Protein 3FWY (pdb70)

Organism: Cereibacter sphaeroides (strain ATCC 17023 / DSM 158 / JCM 6121 / CCUG 31486 / LMG 2827 / NBRC 12203 / NCIMB 8253 / ATH 2.4.1.) (NCBI:txid272943)

CATH classification: 3.40.50.300

InterPro domains:
  IPR000392 NifH/frxC family [PF00142] (34-294)
  IPR000392 NifH/frxC family [PIRSF000363] (32-294)
  IPR000392 NifH/frxC family [PS51026] (31-297)
  IPR000392 NifH/frxC family [PTHR42864] (34-294)
  IPR005971 Light-independent protochlorophyllide reductase, iron-sulphur ATP-binding protein [MF_00355] (32-297)
  IPR005971 Light-independent protochlorophyllide reductase, iron-sulphur ATP-binding protein [TIGR01281] (33-295)
  IPR027417 P-loop containing nucleoside triphosphate hydrolase [G3DSA:3.40.50.300] (30-297)
  IPR027417 P-loop containing nucleoside triphosphate hydrolase [SSF52540] (31-293)
  IPR030655 NifH/chlL conserved site [PS00692] (153-166)
  IPR030655 NifH/chlL conserved site [PS00746] (116-128)

B-factor: mean 19.27, std 12.22, range [6.2, 500.0]

Radius of gyration: 22.8 Å; Cα contacts (8 Å, |Δi|>4): 1200; chains: 2; bounding box: 49×57×64 Å

Solvent-accessible surface area: 21198 Å² total; per-residue (Å²): 124,18,75,9,7,0,1,0,1,47,21,22,1,10,12,29,46,0,0,2,5,3,0,0,0,0,12,96,54,64,54,124,4,6,0,0,0,0,12,12,47,9,19,1,1,2,17,3,37,33,48,21,10,60,1,0,8,46,15,0,103,121,31,102,87,85,32,132,108,9,158,45,118,56,1,19,47,129,14,36,88,35,0,64,0,0,2,0,1,4,7,43,75,49,41,59,70,12,1,88,1,3,27,25,0,11,106,2,0,97,108,51,127,35,15,88,125,16,34,0,0,1,0,0,0,8,4,31,14,17,22,48,10,4,10,22,0,0,104,38,0,37,58,0,1,1,1,0,11,31,55,27,35,1,0,7,16,0,1,39,2,0,25,0,3,57,47,40,44,199,122,50,134,1,114,10,0,0,0,2,0,6,121,14,102,54,12,100,72,0,49,119,0,9,180,88,0,94,15,46,99,12,3,43,3,49,95,49,69,1,21,138,66,5,55,113,119,84,65,2,0,21,67,12,119,110,60,138,88,0,73,73,2,40,60,39,1,35,108,1,0,84,19,10,79,197,35,68,104,126,39,125,10,79,34,18,86,30,78,54,0,0,116,36,34,58,42,62,110,14,67,6,2,0,0,1,0,32,35,29,6,12,10,31,39,1,0,4,4,1,0,0,0,0,10,95,57,65,55,126,4,5,0,0,0,0,14,15,46,11,11,2,1,2,14,7,32,32,53,25,12,61,2,0,10,56,22,2,106,126,24,102,87,83,40,134,105,8,165,48,140,53,1,17,47,140,18,42,96,49,1,63,0,0,2,0,1,11,10,66,15,9,96,46,70,15,1,88,0,2,13,35,0,9,132,3,0,87,94,42,115,36,13,88,109,16,36,0,0,0,0,0,0,8,3,29,13,28,19,47,11,5,11,14,0,0,62,36,0,40,56,0,1,0,0,0,9,33,63,17,34,1,0,8,15,0,2,64,2,0,16,17,0,57,29,47,28,182,120,81,127,0,105,11,2,0,0,2,0,7,109,15,229,59,14,90,38,0,50,112,0,9,180,89,0,89,16,52,96,10,4,40,2,55,72,20,105,6,21,130,118,6,37,108,126,83,63,2,0,28,66,13,124,120,98,150,87,4,91,62,3,37,58,38,4,34,103,2,0,79,4,8,80,167,40,64,115,132,44,124,7,79,36,23,85,25,82,58,0,0,115,36,14,57,75,62

Nearest PDB structures (foldseek):
  3fwy-assembly1_B  TM=9.938E-01  e=2.233E-52  Cereibacter sphaeroides 2.4.1
  6uyk-assembly1_B  TM=9.581E-01  e=8.264E-45  Cereibacter sphaeroides
  6uyk-assembly2_C  TM=9.560E-01  e=5.172E-42  Cereibacter sphaeroides
  6uyk-assembly2_D  TM=9.597E-01  e=1.184E-40  Cereibacter sphaeroides
  2ynm-assembly1_B  TM=9.487E-01  e=1.122E-36  Prochlorococcus marinus

Foldseek 3Di:
DAAEEEEEFAPPQQLLLLQQLLLVLVLVVVWAEEEEEQDQVFCSCQQFAVHRDQALVNVCVVVVNPCVPDDCVNAWDAGDSRYIYGTQHFDDPPDDDGRVSLVVVVVVCVVNVVSPPTHYYYYRAYQPPCDDSRVVSLQPHQEYEYEAELDLRRLLSVLVVQVVSVVCVVPHNYDYPAYEHEADDDQVNVVLSCVVFVGDHLYYYHNAPLSVVSVVSSHHLNVDDDDDSSVVNSVRSNVSSVDVSVDDDDTDTHHDDSVVSCVSSVND/DAAEEEEEFAPPLQLLQLQQLLLVLCLVVPWAEEEEEQDQVFCSCQQFAVHRDQAQVNVCVVVVNPCVVDDCVSAWDAGDNRHIYGTQHFDDPPPDDRLVSLQVVLVSCVVRVVRPPTHYYYYRAYQLPCDDSRVVSLQPHQEYEYEAALDLRGLLSVLVVQVSSVVSVVPHNYAYPAYEHEADDDCVNVVLSCVVFVGDHLAYQHNDPQSVVSVVSRHHLVPTDDDDNSVVRSVRSNSSSVDVSVDDDGTDTHRDPSVVSCVSSVND

Structure (mmCIF, N/CA/C/O backbone):
data_3FWY
#
_entry.id   3FWY
#
_cell.length_a   56.729
_cell.length_b   86.622
_cell.length_c   117.169
_cell.angle_alpha   90.00
_cell.angle_beta   90.00
_cell.angle_gamma   90.00
#
_symmetry.space_group_name_H-M   'P 21 21 21'
#
loop_
_entity.id
_entity.type
_entity.pdbx_description
1 polymer 'Light-independent protochlorophyllide reductase iron-sulfur ATP-binding protein'
2 non-polymer 'MAGNESIUM ION'
3 non-polymer "ADENOSINE-5'-DIPHOSPHATE"
4 non-polymer 'IRON/SULFUR CLUSTER'
5 water water
#
loop_
_atom_site.group_PDB
_atom_site.id
_atom_site.type_symbol
_atom_site.label_atom_id
_atom_site.label_alt_id
_atom_site.label_comp_id
_atom_site.label_asym_id
_atom_site.label_entity_id
_atom_site.label_seq_id
_atom_site.pdbx_PDB_ins_code
_atom_site.Cartn_x
_atom_site.Cartn_y
_atom_site.Cartn_z
_atom_site.occupancy
_atom_site.B_iso_or_equiv
_atom_site.auth_seq_id
_atom_site.auth_comp_id
_atom_site.auth_asym_id
_atom_site.auth_atom_id
_atom_site.pdbx_PDB_model_num
ATOM 1 N N . GLY A 1 47 ? 2.849 53.764 42.252 1.00 30.55 30 GLY A N 1
ATOM 2 C CA . GLY A 1 47 ? 3.626 53.538 43.503 1.00 27.62 30 GLY A CA 1
ATOM 3 C C . GLY A 1 47 ? 2.738 53.078 44.649 1.00 26.34 30 GLY A C 1
ATOM 4 O O . GLY A 1 47 ? 1.507 53.081 44.544 1.00 27.03 30 GLY A O 1
ATOM 5 N N . ALA A 1 48 ? 3.370 52.666 45.739 1.00 25.09 31 ALA A N 1
ATOM 6 C CA . ALA A 1 48 ? 2.641 52.212 46.917 1.00 21.38 31 ALA A CA 1
ATOM 7 C C . ALA A 1 48 ? 1.898 53.360 47.576 1.00 20.46 31 ALA A C 1
ATOM 8 O O . ALA A 1 48 ? 2.345 54.517 47.532 1.00 20.63 31 ALA A O 1
ATOM 10 N N . LYS A 1 49 ? 0.755 53.035 48.165 1.00 17.24 32 LYS A N 1
ATOM 11 C CA . LYS A 1 49 ? 0.072 53.935 49.087 1.00 16.64 32 LYS A CA 1
ATOM 12 C C . LYS A 1 49 ? 0.686 53.658 50.449 1.00 15.42 32 LYS A C 1
ATOM 13 O O . LYS A 1 49 ? 0.688 52.507 50.901 1.00 15.70 32 LYS A O 1
ATOM 19 N N . VAL A 1 50 ? 1.200 54.698 51.102 1.00 12.51 33 VAL A N 1
ATOM 20 C CA . VAL A 1 50 ? 1.972 54.524 52.319 1.00 13.20 33 VAL A CA 1
ATOM 21 C C . VAL A 1 50 ? 1.260 55.155 53.523 1.00 11.65 33 VAL A C 1
ATOM 22 O O . VAL A 1 50 ? 0.871 56.307 53.480 1.00 12.22 33 VAL A O 1
ATOM 26 N N . PHE A 1 51 ? 1.079 54.371 54.576 1.00 11.69 34 PHE A N 1
ATOM 27 C CA . PHE A 1 51 ? 0.387 54.805 55.786 1.00 12.86 34 PHE A CA 1
ATOM 28 C C . PHE A 1 51 ? 1.339 54.720 56.967 1.00 12.98 34 PHE A C 1
ATOM 29 O O . PHE A 1 51 ? 2.128 53.781 57.051 1.00 13.32 34 PHE A O 1
ATOM 37 N N . ALA A 1 52 ? 1.234 55.681 57.886 1.00 12.30 35 ALA A N 1
ATOM 38 C CA . ALA A 1 52 ? 1.981 55.658 59.139 1.00 12.17 35 ALA A CA 1
ATOM 39 C C . ALA A 1 52 ? 0.984 55.738 60.285 1.00 12.46 35 ALA A C 1
ATOM 40 O O . ALA A 1 52 ? 0.186 56.675 60.344 1.00 13.91 35 ALA A O 1
ATOM 42 N N . VAL A 1 53 ? 1.038 54.738 61.170 1.00 12.87 36 VAL A N 1
ATOM 43 C CA . VAL A 1 53 ? 0.115 54.587 62.296 1.00 13.39 36 VAL A CA 1
ATOM 44 C C . VAL A 1 53 ? 0.853 54.952 63.589 1.00 13.09 36 VAL A C 1
ATOM 45 O O . VAL A 1 53 ? 1.905 54.374 63.910 1.00 14.75 36 VAL A O 1
ATOM 49 N N . TYR A 1 54 ? 0.317 55.946 64.300 1.00 12.60 37 TYR A N 1
ATOM 50 C CA . TYR A 1 54 ? 0.914 56.462 65.519 1.00 12.13 37 TYR A CA 1
ATOM 51 C C . TYR A 1 54 ? -0.135 56.426 66.628 1.00 13.56 37 TYR A C 1
ATOM 52 O O . TYR A 1 54 ? -1.324 56.250 66.363 1.00 13.63 37 TYR A O 1
ATOM 61 N N . GLY A 1 55 ? 0.310 56.631 67.864 1.00 13.18 38 GLY A N 1
ATOM 62 C CA . GLY A 1 55 ? -0.570 56.694 69.028 1.00 12.56 38 GLY A CA 1
ATOM 63 C C . GLY A 1 55 ? 0.276 56.477 70.268 1.00 13.71 38 GLY A C 1
ATOM 64 O O . GLY A 1 55 ? 1.479 56.197 70.161 1.00 15.24 38 GLY A O 1
ATOM 65 N N . LYS A 1 56 ? -0.326 56.602 71.443 1.00 12.93 39 LYS A N 1
ATOM 66 C CA . LYS A 1 56 ? 0.393 56.292 72.680 1.00 13.82 39 LYS A CA 1
ATOM 67 C C . LYS A 1 56 ? 0.693 54.793 72.770 1.00 13.20 39 LYS A C 1
ATOM 68 O O . LYS A 1 56 ? 0.122 53.975 72.048 1.00 14.88 39 LYS A O 1
ATOM 74 N N . GLY A 1 57 ? 1.595 54.440 73.674 1.00 12.62 40 GLY A N 1
ATOM 75 C CA . GLY A 1 57 ? 1.936 53.065 73.912 1.00 12.79 40 GLY A CA 1
ATOM 76 C C . GLY A 1 57 ? 0.768 52.220 74.369 1.00 12.98 40 GLY A C 1
ATOM 77 O O . GLY A 1 57 ? -0.046 52.660 75.183 1.00 13.12 40 GLY A O 1
ATOM 78 N N . GLY A 1 58 ? 0.671 51.017 73.806 1.00 12.53 41 GLY A N 1
ATOM 79 C CA . GLY A 1 58 ? -0.313 50.032 74.243 1.00 14.87 41 GLY A CA 1
ATOM 80 C C . GLY A 1 58 ? -1.747 50.297 73.838 1.00 14.25 41 GLY A C 1
ATOM 81 O O . GLY A 1 58 ? -2.647 49.640 74.324 1.00 17.10 41 GLY A O 1
ATOM 82 N N . ILE A 1 59 ? -1.957 51.251 72.936 1.00 13.44 42 ILE A N 1
ATOM 83 C CA . ILE A 1 59 ? -3.292 51.696 72.578 1.00 11.62 42 ILE A CA 1
ATOM 84 C C . ILE A 1 59 ? -3.940 50.882 71.455 1.00 13.10 42 ILE A C 1
ATOM 85 O O . ILE A 1 59 ? -5.151 50.959 71.270 1.00 12.53 42 ILE A O 1
ATOM 90 N N . GLY A 1 60 ? -3.153 50.091 70.736 1.00 13.41 43 GLY A N 1
ATOM 91 C CA . GLY A 1 60 ? -3.650 49.280 69.625 1.00 12.84 43 GLY A CA 1
ATOM 92 C C . GLY A 1 60 ? -3.022 49.527 68.267 1.00 13.16 43 GLY A C 1
ATOM 93 O O . GLY A 1 60 ? -3.604 49.137 67.256 1.00 13.94 43 GLY A O 1
ATOM 94 N N . LYS A 1 61 ? -1.845 50.158 68.208 1.00 11.68 44 LYS A N 1
ATOM 95 C CA . LYS A 1 61 ? -1.201 50.430 66.925 1.00 12.00 44 LYS A CA 1
ATOM 96 C C . LYS A 1 61 ? -0.903 49.169 66.120 1.00 11.51 44 LYS A C 1
ATOM 97 O O . LYS A 1 61 ? -1.191 49.107 64.926 1.00 12.52 44 LYS A O 1
ATOM 103 N N . SER A 1 62 ? -0.330 48.171 66.781 1.00 12.89 45 SER A N 1
ATOM 104 C CA . SER A 1 62 ? 0.079 46.935 66.109 1.00 11.39 45 SER A CA 1
ATOM 105 C C . SER A 1 62 ? -1.114 46.059 65.743 1.00 11.33 45 SER A C 1
ATOM 106 O O . SER A 1 62 ? -1.127 45.402 64.706 1.00 12.26 45 SER A O 1
ATOM 109 N N . THR A 1 63 ? -2.119 46.068 66.603 1.00 11.96 46 THR A N 1
ATOM 110 C CA . THR A 1 63 ? -3.374 45.387 66.334 1.00 12.51 46 THR A CA 1
ATOM 111 C C . THR A 1 63 ? -4.024 45.985 65.082 1.00 12.69 46 THR A C 1
ATOM 112 O O . THR A 1 63 ? -4.438 45.266 64.163 1.00 14.08 46 THR A O 1
ATOM 116 N N . THR A 1 64 ? -4.110 47.307 65.056 1.00 12.54 47 THR A N 1
ATOM 117 C CA . THR A 1 64 ? -4.716 48.024 63.938 1.00 12.41 47 THR A CA 1
ATOM 118 C C . THR A 1 64 ? -3.908 47.820 62.658 1.00 13.33 47 THR A C 1
ATOM 119 O O . THR A 1 64 ? -4.467 47.524 61.605 1.00 13.77 47 THR A O 1
ATOM 123 N N . SER A 1 65 ? -2.591 47.974 62.755 1.00 11.94 48 SER A N 1
ATOM 124 C CA . SER A 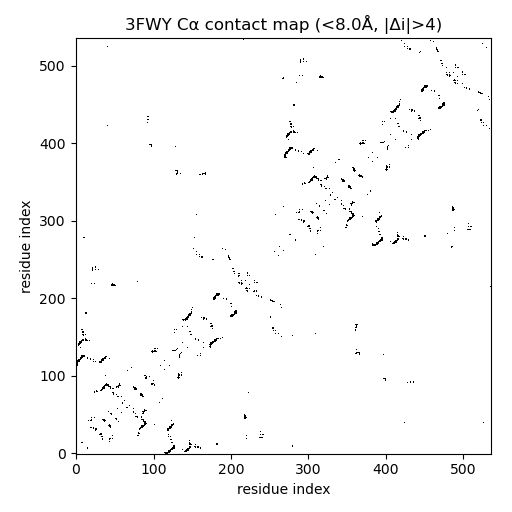1 65 ? -1.713 47.847 61.597 1.00 12.86 48 SER A CA 1
ATOM 125 C C . SER A 1 65 ? -1.755 46.448 61.014 1.00 12.14 48 SER A C 1
ATOM 126 O O . SER A 1 65 ? -1.935 46.280 59.807 1.00 12.54 48 SER A O 1
ATOM 129 N N . SER A 1 66 ? -1.607 45.435 61.870 1.00 12.01 49 SER A N 1
ATOM 130 C CA . SER A 1 66 ? -1.548 44.057 61.388 1.00 12.01 49 SER A CA 1
ATOM 131 C C . SER A 1 66 ? -2.853 43.583 60.776 1.00 10.75 49 SER A C 1
ATOM 132 O O . SER A 1 66 ? -2.861 42.913 59.734 1.00 12.71 49 SER A O 1
ATOM 135 N N . ASN A 1 67 ? -3.960 43.919 61.417 1.00 12.04 50 ASN A N 1
ATOM 136 C CA . ASN A 1 67 ? -5.252 43.574 60.857 1.00 11.96 50 ASN A CA 1
ATOM 137 C C . ASN A 1 67 ? -5.580 44.373 59.599 1.00 12.07 50 ASN A C 1
ATOM 138 O O . ASN A 1 67 ? -6.204 43.854 58.690 1.00 13.47 50 ASN A O 1
ATOM 143 N N . LEU A 1 68 ? -5.124 45.619 59.522 1.00 13.15 51 LEU A N 1
ATOM 144 C CA . LEU A 1 68 ? -5.225 46.360 58.252 1.00 13.96 51 LEU A CA 1
ATOM 145 C C . LEU A 1 68 ? -4.374 45.726 57.154 1.00 12.06 51 LEU A C 1
ATOM 146 O O . LEU A 1 68 ? -4.833 45.570 56.024 1.00 13.57 51 LEU A O 1
ATOM 151 N N . SER A 1 69 ? -3.129 45.371 57.471 1.00 12.97 52 SER A N 1
ATOM 152 C CA . SER A 1 69 ? -2.286 44.696 56.478 1.00 12.69 52 SER A CA 1
ATOM 153 C C . SER A 1 69 ? -2.959 43.422 55.975 1.00 14.19 52 SER A C 1
ATOM 154 O O . SER A 1 69 ? -2.975 43.155 54.772 1.00 13.78 52 SER A O 1
ATOM 157 N N . ALA A 1 70 ? -3.515 42.630 56.889 1.00 13.06 53 ALA A N 1
ATOM 158 C CA . ALA A 1 70 ? -4.230 41.416 56.504 1.00 13.93 53 ALA A CA 1
ATOM 159 C C . ALA A 1 70 ? -5.439 41.715 55.617 1.00 13.95 53 ALA A C 1
ATOM 160 O O . ALA A 1 70 ? -5.656 41.046 54.599 1.00 13.83 53 ALA A O 1
ATOM 162 N N . ALA A 1 71 ? -6.221 42.723 55.999 1.00 12.82 54 ALA A N 1
ATOM 163 C CA . ALA A 1 71 ? -7.373 43.161 55.207 1.00 13.32 54 ALA A CA 1
ATOM 164 C C . ALA A 1 71 ? -6.968 43.585 53.793 1.00 13.20 54 ALA A C 1
ATOM 165 O O . ALA A 1 71 ? -7.569 43.133 52.825 1.00 14.50 54 ALA A O 1
ATOM 167 N N . PHE A 1 72 ? -5.943 44.435 53.672 1.00 12.14 55 PHE A N 1
ATOM 168 C CA . PHE A 1 72 ? -5.455 44.830 52.351 1.00 13.51 55 PHE A CA 1
ATOM 169 C C . PHE A 1 72 ? -5.029 43.615 51.534 1.00 13.67 55 PHE A C 1
ATOM 170 O O . PHE A 1 72 ? -5.290 43.553 50.334 1.00 15.82 55 PHE A O 1
ATOM 178 N N . SER A 1 73 ? -4.379 42.644 52.172 1.00 13.78 56 SER A N 1
ATOM 179 C CA . SER A 1 73 ? -3.975 41.426 51.463 1.00 12.88 56 SER A CA 1
ATOM 180 C C . SER A 1 73 ? -5.208 40.664 50.938 1.00 13.94 56 SER A C 1
ATOM 181 O O . SER A 1 73 ? -5.202 40.134 49.821 1.00 14.06 56 SER A O 1
ATOM 184 N N . ILE A 1 74 ? -6.274 40.647 51.728 1.00 14.75 57 ILE A N 1
ATOM 185 C CA . ILE A 1 74 ? -7.518 39.977 51.329 1.00 14.51 57 ILE A CA 1
ATOM 186 C C . ILE A 1 74 ? -8.213 40.724 50.183 1.00 15.36 57 ILE A C 1
ATOM 187 O O . ILE A 1 74 ? -8.884 40.115 49.333 1.00 15.60 57 ILE A O 1
ATOM 192 N N . LEU A 1 75 ? -8.032 42.041 50.153 1.00 15.44 58 LEU A N 1
ATOM 193 C CA . LEU A 1 75 ? -8.508 42.876 49.055 1.00 15.84 58 LEU A CA 1
ATOM 194 C C . LEU A 1 75 ? -7.638 42.756 47.792 1.00 17.66 58 LEU A C 1
ATOM 195 O O . LEU A 1 75 ? -7.882 43.448 46.801 1.00 18.61 58 LEU A O 1
ATOM 200 N N . GLY A 1 76 ? -6.622 41.898 47.840 1.00 14.43 59 GLY A N 1
ATOM 201 C CA . GLY A 1 76 ? -5.804 41.579 46.678 1.00 16.23 59 GLY A CA 1
ATOM 202 C C . GLY A 1 76 ? -4.579 42.448 46.501 1.00 15.65 59 GLY A C 1
ATOM 203 O O . GLY A 1 76 ? -3.988 42.462 45.419 1.00 16.33 59 GLY A O 1
ATOM 204 N N . LYS A 1 77 ? -4.181 43.160 47.556 1.00 15.64 60 LYS A N 1
ATOM 205 C CA . LYS A 1 77 ? -3.028 44.053 47.485 1.00 15.48 60 LYS A CA 1
ATOM 206 C C . LYS A 1 77 ? -1.752 43.405 48.022 1.00 14.95 60 LYS A C 1
ATOM 207 O O . LYS A 1 77 ? -1.796 42.593 48.947 1.00 16.92 60 LYS A O 1
ATOM 213 N N . ARG A 1 78 ? -0.621 43.775 47.427 1.00 14.66 61 ARG A N 1
ATOM 214 C CA . ARG A 1 78 ? 0.691 43.441 47.962 1.00 13.48 61 ARG A CA 1
ATOM 215 C C . ARG A 1 78 ? 0.998 44.409 49.106 1.00 13.68 61 ARG A C 1
ATOM 216 O O . ARG A 1 78 ? 0.863 45.627 48.938 1.00 14.49 61 ARG A O 1
ATOM 224 N N . VAL A 1 79 ? 1.421 43.873 50.250 1.00 11.78 62 VAL A N 1
ATOM 225 C CA . VAL A 1 79 ? 1.570 44.683 51.463 1.00 12.90 62 VAL A CA 1
ATOM 226 C C . VAL A 1 79 ? 2.942 44.506 52.122 1.00 11.47 62 VAL A C 1
ATOM 227 O O . VAL A 1 79 ? 3.492 43.399 52.165 1.00 13.95 62 VAL A O 1
ATOM 231 N N . LEU A 1 80 ? 3.462 45.598 52.663 1.00 12.63 63 LEU A N 1
ATOM 232 C CA . LEU A 1 80 ? 4.659 45.570 53.486 1.00 12.53 63 LEU A CA 1
ATOM 233 C C . LEU A 1 80 ? 4.335 46.306 54.775 1.00 11.96 63 LEU A C 1
ATOM 234 O O . LEU A 1 80 ? 3.893 47.451 54.731 1.00 13.86 63 LEU A O 1
ATOM 239 N N . GLN A 1 81 ? 4.535 45.637 55.902 1.00 12.18 64 GLN A N 1
ATOM 240 C CA . GLN A 1 81 ? 4.362 46.256 57.220 1.00 11.12 64 GLN A CA 1
ATOM 241 C C . GLN A 1 81 ? 5.721 46.358 57.886 1.00 12.30 64 GLN A C 1
ATOM 242 O O . GLN A 1 81 ? 6.461 45.390 57.947 1.00 12.21 64 GLN A O 1
ATOM 248 N N . ILE A 1 82 ? 6.025 47.546 58.403 1.00 11.82 65 ILE A N 1
ATOM 249 C CA . ILE A 1 82 ? 7.277 47.805 59.105 1.00 12.67 65 ILE A CA 1
ATOM 250 C C . ILE A 1 82 ? 7.012 48.229 60.556 1.00 12.40 65 ILE A C 1
ATOM 251 O O . ILE A 1 82 ? 6.435 49.296 60.821 1.00 12.75 65 ILE A O 1
ATOM 256 N N . GLY A 1 83 ? 7.440 47.392 61.496 1.00 13.27 66 GLY A N 1
ATOM 257 C CA . GLY A 1 83 ? 7.386 47.751 62.911 1.00 12.96 66 GLY A CA 1
ATOM 258 C C . GLY A 1 83 ? 8.491 48.738 63.247 1.00 12.58 66 GLY A C 1
ATOM 259 O O . GLY A 1 83 ? 9.658 48.494 62.915 1.00 13.06 66 GLY A O 1
ATOM 260 N N . CYS A 1 84 ? 8.112 49.845 63.890 1.00 12.71 67 CYS A N 1
ATOM 261 C CA . CYS A 1 84 ? 9.010 50.948 64.227 1.00 12.87 67 CYS A CA 1
ATOM 262 C C . CYS A 1 84 ? 8.866 51.292 65.704 1.00 13.20 67 CYS A C 1
ATOM 263 O O . CYS A 1 84 ? 8.518 52.416 66.071 1.00 13.29 67 CYS A O 1
ATOM 266 N N . ASP A 1 85 ? 9.155 50.324 66.555 1.00 13.71 68 ASP A N 1
ATOM 267 C CA . ASP A 1 85 ? 8.774 50.403 67.956 1.00 13.55 68 ASP A CA 1
ATOM 268 C C . ASP A 1 85 ? 9.723 49.529 68.776 1.00 11.80 68 ASP A C 1
ATOM 269 O O . ASP A 1 85 ? 9.935 48.348 68.461 1.00 13.94 68 ASP A O 1
ATOM 274 N N . PRO A 1 86 ? 10.309 50.107 69.831 1.00 11.85 69 PRO A N 1
ATOM 275 C CA . PRO A 1 86 ? 11.200 49.283 70.646 1.00 11.15 69 PRO A CA 1
ATOM 276 C C . PRO A 1 86 ? 10.538 48.031 71.240 1.00 11.91 69 PRO A C 1
ATOM 277 O O . PRO A 1 86 ? 11.244 47.064 71.531 1.00 11.93 69 PRO A O 1
ATOM 281 N N . LYS A 1 87 ? 9.217 48.076 71.446 1.00 13.12 70 LYS A N 1
ATOM 282 C CA . LYS A 1 87 ? 8.431 46.875 71.759 1.00 12.91 70 LYS A CA 1
ATOM 283 C C . LYS A 1 87 ? 8.168 46.186 70.439 1.00 12.13 70 LYS A C 1
ATOM 284 O O . LYS A 1 87 ? 7.234 46.540 69.707 1.00 13.93 70 LYS A O 1
ATOM 290 N N . HIS A 1 88 ? 9.007 45.197 70.137 1.00 12.03 71 HIS A N 1
ATOM 291 C CA . HIS A 1 88 ? 9.193 44.777 68.752 1.00 13.79 71 HIS A CA 1
ATOM 292 C C . HIS A 1 88 ? 8.307 43.637 68.312 1.00 14.44 71 HIS A C 1
ATOM 293 O O . HIS A 1 88 ? 8.757 42.715 67.646 1.00 13.80 71 HIS A O 1
ATOM 300 N N . ASP A 1 89 ? 7.023 43.728 68.654 1.00 11.57 72 ASP A N 1
ATOM 301 C CA . ASP A 1 89 ? 6.035 42.713 68.246 1.00 11.99 72 ASP A CA 1
ATOM 302 C C . ASP A 1 89 ? 5.012 43.235 67.216 1.00 11.17 72 ASP A C 1
ATOM 303 O O . ASP A 1 89 ? 3.926 42.676 67.074 1.00 14.02 72 ASP A O 1
ATOM 308 N N . SER A 1 90 ? 5.363 44.290 66.481 1.00 11.67 73 SER A N 1
ATOM 309 C CA . SER A 1 90 ? 4.452 44.842 65.486 1.00 12.02 73 SER A CA 1
ATOM 310 C C . SER A 1 90 ? 3.897 43.799 64.542 1.00 13.42 73 SER A C 1
ATOM 311 O O . SER A 1 90 ? 2.689 43.750 64.299 1.00 13.36 73 SER A O 1
ATOM 314 N N . THR A 1 91 ? 4.799 42.980 64.007 1.00 12.85 74 THR A N 1
ATOM 315 C CA . THR A 1 91 ? 4.468 42.002 62.961 1.00 13.09 74 THR A CA 1
ATOM 316 C C . THR A 1 91 ? 4.269 40.582 63.486 1.00 14.59 74 THR A C 1
ATOM 317 O O . THR A 1 91 ? 4.132 39.645 62.704 1.00 13.29 74 THR A O 1
ATOM 321 N N . PHE A 1 92 ? 4.258 40.434 64.809 1.00 12.25 75 PHE A N 1
ATOM 322 C CA . PHE A 1 92 ? 4.131 39.143 65.485 1.00 13.53 75 PHE A CA 1
ATOM 323 C C . PHE A 1 92 ? 2.924 38.323 65.020 1.00 13.94 75 PHE A C 1
ATOM 324 O O . PHE A 1 92 ? 3.063 37.132 64.717 1.00 14.31 75 PHE A O 1
ATOM 332 N N . THR A 1 93 ? 1.751 38.946 64.918 1.00 12.74 76 THR A N 1
ATOM 333 C CA . THR A 1 93 ? 0.563 38.218 64.499 1.00 12.99 76 THR A CA 1
ATOM 334 C C . THR A 1 93 ? 0.515 37.906 62.996 1.00 12.89 76 THR A C 1
ATOM 335 O O . THR A 1 93 ? -0.286 37.076 62.560 1.00 14.16 76 THR A O 1
ATOM 339 N N . LEU A 1 94 ? 1.378 38.552 62.211 1.00 13.55 77 LEU A N 1
ATOM 340 C CA . LEU A 1 94 ? 1.472 38.268 60.780 1.00 13.23 77 LEU A CA 1
ATOM 341 C C . LEU A 1 94 ? 2.376 37.065 60.516 1.00 14.32 77 LEU A C 1
ATOM 342 O O . LEU A 1 94 ? 2.108 36.279 59.608 1.00 14.00 77 LEU A O 1
ATOM 347 N N . THR A 1 95 ? 3.435 36.902 61.315 1.00 14.74 78 THR A N 1
ATOM 348 C CA . THR A 1 95 ? 4.355 35.763 61.146 1.00 14.69 78 THR A CA 1
ATOM 349 C C . THR A 1 95 ? 4.157 34.620 62.156 1.00 14.94 78 THR A C 1
ATOM 350 O O . THR A 1 95 ? 4.711 33.523 61.974 1.00 15.44 78 THR A O 1
ATOM 354 N N . GLY A 1 96 ? 3.372 34.858 63.210 1.00 14.22 79 GLY A N 1
ATOM 355 C CA . GLY A 1 96 ? 3.219 33.885 64.292 1.00 14.68 79 GLY A CA 1
ATOM 356 C C . GLY A 1 96 ? 4.473 33.691 65.124 1.00 14.49 79 GLY A C 1
ATOM 357 O O . GLY A 1 96 ? 4.668 32.631 65.728 1.00 15.57 79 GLY A O 1
ATOM 358 N N . SER A 1 97 ? 5.310 34.722 65.166 1.00 13.19 80 SER A N 1
ATOM 359 C CA . SER A 1 97 ? 6.640 34.658 65.769 1.00 13.19 80 SER A CA 1
ATOM 360 C C . SER A 1 97 ? 7.208 36.054 65.896 1.00 14.12 80 SER A C 1
ATOM 361 O O . SER A 1 97 ? 6.713 36.968 65.241 1.00 13.36 80 SER A O 1
ATOM 364 N N . LEU A 1 98 ? 8.242 36.212 66.721 1.00 14.00 81 LEU A N 1
ATOM 365 C CA . LEU A 1 98 ? 9.030 37.453 66.740 1.00 12.04 81 LEU A CA 1
ATOM 366 C C . LEU A 1 98 ? 10.175 37.300 65.747 1.00 11.97 81 LEU A C 1
ATOM 367 O O . LEU A 1 98 ? 11.180 36.627 66.038 1.00 14.38 81 LEU A O 1
ATOM 372 N N . VAL A 1 99 ? 10.026 37.870 64.553 1.00 12.95 82 VAL A N 1
ATOM 373 C CA . VAL A 1 99 ? 11.056 37.708 63.523 1.00 12.25 82 VAL A CA 1
ATOM 374 C C . VAL A 1 99 ? 12.359 38.356 63.977 1.00 12.69 82 VAL A C 1
ATOM 375 O O . VAL A 1 99 ? 12.348 39.226 64.852 1.00 13.32 82 VAL A O 1
ATOM 379 N N . PRO A 1 100 ? 13.496 37.937 63.385 1.00 13.00 83 PRO A N 1
ATOM 380 C CA . PRO A 1 100 ? 14.730 38.673 63.613 1.00 12.04 83 PRO A CA 1
ATOM 381 C C . PRO A 1 100 ? 14.526 40.145 63.307 1.00 12.83 83 PRO A C 1
ATOM 382 O O . PRO A 1 100 ? 13.921 40.485 62.300 1.00 13.97 83 PRO A O 1
ATOM 386 N N . THR A 1 101 ? 15.020 41.008 64.180 1.00 13.85 84 THR A N 1
ATOM 387 C CA . THR A 1 101 ? 14.825 42.437 63.993 1.00 12.71 84 THR A CA 1
ATOM 388 C C . THR A 1 101 ? 15.975 43.063 63.222 1.00 12.79 84 THR A C 1
ATOM 389 O O . THR A 1 101 ? 17.053 42.493 63.099 1.00 14.73 84 THR A O 1
ATOM 393 N N . VAL A 1 102 ? 15.743 44.271 62.723 1.00 13.53 85 VAL A N 1
ATOM 394 C CA . VAL A 1 102 ? 16.811 45.016 62.072 1.00 12.89 85 VAL A CA 1
ATOM 395 C C . VAL A 1 102 ? 18.005 45.181 63.020 1.00 13.86 85 VAL A C 1
ATOM 396 O O . VAL A 1 102 ? 19.147 44.968 62.614 1.00 15.57 85 VAL A O 1
ATOM 400 N N . ILE A 1 103 ? 17.753 45.531 64.282 1.00 15.01 86 ILE A N 1
ATOM 401 C CA . ILE A 1 103 ? 18.850 45.677 65.242 1.00 14.30 86 ILE A CA 1
ATOM 402 C C . ILE A 1 103 ? 19.552 44.337 65.481 1.00 14.59 86 ILE A C 1
ATOM 403 O O . ILE A 1 103 ? 20.778 44.307 65.614 1.00 16.43 86 ILE A O 1
ATOM 408 N N . ASP A 1 104 ? 18.799 43.233 65.511 1.00 13.16 87 ASP A N 1
ATOM 409 C CA . ASP A 1 104 ? 19.417 41.904 65.643 1.00 14.10 87 ASP A CA 1
ATOM 410 C C . ASP A 1 104 ? 20.423 41.692 64.542 1.00 15.67 87 ASP A C 1
ATOM 411 O O . ASP A 1 104 ? 21.559 41.280 64.799 1.00 15.20 87 ASP A O 1
ATOM 416 N N . VAL A 1 105 ? 19.995 41.927 63.302 1.00 14.52 88 VAL A N 1
ATOM 417 C CA . VAL A 1 105 ? 20.834 41.591 62.153 1.00 16.21 88 VAL A CA 1
ATOM 418 C C . VAL A 1 105 ? 21.961 42.597 61.969 1.00 17.53 88 VAL A C 1
ATOM 419 O O . VAL A 1 105 ? 23.040 42.235 61.497 1.00 16.25 88 VAL A O 1
ATOM 423 N N . LEU A 1 106 ? 21.736 43.843 62.385 1.00 17.78 89 LEU A N 1
ATOM 424 C CA . LEU A 1 106 ? 22.824 44.830 62.437 1.00 18.84 89 LEU A CA 1
ATOM 425 C C . LEU A 1 106 ? 23.919 44.383 63.401 1.00 19.88 89 LEU A C 1
ATOM 426 O O . LEU A 1 106 ? 25.103 44.459 63.073 1.00 20.36 89 LEU A O 1
ATOM 431 N N . LYS A 1 107 ? 23.530 43.932 64.590 1.00 18.14 90 LYS A N 1
ATOM 432 C CA . LYS A 1 107 ? 24.505 43.438 65.565 1.00 21.10 90 LYS A CA 1
ATOM 433 C C . LYS A 1 107 ? 25.315 42.286 64.981 1.00 20.47 90 LYS A C 1
ATOM 434 O O . LYS A 1 107 ? 26.517 42.178 65.236 1.00 22.01 90 LYS A O 1
ATOM 440 N N . ASP A 1 108 ? 24.658 41.436 64.193 1.00 19.78 91 ASP A N 1
ATOM 441 C CA . ASP A 1 108 ? 25.313 40.239 63.631 1.00 21.52 91 ASP A CA 1
ATOM 442 C C . ASP A 1 108 ? 26.395 40.577 62.614 1.00 22.10 91 ASP A C 1
ATOM 443 O O . ASP A 1 108 ? 27.392 39.869 62.524 1.00 22.19 91 ASP A O 1
ATOM 448 N N . VAL A 1 109 ? 26.208 41.654 61.840 1.00 20.00 92 VAL A N 1
ATOM 449 C CA . VAL A 1 109 ? 27.216 42.091 60.881 1.00 20.00 92 VAL A CA 1
ATOM 450 C C . VAL A 1 109 ? 28.085 43.201 61.463 1.00 20.00 92 VAL A C 1
ATOM 451 O O . VAL A 1 109 ? 28.793 43.903 60.704 1.00 22.45 92 VAL A O 1
ATOM 455 N N . ASP A 1 110 ? 28.073 43.368 62.777 1.00 24.08 93 ASP A N 1
ATOM 456 C CA . ASP A 1 110 ? 28.835 44.404 63.494 1.00 23.92 93 ASP A CA 1
ATOM 457 C C . ASP A 1 110 ? 28.637 45.801 62.908 1.00 24.10 93 ASP A C 1
ATOM 458 O O . ASP A 1 110 ? 29.603 46.518 62.638 1.00 23.81 93 ASP A O 1
ATOM 463 N N . PHE A 1 111 ? 27.373 46.169 62.707 1.00 23.74 94 PHE A N 1
ATOM 464 C CA . PHE A 1 111 ? 26.990 47.512 62.257 1.00 24.04 94 PHE A CA 1
ATOM 465 C C . PHE A 1 111 ? 27.663 47.934 60.952 1.00 23.50 94 PHE A C 1
ATOM 466 O O . PHE A 1 111 ? 28.061 49.089 60.767 1.00 24.00 94 PHE A O 1
ATOM 474 N N . HIS A 1 112 ? 27.772 46.971 60.046 1.00 24.14 95 HIS A N 1
ATOM 475 C CA . HIS A 1 112 ? 28.160 47.219 58.669 1.00 23.78 95 HIS A CA 1
ATOM 476 C C . HIS A 1 112 ? 26.954 46.809 57.830 1.00 24.51 95 HIS A C 1
ATOM 477 O O . HIS A 1 112 ? 26.907 45.702 57.286 1.00 24.36 95 HIS A O 1
ATOM 484 N N . PRO A 1 113 ? 25.947 47.702 57.751 1.00 23.54 96 PRO A N 1
ATOM 485 C CA . PRO A 1 113 ? 24.651 47.355 57.160 1.00 24.39 96 PRO A CA 1
ATOM 486 C C . PRO A 1 113 ? 24.718 47.078 55.659 1.00 25.32 96 PRO A C 1
ATOM 487 O O . PRO A 1 113 ? 23.798 46.480 55.105 1.00 26.52 96 PRO A O 1
ATOM 491 N N . GLU A 1 114 ? 25.796 47.521 55.015 1.00 25.37 97 GLU A N 1
ATOM 492 C CA . GLU A 1 114 ? 26.050 47.219 53.606 1.00 25.00 97 GLU A CA 1
ATOM 493 C C . GLU A 1 114 ? 26.148 45.717 53.304 1.00 24.80 97 GLU A C 1
ATOM 494 O O . GLU A 1 114 ? 26.008 45.304 52.153 1.00 25.34 97 GLU A O 1
ATOM 500 N N . GLU A 1 115 ? 26.408 44.912 54.332 1.00 25.70 98 GLU A N 1
ATOM 501 C CA . GLU A 1 115 ? 26.489 43.455 54.183 1.00 25.08 98 GLU A CA 1
ATOM 502 C C . GLU A 1 115 ? 25.121 42.762 54.172 1.00 23.94 98 GLU A C 1
ATOM 503 O O . GLU A 1 115 ? 25.023 41.592 53.802 1.00 23.39 98 GLU A O 1
ATOM 509 N N . LEU A 1 116 ? 24.070 43.473 54.572 1.00 24.20 99 LEU A N 1
ATOM 510 C CA . LEU A 1 116 ? 22.729 42.881 54.649 1.00 23.08 99 LEU A CA 1
ATOM 511 C C . LEU A 1 116 ? 22.066 42.777 53.270 1.00 23.80 99 LEU A C 1
ATOM 512 O O . LEU A 1 116 ? 22.320 43.595 52.387 1.00 24.73 99 LEU A O 1
ATOM 517 N N . ARG A 1 117 ? 21.229 41.753 53.099 1.00 23.76 100 ARG A N 1
ATOM 518 C CA . ARG A 1 117 ? 20.351 41.610 51.932 1.00 22.79 100 ARG A CA 1
ATOM 519 C C . ARG A 1 117 ? 18.907 41.567 52.429 1.00 20.02 100 ARG A C 1
ATOM 520 O O . ARG A 1 117 ? 18.673 41.276 53.598 1.00 21.09 100 ARG A O 1
ATOM 528 N N . PRO A 1 118 ? 17.929 41.855 51.551 1.00 19.10 101 PRO A N 1
ATOM 529 C CA . PRO A 1 118 ? 16.541 41.881 52.015 1.00 19.03 101 PRO A CA 1
ATOM 530 C C . PRO A 1 118 ? 16.088 40.604 52.713 1.00 19.61 101 PRO A C 1
ATOM 531 O O . PRO A 1 118 ? 15.324 40.672 53.669 1.00 18.56 101 PRO A O 1
ATOM 535 N N . GLU A 1 119 ? 16.561 39.452 52.248 1.00 19.32 102 GLU A N 1
ATOM 536 C CA . GLU A 1 119 ? 16.211 38.181 52.889 1.00 19.57 102 GLU A CA 1
ATOM 537 C C . GLU A 1 119 ? 16.663 38.083 54.356 1.00 20.23 102 GLU A C 1
ATOM 538 O O . GLU A 1 119 ? 16.136 37.264 55.114 1.00 21.68 102 GLU A O 1
ATOM 544 N N . ASP A 1 120 ? 17.626 38.912 54.756 1.00 18.94 103 ASP A N 1
ATOM 545 C CA . ASP A 1 120 ? 18.088 38.944 56.147 1.00 18.94 103 ASP A CA 1
ATOM 546 C C . ASP A 1 120 ? 17.103 39.609 57.113 1.00 17.12 103 ASP A C 1
ATOM 547 O O . ASP A 1 120 ? 17.100 39.286 58.308 1.00 19.84 103 ASP A O 1
ATOM 552 N N . PHE A 1 121 ? 16.278 40.534 56.617 1.00 17.03 104 PHE A N 1
ATOM 553 C CA . PHE A 1 121 ? 15.398 41.310 57.491 1.00 16.63 104 PHE A CA 1
ATOM 554 C C . PHE A 1 121 ? 13.952 41.517 57.008 1.00 16.49 104 PHE A C 1
ATOM 555 O O . PHE A 1 121 ? 13.162 42.144 57.710 1.00 16.24 104 PHE A O 1
ATOM 563 N N . VAL A 1 122 ? 13.607 40.985 55.835 1.00 14.68 105 VAL A N 1
ATOM 564 C CA . VAL A 1 122 ? 12.243 41.056 55.313 1.00 14.45 105 VAL A CA 1
ATOM 565 C C . VAL A 1 122 ? 11.680 39.638 55.267 1.00 14.04 105 VAL A C 1
ATOM 566 O O . VAL A 1 122 ? 12.265 38.756 54.629 1.00 15.89 105 VAL A O 1
ATOM 570 N N . PHE A 1 123 ? 10.550 39.427 55.944 1.00 12.53 106 PHE A N 1
ATOM 571 C CA . PHE A 1 123 ? 9.995 38.081 56.148 1.00 13.68 106 PHE A CA 1
ATOM 572 C C . PHE A 1 123 ? 8.557 37.977 55.661 1.00 14.03 106 PHE A C 1
ATOM 573 O O . PHE A 1 123 ? 7.762 38.901 55.852 1.00 15.64 106 PHE A O 1
ATOM 581 N N . GLU A 1 124 ? 8.221 36.857 55.033 1.00 15.48 107 GLU A N 1
ATOM 582 C CA . GLU A 1 124 ? 6.858 36.638 54.563 1.00 15.09 107 GLU A CA 1
ATOM 583 C C . GLU A 1 124 ? 5.942 36.130 55.674 1.00 14.79 107 GLU A C 1
ATOM 584 O O . GLU A 1 124 ? 6.252 35.146 56.349 1.00 18.08 107 GLU A O 1
ATOM 590 N N . GLY A 1 125 ? 4.807 36.798 55.837 1.00 13.25 108 GLY A N 1
ATOM 591 C CA . GLY A 1 125 ? 3.789 36.396 56.792 1.00 14.21 108 GLY A CA 1
ATOM 592 C C . GLY A 1 125 ? 2.471 36.058 56.134 1.00 15.57 108 GLY A C 1
ATOM 593 O O . GLY A 1 125 ? 2.418 35.604 54.970 1.00 16.07 108 GLY A O 1
ATOM 594 N N . PHE A 1 126 ? 1.403 36.255 56.894 1.00 15.58 109 PHE A N 1
ATOM 595 C CA . PHE A 1 126 ? 0.073 35.830 56.501 1.00 14.41 109 PHE A CA 1
ATOM 596 C C . PHE A 1 126 ? -0.297 36.308 55.102 1.00 15.16 109 PHE A C 1
ATOM 597 O O . PHE A 1 126 ? -0.149 37.479 54.786 1.00 15.52 109 PHE A O 1
ATOM 605 N N . ASN A 1 127 ? -0.776 35.377 54.275 1.00 13.15 110 ASN A N 1
ATOM 606 C CA . ASN A 1 127 ? -1.321 35.693 52.952 1.00 12.81 110 ASN A CA 1
ATOM 607 C C . ASN A 1 127 ? -0.368 36.518 52.068 1.00 13.33 110 ASN A C 1
ATOM 608 O O . ASN A 1 127 ? -0.810 37.259 51.184 1.00 14.63 110 ASN A O 1
ATOM 613 N N . GLY A 1 128 ? 0.935 36.384 52.319 1.00 11.99 111 GLY A N 1
ATOM 614 C CA . GLY A 1 128 ? 1.965 37.059 51.538 1.00 12.83 111 GLY A CA 1
ATOM 615 C C . GLY A 1 128 ? 2.367 38.439 52.019 1.00 12.95 111 GLY A C 1
ATOM 616 O O . GLY A 1 128 ? 3.190 39.101 51.377 1.00 14.01 111 GLY A O 1
ATOM 617 N N . VAL A 1 129 ? 1.802 38.883 53.138 1.00 10.81 112 VAL A N 1
ATOM 618 C CA . VAL A 1 129 ? 2.185 40.164 53.714 1.00 11.16 112 VAL A CA 1
ATOM 619 C C . VAL A 1 129 ? 3.656 40.116 54.108 1.00 12.11 112 VAL A C 1
ATOM 620 O O . VAL A 1 129 ? 4.083 39.195 54.806 1.00 13.79 112 VAL A O 1
ATOM 624 N N . MET A 1 130 ? 4.434 41.080 53.633 1.00 10.79 113 MET A N 1
ATOM 625 C CA . MET A 1 130 ? 5.869 41.123 53.932 1.00 11.55 113 MET A CA 1
ATOM 626 C C . MET A 1 130 ? 6.098 41.971 55.171 1.00 11.70 113 MET A C 1
ATOM 627 O O . MET A 1 130 ? 5.393 42.962 55.391 1.00 11.28 113 MET A O 1
ATOM 632 N N . CYS A 1 131 ? 7.058 41.545 55.992 1.00 11.19 114 CYS A N 1
ATOM 633 C CA . CYS A 1 131 ? 7.214 42.064 57.354 1.00 11.52 114 CYS A CA 1
ATOM 634 C C . CYS A 1 131 ? 8.650 42.430 57.670 1.00 12.38 114 CYS A C 1
ATOM 635 O O . CYS A 1 131 ? 9.571 41.651 57.404 1.00 10.36 114 CYS A O 1
ATOM 638 N N . VAL A 1 132 ? 8.826 43.616 58.252 1.00 10.58 115 VAL A N 1
ATOM 639 C CA . VAL A 1 132 ? 10.105 44.065 58.788 1.00 11.22 115 VAL A CA 1
ATOM 640 C C . VAL A 1 132 ? 9.856 44.574 60.208 1.00 12.41 115 VAL A C 1
ATOM 641 O O . VAL A 1 132 ? 8.842 45.232 60.471 1.00 11.76 115 VAL A O 1
ATOM 645 N N . GLU A 1 133 ? 10.760 44.247 61.126 1.00 10.80 116 GLU A N 1
ATOM 646 C CA . GLU A 1 133 ? 10.630 44.668 62.523 1.00 11.69 116 GLU A CA 1
ATOM 647 C C . GLU A 1 133 ? 11.907 45.379 62.919 1.00 11.88 116 GLU A C 1
ATOM 648 O O . GLU A 1 133 ? 12.956 44.758 62.955 1.00 11.77 116 GLU A O 1
ATOM 654 N N . ALA A 1 134 ? 11.828 46.678 63.200 1.00 11.16 117 ALA A N 1
ATOM 655 C CA . ALA A 1 134 ? 13.012 47.448 63.575 1.00 11.64 117 ALA A CA 1
ATOM 656 C C . ALA A 1 134 ? 13.706 46.933 64.820 1.00 10.71 117 ALA A C 1
ATOM 657 O O . ALA A 1 134 ? 14.929 46.732 64.819 1.00 12.87 117 ALA A O 1
ATOM 659 N N . GLY A 1 135 ? 12.933 46.747 65.887 1.00 12.93 118 GLY A N 1
ATOM 660 C CA . GLY A 1 135 ? 13.505 46.554 67.213 1.00 13.09 118 GLY A CA 1
ATOM 661 C C . GLY A 1 135 ? 13.877 47.885 67.820 1.00 13.51 118 GLY A C 1
ATOM 662 O O . GLY A 1 135 ? 13.627 48.934 67.225 1.00 14.60 118 GLY A O 1
ATOM 663 N N . GLY A 1 136 ? 14.499 47.847 68.992 1.00 15.82 119 GLY A N 1
ATOM 664 C CA . GLY A 1 136 ? 14.886 49.073 69.675 1.00 15.63 119 GLY A CA 1
ATOM 665 C C . GLY A 1 136 ? 16.381 49.170 69.829 1.00 14.65 119 GLY A C 1
ATOM 666 O O . GLY A 1 136 ? 17.095 48.177 69.677 1.00 13.44 119 GLY A O 1
ATOM 667 N N . PRO A 1 137 ? 16.872 50.375 70.135 1.00 16.02 120 PRO A N 1
ATOM 668 C CA . PRO A 1 137 ? 18.311 50.556 70.240 1.00 16.51 120 PRO A CA 1
ATOM 669 C C . PRO A 1 137 ? 18.882 49.886 71.472 1.00 16.35 120 PRO A C 1
ATOM 670 O O . PRO A 1 137 ? 18.205 49.794 72.483 1.00 13.24 120 PRO A O 1
ATOM 674 N N . PRO A 1 138 ? 20.138 49.430 71.386 1.00 18.49 121 PRO A N 1
ATOM 675 C CA . PRO A 1 138 ? 20.760 48.809 72.520 1.00 18.65 121 PRO A CA 1
ATOM 676 C C . PRO A 1 138 ? 20.993 49.799 73.642 1.00 18.32 121 PRO A C 1
ATOM 677 O O . PRO A 1 138 ? 20.787 51.011 73.477 1.00 17.96 121 PRO A O 1
ATOM 681 N N . ALA A 1 139 ? 21.421 49.279 74.780 1.00 17.13 122 ALA A N 1
ATOM 682 C CA . ALA A 1 139 ? 21.679 50.117 75.937 1.00 17.92 122 ALA A CA 1
ATOM 683 C C . ALA A 1 139 ? 22.676 51.217 75.596 1.00 18.50 122 ALA A C 1
ATOM 684 O O . ALA A 1 139 ? 23.686 50.968 74.935 1.00 19.98 122 ALA A O 1
ATOM 686 N N . GLY A 1 140 ? 22.362 52.437 76.023 1.00 19.02 123 GLY A N 1
ATOM 687 C CA . GLY A 1 140 ? 23.317 53.542 75.992 1.00 19.64 123 GLY A CA 1
ATOM 688 C C . GLY A 1 140 ? 23.181 54.450 74.799 1.00 21.01 123 GLY A C 1
ATOM 689 O O . GLY A 1 140 ? 23.574 55.619 74.851 1.00 20.98 123 GLY A O 1
ATOM 690 N N . THR A 1 141 ? 22.650 53.886 73.720 1.00 22.90 124 THR A N 1
ATOM 691 C CA . THR A 1 141 ? 22.323 54.611 72.512 1.00 22.09 124 THR A CA 1
ATOM 692 C C . THR A 1 141 ? 21.808 56.014 72.794 1.00 21.90 124 THR A C 1
ATOM 693 O O . THR A 1 141 ? 20.822 56.193 73.507 1.00 25.28 124 THR A O 1
ATOM 697 N N . GLY A 1 142 ? 22.494 57.004 72.241 1.00 21.63 125 GLY A N 1
ATOM 698 C CA . GLY A 1 142 ? 21.978 58.332 72.184 1.00 17.86 125 GLY A CA 1
ATOM 699 C C . GLY A 1 142 ? 20.498 58.261 71.886 1.00 18.37 125 GLY A C 1
ATOM 700 O O . GLY A 1 142 ? 19.679 57.943 72.762 1.00 21.53 125 GLY A O 1
ATOM 701 N N . CYS A 1 143 ? 20.165 58.476 70.626 1.00 11.54 126 CYS A N 1
ATOM 702 C CA . CYS A 1 143 ? 18.802 58.814 70.241 1.00 11.26 126 CYS A CA 1
ATOM 703 C C . CYS A 1 143 ? 17.892 57.592 70.197 1.00 10.73 126 CYS A C 1
ATOM 704 O O . CYS A 1 143 ? 18.195 56.606 69.532 1.00 11.00 126 CYS A O 1
ATOM 707 N N . GLY A 1 144 ? 16.759 57.666 70.887 1.00 9.95 127 GLY A N 1
ATOM 708 C CA . GLY A 1 144 ? 15.817 56.540 70.944 1.00 9.15 127 GLY A CA 1
ATOM 709 C C . GLY A 1 144 ? 15.275 56.073 69.611 1.00 10.64 127 GLY A C 1
ATOM 710 O O . GLY A 1 144 ? 14.857 54.912 69.489 1.00 10.54 127 GLY A O 1
ATOM 711 N N . GLY A 1 145 ? 15.279 56.953 68.605 1.00 9.50 128 GLY A N 1
ATOM 712 C CA . GLY A 1 145 ? 14.788 56.590 67.276 1.00 9.13 128 GLY A CA 1
ATOM 713 C C . GLY A 1 145 ? 15.815 55.950 66.354 1.00 9.72 128 GLY A C 1
ATOM 714 O O . GLY A 1 145 ? 15.528 55.675 65.196 1.00 12.30 128 GLY A O 1
ATOM 715 N N . TYR A 1 146 ? 17.028 55.726 66.844 1.00 10.15 129 TYR A N 1
ATOM 716 C CA . TYR A 1 146 ? 18.133 55.375 65.964 1.00 11.52 129 TYR A CA 1
ATOM 717 C C . TYR A 1 146 ? 17.881 54.122 65.127 1.00 10.46 129 TYR A C 1
ATOM 718 O O . TYR A 1 146 ? 18.238 54.073 63.938 1.00 10.86 129 TYR A O 1
ATOM 727 N N . VAL A 1 147 ? 17.290 53.093 65.732 1.00 9.29 130 VAL A N 1
ATOM 728 C CA . VAL A 1 147 ? 17.039 51.868 64.986 1.00 11.36 130 VAL A CA 1
ATOM 729 C C . VAL A 1 147 ? 15.955 52.042 63.919 1.00 10.99 130 VAL A C 1
ATOM 730 O O . VAL A 1 147 ? 16.067 51.489 62.825 1.00 12.15 130 VAL A O 1
ATOM 734 N N . VAL A 1 148 ? 14.939 52.855 64.195 1.00 10.52 131 VAL A N 1
ATOM 735 C CA . VAL A 1 148 ? 13.950 53.174 63.163 1.00 10.94 131 VAL A CA 1
ATOM 736 C C . VAL A 1 148 ? 14.620 53.917 62.007 1.00 12.76 131 VAL A C 1
ATOM 737 O O . VAL A 1 148 ? 14.371 53.620 60.847 1.00 12.62 131 VAL A O 1
ATOM 741 N N . GLY A 1 149 ? 15.515 54.847 62.329 1.00 10.99 132 GLY A N 1
ATOM 742 C CA . GLY A 1 149 ? 16.300 55.537 61.297 1.00 11.60 132 GLY A CA 1
ATOM 743 C C . GLY A 1 149 ? 17.119 54.574 60.432 1.00 11.17 132 GLY A C 1
ATOM 744 O O . GLY A 1 149 ? 17.142 54.675 59.200 1.00 12.53 132 GLY A O 1
ATOM 745 N N . GLN A 1 150 ? 17.776 53.614 61.069 1.00 11.27 133 GLN A N 1
ATOM 746 C CA . GLN A 1 150 ? 18.546 52.614 60.346 1.00 11.24 133 GLN A CA 1
ATOM 747 C C . GLN A 1 150 ? 17.658 51.718 59.489 1.00 11.09 133 GLN A C 1
ATOM 748 O O . GLN A 1 150 ? 18.052 51.293 58.411 1.00 12.22 133 GLN A O 1
ATOM 754 N N . THR A 1 151 ? 16.456 51.447 59.976 1.00 11.81 134 THR A N 1
ATOM 755 C CA . THR A 1 151 ? 15.498 50.633 59.242 1.00 10.65 134 THR A CA 1
ATOM 756 C C . THR A 1 151 ? 15.036 51.347 57.972 1.00 11.09 134 THR A C 1
ATOM 757 O O . THR A 1 151 ? 15.028 50.760 56.887 1.00 11.88 134 THR A O 1
ATOM 761 N N . VAL A 1 152 ? 14.674 52.617 58.111 1.00 10.47 135 VAL A N 1
ATOM 762 C CA . VAL A 1 152 ? 14.194 53.412 56.979 1.00 10.76 135 VAL A CA 1
ATOM 763 C C . VAL A 1 152 ? 15.325 53.606 55.950 1.00 11.06 135 VAL A C 1
ATOM 764 O O . VAL A 1 152 ? 15.068 53.609 54.751 1.00 12.40 135 VAL A O 1
ATOM 768 N N . LYS A 1 153 ? 16.572 53.725 56.411 1.00 10.57 136 LYS A N 1
ATOM 769 C CA . LYS A 1 153 ? 17.727 53.739 55.512 1.00 11.13 136 LYS A CA 1
ATOM 770 C C . LYS A 1 153 ? 17.777 52.478 54.660 1.00 11.89 136 LYS A C 1
ATOM 771 O O . LYS A 1 153 ? 17.888 52.556 53.431 1.00 12.15 136 LYS A O 1
ATOM 777 N N . LEU A 1 154 ? 17.673 51.320 55.312 1.00 13.00 137 LEU A N 1
ATOM 778 C CA A LEU A 1 154 ? 17.711 50.038 54.603 0.50 11.91 137 LEU A CA 1
ATOM 779 C CA B LEU A 1 154 ? 17.704 50.032 54.610 0.50 11.26 137 LEU A CA 1
ATOM 780 C C . LEU A 1 154 ? 16.533 49.885 53.635 1.00 12.13 137 LEU A C 1
ATOM 781 O O . LEU A 1 154 ? 16.698 49.367 52.536 1.00 13.07 137 LEU A O 1
ATOM 790 N N . LEU A 1 155 ? 15.345 50.317 54.046 1.00 11.27 138 LEU A N 1
ATOM 791 C CA . LEU A 1 155 ? 14.175 50.248 53.164 1.00 12.30 138 LEU A CA 1
ATOM 792 C C . LEU A 1 155 ? 14.416 51.014 51.865 1.00 13.10 138 LEU A C 1
ATOM 793 O O . LEU A 1 155 ? 14.120 50.521 50.783 1.00 13.13 138 LEU A O 1
ATOM 798 N N . LYS A 1 156 ? 14.979 52.214 51.976 1.00 10.97 139 LYS A N 1
ATOM 799 C CA . LYS A 1 156 ? 15.257 53.022 50.797 1.00 10.97 139 LYS A CA 1
ATOM 800 C C . LYS A 1 156 ? 16.413 52.470 49.969 1.00 12.28 139 LYS A C 1
ATOM 801 O O . LYS A 1 156 ? 16.324 52.427 48.741 1.00 12.96 139 LYS A O 1
ATOM 807 N N . GLN A 1 157 ? 17.479 52.030 50.632 1.00 12.13 140 GLN A N 1
ATOM 808 C CA . GLN A 1 157 ? 18.635 51.466 49.923 1.00 12.61 140 GLN A CA 1
ATOM 809 C C . GLN A 1 157 ? 18.305 50.199 49.143 1.00 12.53 140 GLN A C 1
ATOM 810 O O . GLN A 1 157 ? 18.937 49.923 48.115 1.00 15.23 140 GLN A O 1
ATOM 816 N N . HIS A 1 158 ? 17.328 49.436 49.626 1.00 11.43 141 HIS A N 1
ATOM 817 C CA . HIS A 1 158 ? 16.892 48.216 48.964 1.00 12.42 141 HIS A CA 1
ATOM 818 C C . HIS A 1 158 ? 15.611 48.396 48.162 1.00 13.59 141 HIS A C 1
ATOM 819 O O . HIS A 1 158 ? 15.061 47.419 47.633 1.00 14.58 141 HIS A O 1
ATOM 826 N N . HIS A 1 159 ? 15.165 49.646 48.040 1.00 11.03 142 HIS A N 1
ATOM 827 C CA . HIS A 1 159 ? 14.034 50.015 47.191 1.00 11.91 142 HIS A CA 1
ATOM 828 C C . HIS A 1 159 ? 12.792 49.207 47.548 1.00 11.64 142 HIS A C 1
ATOM 829 O O . HIS A 1 159 ? 12.046 48.776 46.666 1.00 12.90 142 HIS A O 1
ATOM 836 N N . LEU A 1 160 ? 12.567 49.019 48.846 1.00 12.00 143 LEU A N 1
ATOM 837 C CA . LEU A 1 160 ? 11.492 48.141 49.324 1.00 12.68 143 LEU A CA 1
ATOM 838 C C . LEU A 1 160 ? 10.112 48.805 49.385 1.00 15.36 143 LEU A C 1
ATOM 839 O O . LEU A 1 160 ? 9.115 48.117 49.588 1.00 18.76 143 LEU A O 1
ATOM 844 N N . LEU A 1 161 ? 10.050 50.122 49.220 1.00 16.44 144 LEU A N 1
ATOM 845 C CA . LEU A 1 161 ? 8.768 50.832 49.155 1.00 17.40 144 LEU A CA 1
ATOM 846 C C . LEU A 1 161 ? 8.236 50.803 47.715 1.00 19.81 144 LEU A C 1
ATOM 847 O O . LEU A 1 161 ? 7.083 51.160 47.459 1.00 23.03 144 LEU A O 1
ATOM 852 N N . ASP A 1 162 ? 9.084 50.376 46.784 1.00 20.80 145 ASP A N 1
ATOM 853 C CA . ASP A 1 162 ? 8.684 50.164 45.398 1.00 21.10 145 ASP A CA 1
ATOM 854 C C . ASP A 1 162 ? 8.248 48.710 45.229 1.00 22.17 145 ASP A C 1
ATOM 855 O O . ASP A 1 162 ? 8.588 47.846 46.044 1.00 26.06 145 ASP A O 1
ATOM 860 N N . ASP A 1 163 ? 7.476 48.458 44.181 1.00 20.77 146 ASP A N 1
ATOM 861 C CA . ASP A 1 163 ? 7.021 47.113 43.828 1.00 19.06 146 ASP A CA 1
ATOM 862 C C . ASP A 1 163 ? 6.093 46.514 44.884 1.00 17.23 146 ASP A C 1
ATOM 863 O O . ASP A 1 163 ? 6.030 45.294 45.062 1.00 17.62 146 ASP A O 1
ATOM 868 N N . THR A 1 164 ? 5.361 47.381 45.578 1.00 12.84 147 THR A N 1
ATOM 869 C CA . THR A 1 164 ? 4.301 46.928 46.460 1.00 12.52 147 THR A CA 1
ATOM 870 C C . THR A 1 164 ? 3.151 47.927 46.414 1.00 11.35 147 THR A C 1
ATOM 871 O O . THR A 1 164 ? 3.310 49.042 45.915 1.00 10.09 147 THR A O 1
ATOM 875 N N . ASP A 1 165 ? 1.988 47.498 46.882 1.00 12.35 148 ASP A N 1
ATOM 876 C CA . ASP A 1 165 ? 0.758 48.286 46.757 1.00 11.51 148 ASP A CA 1
ATOM 877 C C . ASP A 1 165 ? 0.434 49.096 47.988 1.00 11.95 148 ASP A C 1
ATOM 878 O O . ASP A 1 165 ? -0.054 50.203 47.877 1.00 12.52 148 ASP A O 1
ATOM 883 N N . VAL A 1 166 ? 0.685 48.527 49.162 1.00 12.01 149 VAL A N 1
ATOM 884 C CA . VAL A 1 166 ? 0.397 49.187 50.428 1.00 11.70 149 VAL A CA 1
ATOM 885 C C . VAL A 1 166 ? 1.589 49.012 51.364 1.00 11.20 149 VAL A C 1
ATOM 886 O O . VAL A 1 166 ? 2.107 47.909 51.502 1.00 11.53 149 VAL A O 1
ATOM 890 N N . VAL A 1 167 ? 2.029 50.107 51.984 1.00 10.37 150 VAL A N 1
ATOM 891 C CA . VAL A 1 167 ? 3.068 50.061 53.024 1.00 10.66 150 VAL A CA 1
ATOM 892 C C . VAL A 1 167 ? 2.480 50.639 54.309 1.00 11.00 150 VAL A C 1
ATOM 893 O O . VAL A 1 167 ? 1.851 51.689 54.274 1.00 11.85 150 VAL A O 1
ATOM 897 N N . ILE A 1 168 ? 2.610 49.918 55.421 1.00 10.44 151 ILE A N 1
ATOM 898 C CA . ILE A 1 168 ? 2.123 50.408 56.714 1.00 10.75 151 ILE A CA 1
ATOM 899 C C . ILE A 1 168 ? 3.294 50.454 57.691 1.00 11.60 151 ILE A C 1
ATOM 900 O O . ILE A 1 168 ? 3.886 49.430 57.987 1.00 11.26 151 ILE A O 1
ATOM 905 N N . PHE A 1 169 ? 3.629 51.649 58.166 1.00 11.03 152 PHE A N 1
ATOM 906 C CA . PHE A 1 169 ? 4.573 51.819 59.262 1.00 10.86 152 PHE A CA 1
ATOM 907 C C . PHE A 1 169 ? 3.786 51.864 60.576 1.00 10.52 152 PHE A C 1
ATOM 908 O O . PHE A 1 169 ? 2.830 52.638 60.708 1.00 10.76 152 PHE A O 1
ATOM 916 N N . ASP A 1 170 ? 4.215 51.056 61.543 1.00 9.03 153 ASP A N 1
ATOM 917 C CA . ASP A 1 170 ? 3.610 50.951 62.871 1.00 10.59 153 ASP A CA 1
ATOM 918 C C . ASP A 1 170 ? 4.590 51.563 63.860 1.00 9.66 153 ASP A C 1
ATOM 919 O O . ASP A 1 170 ? 5.613 50.962 64.169 1.00 10.85 153 ASP A O 1
ATOM 924 N N . VAL A 1 171 ? 4.292 52.775 64.329 1.00 9.74 154 VAL A N 1
ATOM 925 C CA . VAL A 1 171 ? 5.323 53.634 64.923 1.00 10.19 154 VAL A CA 1
ATOM 926 C C . VAL A 1 171 ? 5.022 54.079 66.348 1.00 11.71 154 VAL A C 1
ATOM 927 O O . VAL A 1 171 ? 3.923 54.551 66.652 1.00 10.94 154 VAL A O 1
ATOM 931 N N . LEU A 1 172 ? 6.034 54.000 67.205 1.00 10.71 155 LEU A N 1
ATOM 932 C CA . LEU A 1 172 ? 5.946 54.613 68.532 1.00 9.75 155 LEU A CA 1
ATOM 933 C C . LEU A 1 172 ? 5.628 56.090 68.386 1.00 11.44 155 LEU A C 1
ATOM 934 O O . LEU A 1 172 ? 6.213 56.780 67.551 1.00 11.20 155 LEU A O 1
ATOM 939 N N . GLY A 1 173 ? 4.710 56.569 69.221 1.00 11.45 156 GLY A N 1
ATOM 940 C CA . GLY A 1 173 ? 4.203 57.931 69.122 1.00 11.41 156 GLY A CA 1
ATOM 941 C C . GLY A 1 173 ? 4.158 58.709 70.425 1.00 12.73 156 GLY A C 1
ATOM 942 O O . GLY A 1 173 ? 3.611 59.804 70.463 1.00 13.28 156 GLY A O 1
ATOM 943 N N . ASP A 1 174 ? 4.747 58.161 71.479 1.00 11.70 157 ASP A N 1
ATOM 944 C CA . ASP A 1 174 ? 4.828 58.844 72.763 1.00 11.72 157 ASP A CA 1
ATOM 945 C C . ASP A 1 174 ? 5.731 60.050 72.637 1.00 13.14 157 ASP A C 1
ATOM 946 O O . ASP A 1 174 ? 5.549 61.038 73.368 1.00 15.17 157 ASP A O 1
ATOM 951 N N . VAL A 1 175 ? 6.740 59.932 71.764 1.00 12.57 158 VAL A N 1
ATOM 952 C CA . VAL A 1 175 ? 7.472 61.076 71.198 1.00 11.10 158 VAL A CA 1
ATOM 953 C C . VAL A 1 175 ? 7.419 60.923 69.675 1.00 12.17 158 VAL A C 1
ATOM 954 O O . VAL A 1 175 ? 7.232 59.811 69.183 1.00 13.07 158 VAL A O 1
ATOM 958 N N . VAL A 1 176 ? 7.489 62.031 68.936 1.00 12.21 159 VAL A N 1
ATOM 959 C CA . VAL A 1 176 ? 7.614 61.975 67.471 1.00 11.00 159 VAL A CA 1
ATOM 960 C C . VAL A 1 176 ? 8.764 62.898 67.078 1.00 11.59 159 VAL A C 1
ATOM 961 O O . VAL A 1 176 ? 8.628 64.134 67.032 1.00 14.49 159 VAL A O 1
ATOM 965 N N . CYS A 1 177 ? 9.909 62.283 66.808 1.00 11.07 160 CYS A N 1
ATOM 966 C CA . CYS A 1 177 ? 11.141 62.989 66.589 1.00 11.38 160 CYS A CA 1
ATOM 967 C C . CYS A 1 177 ? 12.188 61.975 66.182 1.00 10.10 160 CYS A C 1
ATOM 968 O O . CYS A 1 177 ? 12.022 60.761 66.421 1.00 11.29 160 CYS A O 1
ATOM 971 N N . GLY A 1 178 ? 13.266 62.441 65.554 1.00 10.98 161 GLY A N 1
ATOM 972 C CA . GLY A 1 178 ? 14.341 61.552 65.138 1.00 10.61 161 GLY A CA 1
ATOM 973 C C . GLY A 1 178 ? 13.800 60.460 64.230 1.00 9.80 161 GLY A C 1
ATOM 974 O O . GLY A 1 178 ? 12.911 60.701 63.418 1.00 11.73 161 GLY A O 1
ATOM 975 N N . GLY A 1 179 ? 14.294 59.242 64.405 1.00 10.52 162 GLY A N 1
ATOM 976 C CA . GLY A 1 179 ? 13.833 58.114 63.605 1.00 10.00 162 GLY A CA 1
ATOM 977 C C . GLY A 1 179 ? 12.339 57.856 63.726 1.00 10.98 162 GLY A C 1
ATOM 978 O O . GLY A 1 179 ? 11.716 57.371 62.775 1.00 10.63 162 GLY A O 1
ATOM 979 N N . PHE A 1 180 ? 11.737 58.201 64.864 1.00 10.03 163 PHE A N 1
ATOM 980 C CA . PHE A 1 180 ? 10.273 57.999 64.990 1.00 8.71 163 PHE A CA 1
ATOM 981 C C . PHE A 1 180 ? 9.480 58.919 64.065 1.00 9.72 163 PHE A C 1
ATOM 982 O O . PHE A 1 180 ? 8.329 58.632 63.765 1.00 11.57 163 PHE A O 1
ATOM 990 N N . ALA A 1 181 ? 10.089 60.013 63.615 1.00 10.15 164 ALA A N 1
ATOM 991 C CA . ALA A 1 181 ? 9.450 60.891 62.635 1.00 10.04 164 ALA A CA 1
ATOM 992 C C . ALA A 1 181 ? 9.784 60.503 61.187 1.00 10.90 164 ALA A C 1
ATOM 993 O O . ALA A 1 181 ? 9.217 61.074 60.238 1.00 10.96 164 ALA A O 1
ATOM 995 N N . ALA A 1 182 ? 10.710 59.562 60.996 1.00 11.43 165 ALA A N 1
ATOM 996 C CA . ALA A 1 182 ? 11.156 59.224 59.654 1.00 10.41 165 ALA A CA 1
ATOM 997 C C . ALA A 1 182 ? 10.026 58.715 58.751 1.00 10.15 165 ALA A C 1
ATOM 998 O O . ALA A 1 182 ? 9.964 59.079 57.574 1.00 12.24 165 ALA A O 1
ATOM 1000 N N . PRO A 1 183 ? 9.136 57.864 59.280 1.00 12.40 166 PRO A N 1
ATOM 1001 C CA . PRO A 1 183 ? 8.038 57.417 58.406 1.00 10.93 166 PRO A CA 1
ATOM 1002 C C . PRO A 1 183 ? 7.218 58.549 57.792 1.00 12.18 166 PRO A C 1
ATOM 1003 O O . PRO A 1 183 ? 6.664 58.379 56.706 1.00 11.76 166 PRO A O 1
ATOM 1007 N N . LEU A 1 184 ? 7.153 59.704 58.456 1.00 11.82 167 LEU A N 1
ATOM 1008 C CA . LEU A 1 184 ? 6.387 60.827 57.937 1.00 10.56 167 LEU A CA 1
ATOM 1009 C C . LEU A 1 184 ? 6.935 61.354 56.617 1.00 12.02 167 LEU A C 1
ATOM 1010 O O . LEU A 1 184 ? 6.184 61.935 55.841 1.00 11.44 167 LEU A O 1
ATOM 1015 N N . GLN A 1 185 ? 8.228 61.162 56.355 1.00 10.70 168 GLN A N 1
ATOM 1016 C CA . GLN A 1 185 ? 8.834 61.612 55.098 1.00 10.22 168 GLN A CA 1
ATOM 1017 C C . GLN A 1 185 ? 8.347 60.785 53.904 1.00 10.20 168 GLN A C 1
ATOM 1018 O O . GLN A 1 185 ? 8.421 61.237 52.763 1.00 11.42 168 GLN A O 1
ATOM 1024 N N . HIS A 1 186 ? 7.828 59.587 54.186 1.00 10.29 169 HIS A N 1
ATOM 1025 C CA . HIS A 1 186 ? 7.436 58.645 53.146 1.00 11.06 169 HIS A CA 1
ATOM 1026 C C . HIS A 1 186 ? 5.952 58.401 53.019 1.00 11.03 169 HIS A C 1
ATOM 1027 O O . HIS A 1 186 ? 5.503 57.887 51.990 1.00 14.18 169 HIS A O 1
ATOM 1034 N N . ALA A 1 187 ? 5.197 58.783 54.042 1.00 11.41 170 ALA A N 1
ATOM 1035 C CA . ALA A 1 187 ? 3.781 58.426 54.130 1.00 10.03 170 ALA A CA 1
ATOM 1036 C C . ALA A 1 187 ? 2.920 59.351 53.305 1.00 12.50 170 ALA A C 1
ATOM 1037 O O . ALA A 1 187 ? 3.214 60.532 53.174 1.00 14.31 170 ALA A O 1
ATOM 1039 N N . ASP A 1 188 ? 1.849 58.797 52.749 1.00 10.71 171 ASP A N 1
ATOM 1040 C CA . ASP A 1 188 ? 0.797 59.588 52.142 1.00 11.87 171 ASP A CA 1
ATOM 1041 C C . ASP A 1 188 ? -0.172 60.057 53.232 1.00 11.73 171 ASP A C 1
ATOM 1042 O O . ASP A 1 188 ? -0.600 61.227 53.238 1.00 12.18 171 ASP A O 1
ATOM 1047 N N . GLN A 1 189 ? -0.533 59.149 54.140 1.00 12.49 172 GLN A N 1
ATOM 1048 C CA . GLN A 1 189 ? -1.535 59.430 55.178 1.00 11.64 172 GLN A CA 1
ATOM 1049 C C . GLN A 1 189 ? -1.059 58.950 56.533 1.00 12.33 172 GLN A C 1
ATOM 1050 O O . GLN A 1 189 ? -0.473 57.869 56.644 1.00 14.16 172 GLN A O 1
ATOM 1056 N N . ALA A 1 190 ? -1.328 59.757 57.552 1.00 11.03 173 ALA A N 1
ATOM 1057 C CA . ALA A 1 190 ? -1.057 59.414 58.945 1.00 11.47 173 ALA A CA 1
ATOM 1058 C C . ALA A 1 190 ? -2.382 59.088 59.623 1.00 11.62 173 ALA A C 1
ATOM 1059 O O . ALA A 1 190 ? -3.397 59.786 59.421 1.00 11.84 173 ALA A O 1
ATOM 1061 N N . VAL A 1 191 ? -2.369 58.021 60.402 1.00 10.54 174 VAL A N 1
ATOM 1062 C CA . VAL A 1 191 ? -3.541 57.531 61.127 1.00 10.10 174 VAL A CA 1
ATOM 1063 C C . VAL A 1 191 ? -3.156 57.457 62.603 1.00 11.75 174 VAL A C 1
ATOM 1064 O O . VAL A 1 191 ? -2.093 56.927 62.935 1.00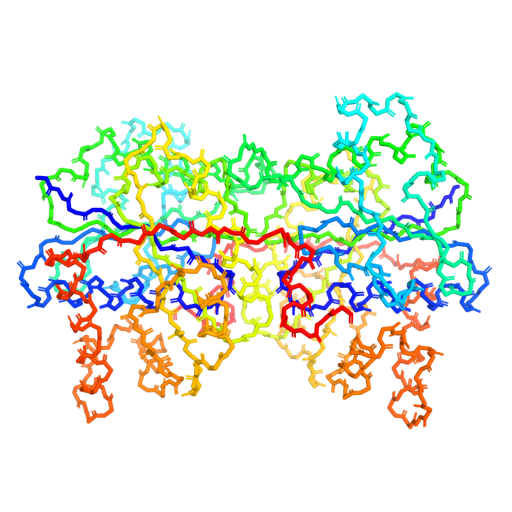 12.68 174 VAL A O 1
ATOM 1068 N N . VAL A 1 192 ? -4.001 57.998 63.479 1.00 11.64 175 VAL A N 1
ATOM 1069 C CA . VAL A 1 192 ? -3.748 57.940 64.915 1.00 10.53 175 VAL A CA 1
ATOM 1070 C C . VAL A 1 192 ? -4.703 56.957 65.571 1.00 11.11 175 VAL A C 1
ATOM 1071 O O . VAL A 1 192 ? -5.917 56.990 65.340 1.00 11.76 175 VAL A O 1
ATOM 1075 N N . VAL A 1 193 ? -4.168 56.051 66.384 1.00 9.61 176 VAL A N 1
ATOM 1076 C CA . VAL A 1 193 ? -4.997 55.158 67.176 1.00 9.85 176 VAL A CA 1
ATOM 1077 C C . VAL A 1 193 ? -5.174 55.758 68.570 1.00 9.83 176 VAL A C 1
ATOM 1078 O O . VAL A 1 193 ? -4.229 56.269 69.172 1.00 9.74 176 VAL A O 1
ATOM 1082 N N . THR A 1 194 ? -6.403 55.721 69.062 1.00 11.75 177 THR A N 1
ATOM 1083 C CA . THR A 1 194 ? -6.770 56.368 70.323 1.00 11.33 177 THR A CA 1
ATOM 1084 C C . THR A 1 194 ? -7.893 55.580 71.004 1.00 12.45 177 THR A C 1
ATOM 1085 O O . THR A 1 194 ? -8.641 54.864 70.350 1.00 12.50 177 THR A O 1
ATOM 1089 N N . ALA A 1 195 ? -7.991 55.724 72.323 1.00 13.47 178 ALA A N 1
ATOM 1090 C CA . ALA A 1 195 ? -9.185 55.325 73.066 1.00 13.54 178 ALA A CA 1
ATOM 1091 C C . ALA A 1 195 ? -9.859 56.595 73.581 1.00 12.27 178 ALA A C 1
ATOM 1092 O O . ALA A 1 195 ? -9.542 57.695 73.113 1.00 12.53 178 ALA A O 1
ATOM 1094 N N . ASN A 1 196 ? -10.771 56.460 74.554 1.00 12.26 179 ASN A N 1
ATOM 1095 C CA . ASN A 1 196 ? -11.475 57.624 75.113 1.00 14.93 179 ASN A CA 1
ATOM 1096 C C . ASN A 1 196 ? -10.771 58.250 76.316 1.00 17.20 179 ASN A C 1
ATOM 1097 O O . ASN A 1 196 ? -11.206 59.282 76.853 1.00 21.94 179 ASN A O 1
ATOM 1102 N N . ASP A 1 197 ? -9.701 57.621 76.763 1.00 16.42 180 ASP A N 1
ATOM 1103 C CA . ASP A 1 197 ? -9.003 58.074 77.957 1.00 15.71 180 ASP A CA 1
ATOM 1104 C C . ASP A 1 197 ? -8.244 59.372 77.700 1.00 15.97 180 ASP A C 1
ATOM 1105 O O . ASP A 1 197 ? -7.906 59.714 76.553 1.00 14.96 180 ASP A O 1
ATOM 1110 N N . PHE A 1 198 ? -7.997 60.107 78.779 1.00 13.74 181 PHE A N 1
ATOM 1111 C CA . PHE A 1 198 ? -7.288 61.369 78.658 1.00 12.86 181 PHE A CA 1
ATOM 1112 C C . PHE A 1 198 ? -5.938 61.192 77.986 1.00 12.80 181 PHE A C 1
ATOM 1113 O O . PHE A 1 198 ? -5.575 61.947 77.067 1.00 12.46 181 PHE A O 1
ATOM 1121 N N . ASP A 1 199 ? -5.184 60.187 78.417 1.00 13.33 182 ASP A N 1
ATOM 1122 C CA A ASP A 1 199 ? -3.802 60.014 77.942 0.50 13.85 182 ASP A CA 1
ATOM 1123 C CA B ASP A 1 199 ? -3.811 60.049 77.963 0.50 14.27 182 ASP A CA 1
ATOM 1124 C C . ASP A 1 199 ? -3.687 59.714 76.457 1.00 15.11 182 ASP A C 1
ATOM 1125 O O . ASP A 1 199 ? -2.738 60.160 75.783 1.00 16.56 182 ASP A O 1
ATOM 1134 N N . SER A 1 200 ? -4.638 58.959 75.912 1.00 11.48 183 SER A N 1
ATOM 1135 C CA . SER A 1 200 ? -4.573 58.643 74.498 1.00 13.28 183 SER A CA 1
ATOM 1136 C C . SER A 1 200 ? -4.992 59.849 73.653 1.00 13.03 183 SER A C 1
ATOM 1137 O O . SER A 1 200 ? -4.399 60.075 72.599 1.00 12.76 183 SER A O 1
ATOM 1140 N N . ILE A 1 201 ? -5.969 60.628 74.120 1.00 12.31 184 ILE A N 1
ATOM 1141 C CA . ILE A 1 201 ? -6.400 61.801 73.358 1.00 9.96 184 ILE A CA 1
ATOM 1142 C C . ILE A 1 201 ? -5.340 62.907 73.390 1.00 10.82 184 ILE A C 1
ATOM 1143 O O . ILE A 1 201 ? -5.065 63.564 72.388 1.00 11.32 184 ILE A O 1
ATOM 1148 N N . TYR A 1 202 ? -4.737 63.100 74.556 1.00 10.75 185 TYR A N 1
ATOM 1149 C CA . TYR A 1 202 ? -3.651 64.053 74.711 1.00 10.06 185 TYR A CA 1
ATOM 1150 C C . TYR A 1 202 ? -2.492 63.691 73.784 1.00 10.78 185 TYR A C 1
ATOM 1151 O O . TYR A 1 202 ? -1.928 64.551 73.114 1.00 10.54 185 TYR A O 1
ATOM 1160 N N . ALA A 1 203 ? -2.130 62.413 73.740 1.00 10.82 186 ALA A N 1
ATOM 1161 C CA . ALA A 1 203 ? -1.113 61.963 72.788 1.00 10.57 186 ALA A CA 1
ATOM 1162 C C . ALA A 1 203 ? -1.531 62.207 71.351 1.00 11.71 186 ALA A C 1
ATOM 1163 O O . ALA A 1 203 ? -0.724 62.627 70.530 1.00 12.15 186 ALA A O 1
ATOM 1165 N N . MET A 1 204 ? -2.790 61.926 71.035 1.00 11.04 187 MET A N 1
ATOM 1166 C CA . MET A 1 204 ? -3.299 62.153 69.679 1.00 11.72 187 MET A CA 1
ATOM 1167 C C . MET A 1 204 ? -3.176 63.616 69.276 1.00 11.60 187 MET A C 1
ATOM 1168 O O . MET A 1 204 ? -2.730 63.927 68.166 1.00 12.32 187 MET A O 1
ATOM 1173 N N . ASN A 1 205 ? -3.532 64.512 70.191 1.00 10.03 188 ASN A N 1
ATOM 1174 C CA . ASN A 1 205 ? -3.416 65.936 69.933 1.00 10.53 188 ASN A CA 1
ATOM 1175 C C . ASN A 1 205 ? -1.971 66.342 69.606 1.00 11.90 188 ASN A C 1
ATOM 1176 O O . ASN A 1 205 ? -1.714 67.110 68.671 1.00 12.51 188 ASN A O 1
ATOM 1181 N N . ARG A 1 206 ? -1.018 65.826 70.379 1.00 10.68 189 ARG A N 1
ATOM 1182 C CA . ARG A 1 206 ? 0.399 66.095 70.122 1.00 12.57 189 ARG A CA 1
ATOM 1183 C C . ARG A 1 206 ? 0.887 65.499 68.809 1.00 12.93 189 ARG A C 1
ATOM 1184 O O . ARG A 1 206 ? 1.713 66.090 68.118 1.00 13.09 189 ARG A O 1
ATOM 1192 N N . ILE A 1 207 ? 0.394 64.316 68.476 1.00 9.90 190 ILE A N 1
ATOM 1193 C CA . ILE A 1 207 ? 0.762 63.694 67.205 1.00 10.13 190 ILE A CA 1
ATOM 1194 C C . ILE A 1 207 ? 0.208 64.490 66.005 1.00 11.32 190 ILE A C 1
ATOM 1195 O O . ILE A 1 207 ? 0.895 64.673 64.995 1.00 11.34 190 ILE A O 1
ATOM 1200 N N . ILE A 1 208 ? -1.023 64.995 66.126 1.00 10.55 191 ILE A N 1
ATOM 1201 C CA . ILE A 1 208 ? -1.579 65.875 65.103 1.00 11.56 191 ILE A CA 1
ATOM 1202 C C . ILE A 1 208 ? -0.654 67.066 64.877 1.00 10.46 191 ILE A C 1
ATOM 1203 O O . ILE A 1 208 ? -0.315 67.391 63.738 1.00 11.57 191 ILE A O 1
ATOM 1208 N N . ALA A 1 209 ? -0.230 67.717 65.963 1.00 11.83 192 ALA A N 1
ATOM 1209 C CA . ALA A 1 209 ? 0.693 68.845 65.849 1.00 11.08 192 ALA A CA 1
ATOM 1210 C C . ALA A 1 209 ? 1.982 68.422 65.153 1.00 11.74 192 ALA A C 1
ATOM 1211 O O . ALA A 1 209 ? 2.471 69.126 64.278 1.00 12.68 192 ALA A O 1
ATOM 1213 N N . ALA A 1 210 ? 2.529 67.267 65.528 1.00 11.13 193 ALA A N 1
ATOM 1214 C CA . ALA A 1 210 ? 3.783 66.794 64.935 1.00 11.14 193 ALA A CA 1
ATOM 1215 C C . ALA A 1 210 ? 3.667 66.556 63.436 1.00 13.55 193 ALA A C 1
ATOM 1216 O O . ALA A 1 210 ? 4.548 66.926 62.667 1.00 12.31 193 ALA A O 1
ATOM 1218 N N . VAL A 1 211 ? 2.570 65.945 63.021 1.00 11.60 194 VAL A N 1
ATOM 1219 C CA . VAL A 1 211 ? 2.369 65.652 61.609 1.00 11.82 194 VAL A CA 1
ATOM 1220 C C . VAL A 1 211 ? 2.205 66.970 60.842 1.00 12.84 194 VAL A C 1
ATOM 1221 O O . VAL A 1 211 ? 2.820 67.157 59.804 1.00 12.47 194 VAL A O 1
ATOM 1225 N N . GLN A 1 212 ? 1.415 67.899 61.375 1.00 11.49 195 GLN A N 1
ATOM 1226 C CA . GLN A 1 212 ? 1.173 69.172 60.682 1.00 10.90 195 GLN A CA 1
ATOM 1227 C C . GLN A 1 212 ? 2.417 70.040 60.597 1.00 11.74 195 GLN A C 1
ATOM 1228 O O . GLN A 1 212 ? 2.551 70.821 59.658 1.00 12.69 195 GLN A O 1
ATOM 1234 N N . ALA A 1 213 ? 3.326 69.892 61.562 1.00 11.04 196 ALA A N 1
ATOM 1235 C CA . ALA A 1 213 ? 4.609 70.598 61.522 1.00 11.29 196 ALA A CA 1
ATOM 1236 C C . ALA A 1 213 ? 5.467 70.228 60.304 1.00 11.39 196 ALA A C 1
ATOM 1237 O O . ALA A 1 213 ? 6.372 70.988 59.942 1.00 14.91 196 ALA A O 1
ATOM 1239 N N . LYS A 1 214 ? 5.184 69.090 59.666 1.00 12.37 197 LYS A N 1
ATOM 1240 C CA . LYS A 1 214 ? 5.888 68.663 58.462 1.00 11.73 197 LYS A CA 1
ATOM 1241 C C . LYS A 1 214 ? 5.233 69.123 57.151 1.00 12.82 197 LYS A C 1
ATOM 1242 O O . LYS A 1 214 ? 5.711 68.799 56.067 1.00 11.94 197 LYS A O 1
ATOM 1248 N N . SER A 1 215 ? 4.142 69.883 57.236 1.00 12.41 198 SER A N 1
ATOM 1249 C CA . SER A 1 215 ? 3.271 70.054 56.077 1.00 12.31 198 SER A CA 1
ATOM 1250 C C . SER A 1 215 ? 3.878 70.780 54.884 1.00 12.62 198 SER A C 1
ATOM 1251 O O . SER A 1 215 ? 3.454 70.544 53.752 1.00 14.11 198 SER A O 1
ATOM 1254 N N . LYS A 1 216 ? 4.865 71.634 55.130 1.00 10.83 199 LYS A N 1
ATOM 1255 C CA . LYS A 1 216 ? 5.560 72.346 54.042 1.00 11.22 199 LYS A CA 1
ATOM 1256 C C . LYS A 1 216 ? 6.767 71.584 53.500 1.00 12.04 199 LYS A C 1
ATOM 1257 O O . LYS A 1 216 ? 7.367 72.001 52.503 1.00 12.85 199 LYS A O 1
ATOM 1263 N N . ASN A 1 217 ? 7.138 70.487 54.159 1.00 9.90 200 ASN A N 1
ATOM 1264 C CA . ASN A 1 217 ? 8.317 69.703 53.777 1.00 7.85 200 ASN A CA 1
ATOM 1265 C C . ASN A 1 217 ? 7.978 68.332 53.202 1.00 9.49 200 ASN A C 1
ATOM 1266 O O . ASN A 1 217 ? 8.722 67.814 52.360 1.00 8.38 200 ASN A O 1
ATOM 1271 N N . TYR A 1 218 ? 6.884 67.742 53.689 1.00 10.50 201 TYR A N 1
ATOM 1272 C CA . TYR A 1 218 ? 6.459 66.400 53.293 1.00 9.48 201 TYR A CA 1
ATOM 1273 C C . TYR A 1 218 ? 5.058 66.437 52.714 1.00 9.90 201 TYR A C 1
ATOM 1274 O O . TYR A 1 218 ? 4.295 67.332 53.026 1.00 10.28 201 TYR A O 1
ATOM 1283 N N . LYS A 1 219 ? 4.711 65.431 51.911 1.00 10.40 202 LYS A N 1
ATOM 1284 C CA . LYS A 1 219 ? 3.350 65.321 51.379 1.00 10.63 202 LYS A CA 1
ATOM 1285 C C . LYS A 1 219 ? 2.333 64.734 52.370 1.00 8.79 202 LYS A C 1
ATOM 1286 O O . LYS A 1 219 ? 1.117 64.882 52.164 1.00 10.14 202 LYS A O 1
ATOM 1292 N N . VAL A 1 220 ? 2.819 64.059 53.411 1.00 9.76 203 VAL A N 1
ATOM 1293 C CA . VAL A 1 220 ? 1.932 63.360 54.358 1.00 9.57 203 VAL A CA 1
ATOM 1294 C C . VAL A 1 220 ? 0.852 64.279 54.892 1.00 10.77 203 VAL A C 1
ATOM 1295 O O . VAL A 1 220 ? 1.117 65.408 55.259 1.00 9.47 203 VAL A O 1
ATOM 1299 N N . ARG A 1 221 ? -0.380 63.792 54.945 1.00 10.36 204 ARG A N 1
ATOM 1300 C CA . ARG A 1 221 ? -1.436 64.512 55.632 1.00 10.54 204 ARG A CA 1
ATOM 1301 C C . ARG A 1 221 ? -2.167 63.552 56.560 1.00 12.45 204 ARG A C 1
ATOM 1302 O O . ARG A 1 221 ? -2.088 62.344 56.392 1.00 11.58 204 ARG A O 1
ATOM 1310 N N . LEU A 1 222 ? -2.874 64.093 57.544 1.00 10.99 205 LEU A N 1
ATOM 1311 C CA . LEU A 1 222 ? -3.649 63.262 58.475 1.00 11.69 205 LEU A CA 1
ATOM 1312 C C . LEU A 1 222 ? -4.935 62.752 57.833 1.00 11.04 205 LEU A C 1
ATOM 1313 O O . LEU A 1 222 ? -5.706 63.525 57.255 1.00 12.41 205 LEU A O 1
ATOM 1318 N N . ALA A 1 223 ? -5.169 61.445 57.947 1.00 11.17 206 ALA A N 1
ATOM 1319 C CA . ALA A 1 223 ? -6.435 60.856 57.513 1.00 10.15 206 ALA A CA 1
ATOM 1320 C C . ALA A 1 223 ? -7.494 60.957 58.595 1.00 10.89 206 ALA A C 1
ATOM 1321 O O . ALA A 1 223 ? -8.662 61.221 58.312 1.00 10.23 206 ALA A O 1
ATOM 1323 N N . GLY A 1 224 ? -7.094 60.737 59.842 1.00 10.78 207 GLY A N 1
ATOM 1324 C CA . GLY A 1 224 ? -8.019 60.734 60.965 1.00 9.15 207 GLY A CA 1
ATOM 1325 C C . GLY A 1 224 ? -7.553 59.745 62.018 1.00 10.95 207 GLY A C 1
ATOM 1326 O O . GLY A 1 224 ? -6.376 59.367 62.051 1.00 12.75 207 GLY A O 1
ATOM 1327 N N . CYS A 1 225 ? -8.478 59.313 62.869 1.00 9.56 208 CYS A N 1
ATOM 1328 C CA . CYS A 1 225 ? -8.163 58.368 63.940 1.00 10.47 208 CYS A CA 1
ATOM 1329 C C . CYS A 1 225 ? -9.006 57.110 63.898 1.00 11.80 208 CYS A C 1
ATOM 1330 O O . CYS A 1 225 ? -10.096 57.086 63.318 1.00 11.41 208 CYS A O 1
ATOM 1333 N N . VAL A 1 226 ? -8.451 56.054 64.480 1.00 11.00 209 VAL A N 1
ATOM 1334 C CA . VAL A 1 226 ? -9.191 54.846 64.782 1.00 11.05 209 VAL A CA 1
ATOM 1335 C C . VAL A 1 226 ? -9.432 54.820 66.290 1.00 12.03 209 VAL A C 1
ATOM 1336 O O . VAL A 1 226 ? -8.490 54.853 67.084 1.00 11.70 209 VAL A O 1
ATOM 1340 N N . ALA A 1 227 ? -10.700 54.851 66.688 1.00 10.21 210 ALA A N 1
ATOM 1341 C CA . ALA A 1 227 ? -11.064 54.712 68.084 1.00 10.78 210 ALA A CA 1
ATOM 1342 C C . ALA A 1 227 ? -11.053 53.214 68.356 1.00 10.81 210 ALA A C 1
ATOM 1343 O O . ALA A 1 227 ? -11.775 52.450 67.703 1.00 12.40 210 ALA A O 1
ATOM 1345 N N . ASN A 1 228 ? -10.221 52.800 69.303 1.00 9.78 211 ASN A N 1
ATOM 1346 C CA . ASN A 1 228 ? -9.912 51.391 69.503 1.00 10.73 211 ASN A CA 1
ATOM 1347 C C . ASN A 1 228 ? -10.059 50.951 70.955 1.00 12.29 211 ASN A C 1
ATOM 1348 O O . ASN A 1 228 ? -9.659 51.651 71.880 1.00 12.39 211 ASN A O 1
ATOM 1353 N N . ARG A 1 229 ? -10.626 49.763 71.129 1.00 11.33 212 ARG A N 1
ATOM 1354 C CA . ARG A 1 229 ? -10.724 49.090 72.436 1.00 12.46 212 ARG A CA 1
ATOM 1355 C C . ARG A 1 229 ? -11.560 49.873 73.448 1.00 13.96 212 ARG A C 1
ATOM 1356 O O . ARG A 1 229 ? -11.228 49.935 74.624 1.00 18.09 212 ARG A O 1
ATOM 1364 N N . SER A 1 230 ? -12.653 50.436 72.984 1.00 14.98 213 SER A N 1
ATOM 1365 C CA . SER A 1 230 ? -13.579 51.174 73.805 1.00 15.40 213 SER A CA 1
ATOM 1366 C C . SER A 1 230 ? -14.994 50.842 73.386 1.00 15.85 213 SER A C 1
ATOM 1367 O O . SER A 1 230 ? -15.226 50.498 72.276 1.00 16.33 213 SER A O 1
ATOM 1370 N N . ARG A 1 231 ? -15.928 50.918 74.322 1.00 17.04 214 ARG A N 1
ATOM 1371 C CA . ARG A 1 231 ? -17.311 50.625 74.037 1.00 19.37 214 ARG A CA 1
ATOM 1372 C C . ARG A 1 231 ? -18.009 51.652 73.146 1.00 17.39 214 ARG A C 1
ATOM 1373 O O . ARG A 1 231 ? -18.684 51.293 72.216 1.00 20.77 214 ARG A O 1
ATOM 1375 N N . ALA A 1 232 ? -17.815 52.920 73.452 1.00 17.94 215 ALA A N 1
ATOM 1376 C CA . ALA A 1 232 ? -18.299 53.990 72.614 1.00 16.72 215 ALA A CA 1
ATOM 1377 C C . ALA A 1 232 ? -17.177 55.016 72.391 1.00 15.96 215 ALA A C 1
ATOM 1378 O O . ALA A 1 232 ? -16.050 54.747 72.681 1.00 14.22 215 ALA A O 1
ATOM 1380 N N . THR A 1 233 ? -17.532 56.191 71.907 1.00 15.17 216 THR A N 1
ATOM 1381 C CA . THR A 1 233 ? -16.552 57.127 71.372 1.00 14.93 216 THR A CA 1
ATOM 1382 C C . THR A 1 233 ? -16.814 58.567 71.732 1.00 14.49 216 THR A C 1
ATOM 1383 O O . THR A 1 233 ? -16.397 59.453 71.056 1.00 14.95 216 THR A O 1
ATOM 1387 N N A ASP A 1 234 ? -17.548 58.768 72.817 0.50 14.01 217 ASP A N 1
ATOM 1388 N N B ASP A 1 234 ? -17.534 58.792 72.821 0.50 14.33 217 ASP A N 1
ATOM 1389 C CA A ASP A 1 234 ? -18.011 60.100 73.210 0.50 14.21 217 ASP A CA 1
ATOM 1390 C CA B ASP A 1 234 ? -18.011 60.145 73.130 0.50 14.80 217 ASP A CA 1
ATOM 1391 C C A ASP A 1 234 ? -16.863 61.111 73.274 0.50 13.75 217 ASP A C 1
ATOM 1392 C C B ASP A 1 234 ? -16.879 61.161 73.322 0.50 14.19 217 ASP A C 1
ATOM 1393 O O A ASP A 1 234 ? -16.924 62.169 72.645 0.50 15.03 217 ASP A O 1
ATOM 1394 O O B ASP A 1 234 ? -16.973 62.290 72.832 0.50 15.33 217 ASP A O 1
ATOM 1403 N N . GLU A 1 235 ? -15.814 60.764 74.014 1.00 14.62 218 GLU A N 1
ATOM 1404 C CA . GLU A 1 235 ? -14.695 61.674 74.256 1.00 14.03 218 GLU A CA 1
ATOM 1405 C C . GLU A 1 235 ? -13.882 61.922 72.987 1.00 15.67 218 GLU A C 1
ATOM 1406 O O . GLU A 1 235 ? -13.462 63.046 72.705 1.00 14.29 218 GLU A O 1
ATOM 1412 N N . VAL A 1 236 ? -13.647 60.858 72.227 1.00 14.02 219 VAL A N 1
ATOM 1413 C CA . VAL A 1 236 ? -12.961 60.975 70.946 1.00 12.40 219 VAL A CA 1
ATOM 1414 C C . VAL A 1 236 ? -13.723 61.926 70.012 1.00 12.54 219 VAL A C 1
ATOM 1415 O O . VAL A 1 236 ? -13.117 62.795 69.384 1.00 13.79 219 VAL A O 1
ATOM 1419 N N . ASP A 1 237 ? -15.044 61.755 69.932 1.00 12.50 220 ASP A N 1
ATOM 1420 C CA . ASP A 1 237 ? -15.876 62.598 69.078 1.00 13.63 220 ASP A CA 1
ATOM 1421 C C . ASP A 1 237 ? -15.912 64.046 69.551 1.00 11.90 220 ASP A C 1
ATOM 1422 O O . ASP A 1 237 ? -15.899 64.944 68.711 1.00 12.76 220 ASP A O 1
ATOM 1427 N N . ARG A 1 238 ? -15.905 64.266 70.865 1.00 12.63 221 ARG A N 1
ATOM 1428 C CA . ARG A 1 238 ? -15.821 65.615 71.424 1.00 14.41 221 ARG A CA 1
ATOM 1429 C C . ARG A 1 238 ? -14.516 66.276 70.995 1.00 12.87 221 ARG A C 1
ATOM 1430 O O . ARG A 1 238 ? -14.505 67.424 70.556 1.00 12.69 221 ARG A O 1
ATOM 1438 N N . PHE A 1 239 ? -13.421 65.534 71.117 1.00 12.39 222 PHE A N 1
ATOM 1439 C CA . PHE A 1 239 ? -12.129 66.022 70.653 1.00 12.96 222 PHE A CA 1
ATOM 1440 C C . PHE A 1 239 ? -12.109 66.317 69.157 1.00 12.53 222 PHE A C 1
ATOM 1441 O O . PHE A 1 239 ? -11.639 67.374 68.737 1.00 12.72 222 PHE A O 1
ATOM 1449 N N . CYS A 1 240 ? -12.621 65.389 68.353 1.00 13.27 223 CYS A N 1
ATOM 1450 C CA . CYS A 1 240 ? -12.659 65.562 66.903 1.00 13.05 223 CYS A CA 1
ATOM 1451 C C . CYS A 1 240 ? -13.470 66.804 66.491 1.00 12.92 223 CYS A C 1
ATOM 1452 O O . CYS A 1 240 ? -13.077 67.557 65.586 1.00 12.35 223 CYS A O 1
ATOM 1455 N N . LYS A 1 241 ? -14.600 67.034 67.157 1.00 13.32 224 LYS A N 1
ATOM 1456 C CA . LYS A 1 241 ? -15.418 68.212 66.867 1.00 12.77 224 LYS A CA 1
ATOM 1457 C C . LYS A 1 241 ? -14.661 69.512 67.138 1.00 14.72 224 LYS A C 1
ATOM 1458 O O . LYS A 1 241 ? -14.785 70.471 66.387 1.00 13.31 224 LYS A O 1
ATOM 1464 N N . GLU A 1 242 ? -13.844 69.536 68.185 1.00 12.97 225 GLU A N 1
ATOM 1465 C CA . GLU A 1 242 ? -13.130 70.766 68.547 1.00 12.63 225 GLU A CA 1
ATOM 1466 C C . GLU A 1 242 ? -12.007 71.084 67.575 1.00 14.70 225 GLU A C 1
ATOM 1467 O O . GLU A 1 242 ? -11.648 72.246 67.415 1.00 15.11 225 GLU A O 1
ATOM 1473 N N . THR A 1 243 ? -11.459 70.044 66.948 1.00 11.69 226 THR A N 1
ATOM 1474 C CA . THR A 1 243 ? -10.252 70.127 66.124 1.00 12.94 226 THR A CA 1
ATOM 1475 C C . THR A 1 243 ? -10.526 69.876 64.637 1.00 14.06 226 THR A C 1
ATOM 1476 O O . THR A 1 243 ? -9.592 69.818 63.837 1.00 13.57 226 THR A O 1
ATOM 1480 N N . ASN A 1 244 ? -11.798 69.728 64.273 1.00 12.29 227 ASN A N 1
ATOM 1481 C CA . ASN A 1 244 ? -12.191 69.315 62.913 1.00 11.73 227 ASN A CA 1
ATOM 1482 C C . ASN A 1 244 ? -11.454 68.037 62.456 1.00 14.03 227 ASN A C 1
ATOM 1483 O O . ASN A 1 244 ? -11.100 67.877 61.278 1.00 15.25 227 ASN A O 1
ATOM 1488 N N . PHE A 1 245 ? -11.266 67.110 63.384 1.00 13.81 228 PHE A N 1
ATOM 1489 C CA . PHE A 1 245 ? -10.593 65.841 63.081 1.00 12.81 228 PHE A CA 1
ATOM 1490 C C . PHE A 1 245 ? -11.648 64.793 62.773 1.00 15.78 228 PHE A C 1
ATOM 1491 O O . PHE A 1 245 ? -12.832 65.025 62.990 1.00 16.91 228 PHE A O 1
ATOM 1499 N N . ARG A 1 246 ? -11.223 63.645 62.257 1.00 14.34 229 ARG A N 1
ATOM 1500 C CA . ARG A 1 246 ? -12.121 62.648 61.726 1.00 13.19 229 ARG A CA 1
ATOM 1501 C C . ARG A 1 246 ? -11.893 61.310 62.368 1.00 13.04 229 ARG A C 1
ATOM 1502 O O . ARG A 1 246 ? -10.761 60.868 62.453 1.00 14.25 229 ARG A O 1
ATOM 1510 N N . ARG A 1 247 ? -12.979 60.673 62.808 1.00 12.55 230 ARG A N 1
ATOM 1511 C CA . ARG A 1 247 ? -12.915 59.287 63.269 1.00 12.96 230 ARG A CA 1
ATOM 1512 C C . ARG A 1 247 ? -13.215 58.380 62.070 1.00 12.79 230 ARG A C 1
ATOM 1513 O O . ARG A 1 247 ? -14.327 58.402 61.503 1.00 14.52 230 ARG A O 1
ATOM 1521 N N . LEU A 1 248 ? -12.207 57.597 61.691 1.00 13.43 231 LEU A N 1
ATOM 1522 C CA . LEU A 1 248 ? -12.242 56.736 60.515 1.00 13.85 231 LEU A CA 1
ATOM 1523 C C . LEU A 1 248 ? -12.943 55.425 60.751 1.00 14.70 231 LEU A C 1
ATOM 1524 O O . LEU A 1 248 ? -13.505 54.839 59.825 1.00 16.56 231 LEU A O 1
ATOM 1529 N N . ALA A 1 249 ? -12.852 54.953 61.985 1.00 14.98 232 ALA A N 1
ATOM 1530 C CA . ALA A 1 249 ? -13.346 53.640 62.368 1.00 15.98 232 ALA A CA 1
ATOM 1531 C C . ALA A 1 249 ? -13.450 53.553 63.877 1.00 16.01 232 ALA A C 1
ATOM 1532 O O . ALA A 1 249 ? -12.808 54.304 64.602 1.00 15.69 232 ALA A O 1
ATOM 1534 N N . HIS A 1 250 ? -14.262 52.600 64.329 1.00 17.41 233 HIS A N 1
ATOM 1535 C CA . HIS A 1 250 ? -14.369 52.270 65.744 1.00 17.48 233 HIS A CA 1
ATOM 1536 C C . HIS A 1 250 ? -14.267 50.769 65.905 1.00 15.51 233 HIS A C 1
ATOM 1537 O O . HIS A 1 250 ? -15.084 50.025 65.379 1.00 17.17 233 HIS A O 1
ATOM 1544 N N . MET A 1 251 ? -13.259 50.324 66.645 1.00 15.44 234 MET A N 1
ATOM 1545 C CA . MET A 1 251 ? -13.126 48.916 66.952 1.00 15.54 234 MET A CA 1
ATOM 1546 C C . MET A 1 251 ? -13.370 48.766 68.444 1.00 15.39 234 MET A C 1
ATOM 1547 O O . MET A 1 251 ? -12.603 49.304 69.249 1.00 15.69 234 MET A O 1
ATOM 1552 N N . PRO A 1 252 ? -14.433 48.052 68.831 1.00 16.68 235 PRO A N 1
ATOM 1553 C CA . PRO A 1 252 ? -14.671 47.833 70.249 1.00 16.33 235 PRO A CA 1
ATOM 1554 C C . PRO A 1 252 ? -13.603 46.964 70.917 1.00 14.99 235 PRO A C 1
ATOM 1555 O O . PRO A 1 252 ? -12.708 46.449 70.248 1.00 15.42 235 PRO A O 1
ATOM 1559 N N . ASP A 1 253 ? -13.699 46.823 72.233 1.00 15.66 236 ASP A N 1
ATOM 1560 C CA . ASP A 1 253 ? -12.864 45.880 72.969 1.00 15.02 236 ASP A CA 1
ATOM 1561 C C . ASP A 1 253 ? -13.469 44.512 72.707 1.00 14.56 236 ASP A C 1
ATOM 1562 O O . ASP A 1 253 ? -14.528 44.170 73.264 1.00 14.36 236 ASP A O 1
ATOM 1567 N N . LEU A 1 254 ? -12.814 43.753 71.833 1.00 17.06 237 LEU A N 1
ATOM 1568 C CA . LEU A 1 254 ? -13.368 42.500 71.341 1.00 17.47 237 LEU A CA 1
ATOM 1569 C C . LEU A 1 254 ? -12.574 41.303 71.821 1.00 18.63 237 LEU A C 1
ATOM 1570 O O . LEU A 1 254 ? -11.353 41.257 71.719 1.00 20.01 237 LEU A O 1
ATOM 1575 N N A ASP A 1 255 ? -13.301 40.331 72.357 0.50 18.51 238 ASP A N 1
ATOM 1576 N N B ASP A 1 255 ? -13.277 40.307 72.352 0.50 18.23 238 ASP A N 1
ATOM 1577 C CA A ASP A 1 255 ? -12.736 39.054 72.747 0.50 18.96 238 ASP A CA 1
ATOM 1578 C CA B ASP A 1 255 ? -12.625 39.070 72.762 0.50 18.92 238 ASP A CA 1
ATOM 1579 C C A ASP A 1 255 ? -11.971 38.422 71.585 0.50 18.84 238 ASP A C 1
ATOM 1580 C C B ASP A 1 255 ? -11.943 38.402 71.571 0.50 18.83 238 ASP A C 1
ATOM 1581 O O A ASP A 1 255 ? -10.864 37.927 71.763 0.50 19.78 238 ASP A O 1
ATOM 1582 O O B ASP A 1 255 ? -10.858 37.851 71.716 0.50 20.21 238 ASP A O 1
ATOM 1591 N N . ALA A 1 256 ? -12.566 38.472 70.397 1.00 20.91 239 ALA A N 1
ATOM 1592 C CA . ALA A 1 256 ? -11.962 37.930 69.175 1.00 21.24 239 ALA A CA 1
ATOM 1593 C C . ALA A 1 256 ? -10.558 38.489 68.934 1.00 21.83 239 ALA A C 1
ATOM 1594 O O . ALA A 1 256 ? -9.651 37.757 68.555 1.00 22.94 239 ALA A O 1
ATOM 1596 N N . ILE A 1 257 ? -10.383 39.784 69.179 1.00 20.80 240 ILE A N 1
ATOM 1597 C CA . ILE A 1 257 ? -9.081 40.426 68.970 1.00 21.71 240 ILE A CA 1
ATOM 1598 C C . ILE A 1 257 ? -8.053 40.038 70.033 1.00 22.44 240 ILE A C 1
ATOM 1599 O O . ILE A 1 257 ? -6.911 39.715 69.710 1.00 24.40 240 ILE A O 1
ATOM 1604 N N . ARG A 1 258 ? -8.446 40.072 71.301 1.00 26.19 241 ARG A N 1
ATOM 1605 C CA . ARG A 1 258 ? -7.509 39.724 72.376 1.00 26.36 241 ARG A CA 1
ATOM 1606 C C . ARG A 1 258 ? -6.966 38.309 72.197 1.00 27.41 241 ARG A C 1
ATOM 1607 O O . ARG A 1 258 ? -5.769 38.057 72.375 1.00 27.49 241 ARG A O 1
ATOM 1615 N N . ARG A 1 259 ? -7.857 37.397 71.827 1.00 26.22 242 ARG A N 1
ATOM 1616 C CA . ARG A 1 259 ? -7.505 36.000 71.627 1.00 27.46 242 ARG A CA 1
ATOM 1617 C C . ARG A 1 259 ? -6.584 35.813 70.433 1.00 25.80 242 ARG A C 1
ATOM 1618 O O . ARG A 1 259 ? -5.672 34.986 70.465 1.00 26.59 242 ARG A O 1
ATOM 1626 N N . SER A 1 260 ? -6.820 36.583 69.376 1.00 25.93 243 SER A N 1
ATOM 1627 C CA . SER A 1 260 ? -5.999 36.492 68.178 1.00 26.58 243 SER A CA 1
ATOM 1628 C C . SER A 1 260 ? -4.518 36.665 68.514 1.00 26.25 243 SER A C 1
ATOM 1629 O O . SER A 1 260 ? -3.686 35.864 68.081 1.00 24.91 243 SER A O 1
ATOM 1632 N N . ARG A 1 261 ? -4.194 37.674 69.321 1.00 25.14 244 ARG A N 1
ATOM 1633 C CA . ARG A 1 261 ? -2.807 37.900 69.725 1.00 23.88 244 ARG A CA 1
ATOM 1634 C C . ARG A 1 261 ? -2.286 36.703 70.529 1.00 24.04 244 ARG A C 1
ATOM 1635 O O . ARG A 1 261 ? -1.131 36.309 70.370 1.00 25.18 244 ARG A O 1
ATOM 1643 N N . LEU A 1 262 ? -3.147 36.107 71.351 1.00 23.70 245 LEU A N 1
ATOM 1644 C CA . LEU A 1 262 ? -2.778 34.925 72.137 1.00 24.13 245 LEU A CA 1
ATOM 1645 C C . LEU A 1 262 ? -2.615 33.661 71.283 1.00 24.28 245 LEU A C 1
ATOM 1646 O O . LEU A 1 262 ? -1.960 32.707 71.710 1.00 26.69 245 LEU A O 1
ATOM 1651 N N . LYS A 1 263 ? -3.232 33.634 70.107 1.00 22.46 246 LYS A N 1
ATOM 1652 C CA . LYS A 1 263 ? -3.043 32.530 69.162 1.00 23.43 246 LYS A CA 1
ATOM 1653 C C . LYS A 1 263 ? -1.991 32.856 68.105 1.00 23.43 246 LYS A C 1
ATOM 1654 O O . LYS A 1 263 ? -1.729 32.050 67.208 1.00 23.05 246 LYS A O 1
ATOM 1660 N N . LYS A 1 264 ? -1.383 34.032 68.242 1.00 21.92 247 LYS A N 1
ATOM 1661 C CA . LYS A 1 264 ? -0.294 34.499 67.384 1.00 20.61 247 LYS A CA 1
ATOM 1662 C C . LYS A 1 264 ? -0.754 34.681 65.930 1.00 20.82 247 LYS A C 1
ATOM 1663 O O . LYS A 1 264 ? -0.018 34.398 64.984 1.00 21.67 247 LYS A O 1
ATOM 1669 N N . LYS A 1 265 ? -1.974 35.199 65.778 1.00 21.08 248 LYS A N 1
ATOM 1670 C CA . LYS A 1 265 ? -2.629 35.325 64.477 1.00 21.97 248 LYS A CA 1
ATOM 1671 C C . LYS A 1 265 ? -3.409 36.619 64.358 1.00 21.37 248 LYS A C 1
ATOM 1672 O O . LYS A 1 265 ? -3.768 37.235 65.358 1.00 23.31 248 LYS A O 1
ATOM 1678 N N . THR A 1 266 ? -3.665 37.039 63.122 1.00 21.55 249 THR A N 1
ATOM 1679 C CA . THR A 1 266 ? -4.577 38.142 62.865 1.00 21.74 249 THR A CA 1
ATOM 1680 C C . THR A 1 266 ? -5.996 37.596 62.885 1.00 21.49 249 THR A C 1
ATOM 1681 O O . THR A 1 266 ? -6.210 36.381 62.776 1.00 23.91 249 THR A O 1
ATOM 1685 N N . LEU A 1 267 ? -6.968 38.494 63.009 1.00 22.83 250 LEU A N 1
ATOM 1686 C CA . LEU A 1 267 ? -8.382 38.121 62.879 1.00 22.52 250 LEU A CA 1
ATOM 1687 C C . LEU A 1 267 ? -8.676 37.328 61.608 1.00 21.83 250 LEU A C 1
ATOM 1688 O O . LEU A 1 267 ? -9.560 36.466 61.599 1.00 21.88 250 LEU A O 1
ATOM 1693 N N . PHE A 1 268 ? -7.935 37.619 60.542 1.00 20.87 251 PHE A N 1
ATOM 1694 C CA . PHE A 1 268 ? -8.133 36.999 59.232 1.00 20.59 251 PHE A CA 1
ATOM 1695 C C . PHE A 1 268 ? -7.520 35.600 59.087 1.00 21.08 251 PHE A C 1
ATOM 1696 O O . PHE A 1 268 ? -8.037 34.784 58.323 1.00 21.28 251 PHE A O 1
ATOM 1704 N N . GLU A 1 269 ? -6.435 35.337 59.823 1.00 21.82 252 GLU A N 1
ATOM 1705 C CA . GLU A 1 269 ? -5.785 34.030 59.843 1.00 20.47 252 GLU A CA 1
ATOM 1706 C C . GLU A 1 269 ? -6.471 33.104 60.853 1.00 20.85 252 GLU A C 1
ATOM 1707 O O . GLU A 1 269 ? -6.356 31.878 60.755 1.00 23.46 252 GLU A O 1
ATOM 1713 N N . MET A 1 270 ? -7.221 33.683 61.787 1.00 20.88 253 MET A N 1
ATOM 1714 C CA . MET A 1 270 ? -7.938 32.901 62.805 1.00 22.84 253 MET A CA 1
ATOM 1715 C C . MET A 1 270 ? -8.917 31.921 62.212 1.00 22.42 253 MET A C 1
ATOM 1716 O O . MET A 1 270 ? -9.404 32.122 61.102 1.00 23.29 253 MET A O 1
ATOM 1721 N N . ASP A 1 271 ? -9.226 30.877 62.979 1.00 23.67 254 ASP A N 1
ATOM 1722 C CA . ASP A 1 271 ? -10.329 29.980 62.655 1.00 24.43 254 ASP A CA 1
ATOM 1723 C C . ASP A 1 271 ? -11.619 30.790 62.645 1.00 25.52 254 ASP A C 1
ATOM 1724 O O . ASP A 1 271 ? -11.846 31.612 63.539 1.00 25.84 254 ASP A O 1
ATOM 1729 N N . GLU A 1 272 ? -12.458 30.547 61.641 1.00 26.40 255 GLU A N 1
ATOM 1730 C CA . GLU A 1 272 ? -13.742 31.235 61.503 1.00 25.63 255 GLU A CA 1
ATOM 1731 C C . GLU A 1 272 ? -14.689 30.981 62.675 1.00 25.09 255 GLU A C 1
ATOM 1732 O O . GLU A 1 272 ? -14.939 29.833 63.050 1.00 24.77 255 GLU A O 1
ATOM 1738 N N . ASP A 1 273 ? -15.193 32.065 63.257 1.00 23.19 256 ASP A N 1
ATOM 1739 C CA . ASP A 1 273 ? -16.415 32.026 64.064 1.00 22.75 256 ASP A CA 1
ATOM 1740 C C . ASP A 1 273 ? -17.153 33.349 63.860 1.00 21.52 256 ASP A C 1
ATOM 1741 O O . ASP A 1 273 ? -16.675 34.210 63.127 1.00 21.08 256 ASP A O 1
ATOM 1746 N N . GLN A 1 274 ? -18.309 33.511 64.494 1.00 23.02 257 GLN A N 1
ATOM 1747 C CA . GLN A 1 274 ? -19.155 34.680 64.241 1.00 22.90 257 GLN A CA 1
ATOM 1748 C C . GLN A 1 274 ? -18.528 35.993 64.702 1.00 22.27 257 GLN A C 1
ATOM 1749 O O . GLN A 1 274 ? -18.556 36.977 63.966 1.00 21.03 257 GLN A O 1
ATOM 1755 N N . ASP A 1 275 ? -17.965 36.003 65.908 1.00 22.73 258 ASP A N 1
ATOM 1756 C CA . ASP A 1 275 ? -17.337 37.216 66.461 1.00 21.72 258 ASP A CA 1
ATOM 1757 C C . ASP A 1 275 ? -16.192 37.743 65.596 1.00 22.34 258 ASP A C 1
ATOM 1758 O O . ASP A 1 275 ? -15.999 38.953 65.467 1.00 20.91 258 ASP A O 1
ATOM 1763 N N . VAL A 1 276 ? -15.433 36.821 65.016 1.00 21.72 259 VAL A N 1
ATOM 1764 C CA . VAL A 1 276 ? -14.383 37.165 64.068 1.00 20.21 259 VAL A CA 1
ATOM 1765 C C . VAL A 1 276 ? -14.950 37.907 62.845 1.00 19.65 259 VAL A C 1
ATOM 1766 O O . VAL A 1 276 ? -14.386 38.910 62.407 1.00 20.17 259 VAL A O 1
ATOM 1770 N N . LEU A 1 277 ? -16.081 37.441 62.319 1.00 21.01 260 LEU A N 1
ATOM 1771 C CA . LEU A 1 277 ? -16.628 37.990 61.075 1.00 20.56 260 LEU A CA 1
ATOM 1772 C C . LEU A 1 277 ? -16.949 39.484 61.135 1.00 21.12 260 LEU A C 1
ATOM 1773 O O . LEU A 1 277 ? -16.658 40.218 60.187 1.00 22.30 260 LEU A O 1
ATOM 1778 N N . ALA A 1 278 ? -17.536 39.934 62.241 1.00 20.27 261 ALA A N 1
ATOM 1779 C CA . ALA A 1 278 ? -17.882 41.349 62.406 1.00 21.23 261 ALA A CA 1
ATOM 1780 C C . ALA A 1 278 ? -16.637 42.236 62.453 1.00 21.83 261 ALA A C 1
ATOM 1781 O O . ALA A 1 278 ? -16.586 43.284 61.802 1.00 23.25 261 ALA A O 1
ATOM 1783 N N . ALA A 1 279 ? -15.645 41.813 63.237 1.00 22.55 262 ALA A N 1
ATOM 1784 C CA . ALA A 1 279 ? -14.387 42.551 63.375 1.00 21.89 262 ALA A CA 1
ATOM 1785 C C . ALA A 1 279 ? -13.658 42.622 62.041 1.00 20.72 262 ALA A C 1
ATOM 1786 O O . ALA A 1 279 ? -13.151 43.679 61.658 1.00 22.02 262 ALA A O 1
ATOM 1788 N N . ARG A 1 280 ? -13.605 41.490 61.340 1.00 18.98 263 ARG A N 1
ATOM 1789 C CA . ARG A 1 280 ? -13.011 41.437 60.002 1.00 17.80 263 ARG A CA 1
ATOM 1790 C C . ARG A 1 280 ? -13.653 42.484 59.086 1.00 16.76 263 ARG A C 1
ATOM 1791 O O . ARG A 1 280 ? -12.954 43.242 58.412 1.00 15.96 263 ARG A O 1
ATOM 1799 N N . ALA A 1 281 ? -14.983 42.530 59.089 1.00 16.78 264 ALA A N 1
ATOM 1800 C CA . ALA A 1 281 ? -15.738 43.443 58.231 1.00 16.58 264 ALA A CA 1
ATOM 1801 C C . ALA A 1 281 ? -15.365 44.915 58.440 1.00 17.66 264 ALA A C 1
ATOM 1802 O O . ALA A 1 281 ? -15.255 45.659 57.470 1.00 18.07 264 ALA A O 1
ATOM 1804 N N . GLU A 1 282 ? -15.135 45.324 59.689 1.00 16.89 265 GLU A N 1
ATOM 1805 C CA . GLU A 1 282 ? -14.797 46.719 59.976 1.00 18.08 265 GLU A CA 1
ATOM 1806 C C . GLU A 1 282 ? -13.383 47.028 59.490 1.00 16.44 265 GLU A C 1
ATOM 1807 O O . GLU A 1 282 ? -13.132 48.125 58.990 1.00 16.62 265 GLU A O 1
ATOM 1813 N N . TYR A 1 283 ? -12.464 46.072 59.629 1.00 16.87 266 TYR A N 1
ATOM 1814 C CA . TYR A 1 283 ? -11.104 46.274 59.100 1.00 15.91 266 TYR A CA 1
ATOM 1815 C C . TYR A 1 283 ? -11.116 46.344 57.576 1.00 14.73 266 TYR A C 1
ATOM 1816 O O . TYR A 1 283 ? -10.383 47.144 56.988 1.00 16.16 266 TYR A O 1
ATOM 1825 N N . ILE A 1 284 ? -11.932 45.494 56.946 1.00 15.92 267 ILE A N 1
ATOM 1826 C CA . ILE A 1 284 ? -12.097 45.537 55.485 1.00 15.98 267 ILE A CA 1
ATOM 1827 C C . ILE A 1 284 ? -12.677 46.885 55.077 1.00 15.87 267 ILE A C 1
ATOM 1828 O O . ILE A 1 284 ? -12.163 47.529 54.170 1.00 15.96 267 ILE A O 1
ATOM 1833 N N . ARG A 1 285 ? -13.717 47.330 55.779 1.00 17.15 268 ARG A N 1
ATOM 1834 C CA . ARG A 1 285 ? -14.307 48.634 55.489 1.00 17.51 268 ARG A CA 1
ATOM 1835 C C . ARG A 1 285 ? -13.286 49.760 55.588 1.00 16.82 268 ARG A C 1
ATOM 1836 O O . ARG A 1 285 ? -13.245 50.651 54.733 1.00 17.63 268 ARG A O 1
ATOM 1844 N N . LEU A 1 286 ? -12.479 49.733 56.643 1.00 17.05 269 LEU A N 1
ATOM 1845 C CA . LEU A 1 286 ? -11.487 50.769 56.864 1.00 15.86 269 LEU A CA 1
ATOM 1846 C C . LEU A 1 286 ? -10.438 50.731 55.761 1.00 16.98 269 LEU A C 1
ATOM 1847 O O . LEU A 1 286 ? -10.083 51.769 55.209 1.00 17.87 269 LEU A O 1
ATOM 1852 N N . ALA A 1 287 ? -9.970 49.528 55.422 1.00 15.52 270 ALA A N 1
ATOM 1853 C CA . ALA A 1 287 ? -8.985 49.360 54.359 1.00 15.46 270 ALA A CA 1
ATOM 1854 C C . ALA A 1 287 ? -9.524 49.853 53.019 1.00 16.58 270 ALA A C 1
ATOM 1855 O O . ALA A 1 287 ? -8.801 50.523 52.260 1.00 16.58 270 ALA A O 1
ATOM 1857 N N . GLU A 1 288 ? -10.778 49.510 52.717 1.00 15.90 271 GLU A N 1
ATOM 1858 C CA . GLU A 1 288 ? -11.419 49.972 51.487 1.00 16.04 271 GLU A CA 1
ATOM 1859 C C . GLU A 1 288 ? -11.444 51.489 51.430 1.00 17.39 271 GLU A C 1
ATOM 1860 O O . GLU A 1 288 ? -11.140 52.061 50.391 1.00 17.66 271 GLU A O 1
ATOM 1866 N N . SER A 1 289 ? -11.777 52.141 52.548 1.00 15.41 272 SER A N 1
ATOM 1867 C CA . SER A 1 289 ? -11.869 53.602 52.573 1.00 18.05 272 SER A CA 1
ATOM 1868 C C . SER A 1 289 ? -10.511 54.267 52.362 1.00 19.23 272 SER A C 1
ATOM 1869 O O . SER A 1 289 ? -10.414 55.268 51.653 1.00 20.26 272 SER A O 1
ATOM 1872 N N . LEU A 1 290 ? -9.475 53.696 52.973 1.00 17.72 273 LEU A N 1
ATOM 1873 C CA . LEU A 1 290 ? -8.103 54.200 52.826 1.00 17.98 273 LEU A CA 1
ATOM 1874 C C . LEU A 1 290 ? -7.553 53.972 51.412 1.00 17.62 273 LEU A C 1
ATOM 1875 O O . LEU A 1 290 ? -6.866 54.840 50.867 1.00 18.57 273 LEU A O 1
ATOM 1880 N N . TRP A 1 291 ? -7.861 52.818 50.821 1.00 17.75 274 TRP A N 1
ATOM 1881 C CA . TRP A 1 291 ? -7.450 52.535 49.449 1.00 17.25 274 TRP A CA 1
ATOM 1882 C C . TRP A 1 291 ? -8.108 53.490 48.451 1.00 17.34 274 TRP A C 1
ATOM 1883 O O . TRP A 1 291 ? -7.446 54.071 47.593 1.00 17.46 274 TRP A O 1
ATOM 1894 N N . ARG A 1 292 ? -9.423 53.626 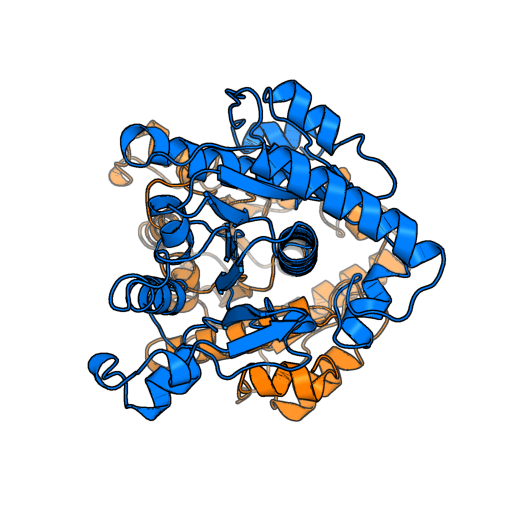48.564 1.00 18.16 275 ARG A N 1
ATOM 1895 C CA . ARG A 1 292 ? -10.198 54.519 47.714 1.00 17.83 275 ARG A CA 1
ATOM 1896 C C . ARG A 1 292 ? -9.747 55.963 47.861 1.00 18.07 275 ARG A C 1
ATOM 1897 O O . ARG A 1 292 ? -9.754 56.742 46.893 1.00 17.64 275 ARG A O 1
ATOM 1905 N N . GLY A 1 293 ? -9.367 56.313 49.084 1.00 16.99 276 GLY A N 1
ATOM 1906 C CA . GLY A 1 293 ? -9.027 57.671 49.433 1.00 16.13 276 GLY A CA 1
ATOM 1907 C C . GLY A 1 293 ? -10.233 58.389 50.000 1.00 15.99 276 GLY A C 1
ATOM 1908 O O . GLY A 1 293 ? -11.389 58.136 49.609 1.00 16.42 276 GLY A O 1
ATOM 1909 N N . LEU A 1 294 ? -9.966 59.298 50.923 1.00 17.46 277 LEU A N 1
ATOM 1910 C CA . LEU A 1 294 ? -11.014 60.080 51.542 1.00 15.22 277 LEU A CA 1
ATOM 1911 C C . LEU A 1 294 ? -10.939 61.503 51.032 1.00 14.10 277 LEU A C 1
ATOM 1912 O O .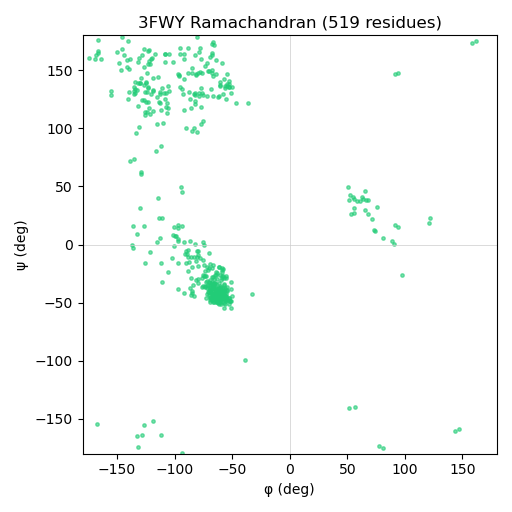 LEU A 1 294 ? -9.927 61.928 50.444 1.00 15.36 277 LEU A O 1
ATOM 1917 N N . ASP A 1 295 ? -12.018 62.248 51.255 1.00 13.73 278 ASP A N 1
ATOM 1918 C CA . ASP A 1 295 ? -11.973 63.684 51.094 1.00 11.68 278 ASP A CA 1
ATOM 1919 C C . ASP A 1 295 ? -11.076 64.273 52.165 1.00 11.34 278 ASP A C 1
ATOM 1920 O O . ASP A 1 295 ? -10.931 63.688 53.224 1.00 12.15 278 ASP A O 1
ATOM 1925 N N . PRO A 1 296 ? -10.425 65.402 51.875 1.00 13.19 279 PRO A N 1
ATOM 1926 C CA . PRO A 1 296 ? -9.474 65.919 52.857 1.00 12.93 279 PRO A CA 1
ATOM 1927 C C . PRO A 1 296 ? -10.116 66.476 54.128 1.00 13.21 279 PRO A C 1
ATOM 1928 O O . PRO A 1 296 ? -11.259 66.947 54.111 1.00 13.79 279 PRO A O 1
ATOM 1932 N N . ILE A 1 297 ? -9.365 66.358 55.225 1.00 13.10 280 ILE A N 1
ATOM 1933 C CA . ILE A 1 297 ? -9.622 67.104 56.451 1.00 11.19 280 ILE A CA 1
ATOM 1934 C C . ILE A 1 297 ? -8.518 68.161 56.573 1.00 11.90 280 ILE A C 1
ATOM 1935 O O . ILE A 1 297 ? -7.427 68.025 55.992 1.00 14.63 280 ILE A O 1
ATOM 1940 N N . ASP A 1 298 ? -8.827 69.214 57.318 1.00 11.83 281 ASP A N 1
ATOM 1941 C CA . ASP A 1 298 ? -7.878 70.244 57.636 1.00 11.01 281 ASP A CA 1
ATOM 1942 C C . ASP A 1 298 ? -8.021 70.552 59.109 1.00 11.31 281 ASP A C 1
ATOM 1943 O O . ASP A 1 298 ? -8.584 71.575 59.495 1.00 10.80 281 ASP A O 1
ATOM 1948 N N . PRO A 1 299 ? -7.536 69.631 59.948 1.00 10.88 282 PRO A N 1
ATOM 1949 C CA . PRO A 1 299 ? -7.730 69.758 61.383 1.00 11.12 282 PRO A CA 1
ATOM 1950 C C . PRO A 1 299 ? -6.717 70.724 61.999 1.00 10.45 282 PRO A C 1
ATOM 1951 O O . PRO A 1 299 ? -5.881 71.297 61.302 1.00 11.02 282 PRO A O 1
ATOM 1955 N N . HIS A 1 300 ? -6.832 70.928 63.300 1.00 11.30 283 HIS A N 1
ATOM 1956 C CA . HIS A 1 300 ? -5.826 71.670 64.047 1.00 10.90 283 HIS A CA 1
ATOM 1957 C C . HIS A 1 300 ? -5.642 70.997 65.395 1.00 11.88 283 HIS A C 1
ATOM 1958 O O . HIS A 1 300 ? -6.544 70.375 65.906 1.00 16.82 283 HIS A O 1
ATOM 1965 N N . SER A 1 301 ? -4.457 71.134 65.966 1.00 10.48 284 SER A N 1
ATOM 1966 C CA . SER A 1 301 ? -4.218 70.709 67.329 1.00 11.15 284 SER A CA 1
ATOM 1967 C C . SER A 1 301 ? -4.538 71.836 68.291 1.00 10.94 284 SER A C 1
ATOM 1968 O O . SER A 1 301 ? -4.410 73.030 67.962 1.00 13.50 284 SER A O 1
ATOM 1971 N N . LEU A 1 302 ? -5.008 71.463 69.479 1.00 12.04 285 LEU A N 1
ATOM 1972 C CA . LEU A 1 302 ? -5.238 72.452 70.528 1.00 12.28 285 LEU A CA 1
ATOM 1973 C C . LEU A 1 302 ? -3.950 72.719 71.297 1.00 11.49 285 LEU A C 1
ATOM 1974 O O . LEU A 1 302 ? -3.072 71.849 71.421 1.00 12.61 285 LEU A O 1
ATOM 1979 N N . PRO A 1 303 ? -3.815 73.926 71.860 1.00 13.11 286 PRO A N 1
ATOM 1980 C CA . PRO A 1 303 ? -2.740 74.058 72.824 1.00 13.28 286 PRO A CA 1
ATOM 1981 C C . PRO A 1 303 ? -2.844 72.948 73.887 1.00 14.57 286 PRO A C 1
ATOM 1982 O O . PRO A 1 303 ? -3.943 72.589 74.295 1.00 15.07 286 PRO A O 1
ATOM 1986 N N . ASP A 1 304 ? -1.714 72.387 74.303 1.00 14.71 287 ASP A N 1
ATOM 1987 C CA . ASP A 1 304 ? -1.733 71.235 75.214 1.00 16.62 287 ASP A CA 1
ATOM 1988 C C . ASP A 1 304 ? -2.537 71.528 76.489 1.00 18.22 287 ASP A C 1
ATOM 1989 O O . ASP A 1 304 ? -3.305 70.693 76.995 1.00 17.11 287 ASP A O 1
ATOM 1994 N N . ARG A 1 305 ? -2.385 72.747 76.982 1.00 19.03 288 ARG A N 1
ATOM 1995 C CA . ARG A 1 305 ? -3.093 73.214 78.164 1.00 18.95 288 ARG A CA 1
ATOM 1996 C C . ARG A 1 305 ? -4.603 73.083 78.000 1.00 19.87 288 ARG A C 1
ATOM 1997 O O . ARG A 1 305 ? -5.306 72.717 78.944 1.00 19.37 288 ARG A O 1
ATOM 2005 N N . ASP A 1 306 ? -5.090 73.350 76.786 1.00 17.05 289 ASP A N 1
ATOM 2006 C CA . ASP A 1 306 ? -6.523 73.336 76.503 1.00 17.33 289 ASP A CA 1
ATOM 2007 C C . ASP A 1 306 ? -7.124 71.943 76.426 1.00 16.90 289 ASP A C 1
ATOM 2008 O O . ASP A 1 306 ? -8.346 71.803 76.511 1.00 18.31 289 ASP A O 1
ATOM 2013 N N . ILE A 1 307 ? -6.292 70.918 76.264 1.00 16.96 290 ILE A N 1
ATOM 2014 C CA . ILE A 1 307 ? -6.789 69.539 76.300 1.00 15.95 290 ILE A CA 1
ATOM 2015 C C . ILE A 1 307 ? -7.250 69.204 77.718 1.00 15.60 290 ILE A C 1
ATOM 2016 O O . ILE A 1 307 ? -8.287 68.580 77.917 1.00 13.69 290 ILE A O 1
ATOM 2021 N N . PHE A 1 308 ? -6.476 69.631 78.710 1.00 13.44 291 PHE A N 1
ATOM 2022 C CA . PHE A 1 308 ? -6.891 69.467 80.101 1.00 13.84 291 PHE A CA 1
ATOM 2023 C C . PHE A 1 308 ? -8.261 70.102 80.316 1.00 14.31 291 PHE A C 1
ATOM 2024 O O . PHE A 1 308 ? -9.134 69.511 80.945 1.00 13.21 291 PHE A O 1
ATOM 2032 N N . GLU A 1 309 ? -8.450 71.303 79.780 1.00 14.78 292 GLU A N 1
ATOM 2033 C CA . GLU A 1 309 ? -9.718 72.008 79.941 1.00 15.89 292 GLU A CA 1
ATOM 2034 C C . GLU A 1 309 ? -10.852 71.283 79.231 1.00 15.76 292 GLU A C 1
ATOM 2035 O O . GLU A 1 309 ? -11.923 71.056 79.809 1.00 15.05 292 GLU A O 1
ATOM 2041 N N . LEU A 1 310 ? -10.614 70.936 77.972 1.00 15.91 293 LEU A N 1
ATOM 2042 C CA . LEU A 1 310 ? -11.636 70.302 77.144 1.00 15.94 293 LEU A CA 1
ATOM 2043 C C . LEU A 1 310 ? -12.163 69.022 77.780 1.00 14.20 293 LEU A C 1
ATOM 2044 O O . LEU A 1 310 ? -13.370 68.792 77.798 1.00 15.83 293 LEU A O 1
ATOM 2049 N N . LEU A 1 311 ? -11.263 68.214 78.329 1.00 15.39 294 LEU A N 1
ATOM 2050 C CA . LEU A 1 311 ? -11.619 66.902 78.860 1.00 16.32 294 LEU A CA 1
ATOM 2051 C C . LEU A 1 311 ? -11.862 66.879 80.380 1.00 17.27 294 LEU A C 1
ATOM 2052 O O . LEU A 1 311 ? -11.922 65.814 80.984 1.00 21.06 294 LEU A O 1
ATOM 2057 N N . GLY A 1 312 ? -12.017 68.049 80.995 1.00 18.32 295 GLY A N 1
ATOM 2058 C CA . GLY A 1 312 ? -12.394 68.130 82.408 1.00 17.16 295 GLY A CA 1
ATOM 2059 C C . GLY A 1 312 ? -11.333 67.635 83.374 1.00 17.50 295 GLY A C 1
ATOM 2060 O O . GLY A 1 312 ? -11.648 67.025 84.397 1.00 20.32 295 GLY A O 1
ATOM 2061 N N . PHE A 1 313 ? -10.076 67.930 83.062 1.00 16.22 296 PHE A N 1
ATOM 2062 C CA . PHE A 1 313 ? -8.935 67.377 83.789 1.00 17.37 296 PHE A CA 1
ATOM 2063 C C . PHE A 1 313 ? -8.001 68.493 84.285 1.00 18.93 296 PHE A C 1
ATOM 2064 O O . PHE A 1 313 ? -6.857 68.228 84.640 1.00 18.24 296 PHE A O 1
ATOM 2072 N N . ASP A 1 314 ? -8.483 69.739 84.304 1.00 18.38 297 ASP A N 1
ATOM 2073 C CA . ASP A 1 314 ? -7.738 70.842 84.929 1.00 19.01 297 ASP A CA 1
ATOM 2074 C C . ASP A 1 314 ? -8.426 71.240 86.233 1.00 18.22 297 ASP A C 1
ATOM 2075 O O . ASP A 1 314 ? -9.163 70.435 86.791 1.00 17.82 297 ASP A O 1
ATOM 2080 N N . GLY B 1 47 ? 24.315 68.373 100.121 1.00 30.24 30 GLY B N 1
ATOM 2081 C CA . GLY B 1 47 ? 23.255 68.972 99.260 1.00 28.00 30 GLY B CA 1
ATOM 2082 C C . GLY B 1 47 ? 21.993 68.130 99.254 1.00 26.43 30 GLY B C 1
ATOM 2083 O O . GLY B 1 47 ? 21.844 67.206 100.062 1.00 28.43 30 GLY B O 1
ATOM 2084 N N . ALA B 1 48 ? 21.085 68.450 98.337 1.00 26.49 31 ALA B N 1
ATOM 2085 C CA . ALA B 1 48 ? 19.822 67.727 98.217 1.00 22.02 31 ALA B CA 1
ATOM 2086 C C . ALA B 1 48 ? 20.044 66.272 97.815 1.00 21.26 31 ALA B C 1
ATOM 2087 O O . ALA B 1 48 ? 20.992 65.961 97.101 1.00 22.96 31 ALA B O 1
ATOM 2089 N N . LYS B 1 49 ? 19.178 65.390 98.307 1.00 18.48 32 LYS B N 1
ATOM 2090 C CA . LYS B 1 49 ? 19.063 64.030 97.785 1.00 17.19 32 LYS B CA 1
ATOM 2091 C C . LYS B 1 49 ? 18.175 64.100 96.558 1.00 16.83 32 LYS B C 1
ATOM 2092 O O . LYS B 1 49 ? 17.044 64.592 96.641 1.00 17.80 32 LYS B O 1
ATOM 2098 N N . VAL B 1 50 ? 18.683 63.624 95.425 1.00 13.18 33 VAL B N 1
ATOM 2099 C CA . VAL B 1 50 ? 17.992 63.806 94.151 1.00 14.06 33 VAL B CA 1
ATOM 2100 C C . VAL B 1 50 ? 17.496 62.476 93.594 1.00 14.45 33 VAL B C 1
ATOM 2101 O O . VAL B 1 50 ? 18.281 61.549 93.370 1.00 15.20 33 VAL B O 1
ATOM 2105 N N . PHE B 1 51 ? 16.185 62.404 93.375 1.00 13.30 34 PHE B N 1
ATOM 2106 C CA . PHE B 1 51 ? 15.520 61.210 92.867 1.00 13.91 34 PHE B CA 1
ATOM 2107 C C . PHE B 1 51 ? 14.946 61.498 91.502 1.00 14.58 34 PHE B C 1
ATOM 2108 O O . PHE B 1 51 ? 14.494 62.615 91.242 1.00 15.74 34 PHE B O 1
ATOM 2116 N N . ALA B 1 52 ? 14.990 60.498 90.627 1.00 14.14 35 ALA B N 1
ATOM 2117 C CA . ALA B 1 52 ? 14.398 60.598 89.300 1.00 13.93 35 ALA B CA 1
ATOM 2118 C C . ALA B 1 52 ? 13.445 59.424 89.100 1.00 14.68 35 ALA B C 1
ATOM 2119 O O . ALA B 1 52 ? 13.841 58.265 89.257 1.00 15.90 35 ALA B O 1
ATOM 2121 N N . VAL B 1 53 ? 12.188 59.749 88.776 1.00 13.37 36 VAL B N 1
ATOM 2122 C CA . VAL B 1 53 ? 11.112 58.769 88.655 1.00 13.60 36 VAL B CA 1
ATOM 2123 C C . VAL B 1 53 ? 10.770 58.597 87.177 1.00 14.56 36 VAL B C 1
ATOM 2124 O O . VAL B 1 53 ? 10.394 59.566 86.510 1.00 13.87 36 VAL B O 1
ATOM 2128 N N . TYR B 1 54 ? 10.948 57.373 86.679 1.00 13.54 37 TYR B N 1
ATOM 2129 C CA . TYR B 1 54 ? 10.708 57.024 85.271 1.00 12.55 37 TYR B CA 1
ATOM 2130 C C . TYR B 1 54 ? 9.678 55.901 85.188 1.00 14.28 37 TYR B C 1
ATOM 2131 O O . TYR B 1 54 ? 9.360 55.272 86.189 1.00 14.06 37 TYR B O 1
ATOM 2140 N N . GLY B 1 55 ? 9.166 55.667 83.984 1.00 12.53 38 GLY B N 1
ATOM 2141 C CA . GLY B 1 55 ? 8.229 54.587 83.721 1.00 13.21 38 GLY B CA 1
ATOM 2142 C C . GLY B 1 55 ? 7.451 54.903 82.463 1.00 14.12 38 GLY B C 1
ATOM 2143 O O . GLY B 1 55 ? 7.580 55.998 81.915 1.00 15.00 38 GLY B O 1
ATOM 2144 N N . LYS B 1 56 ? 6.643 53.958 82.000 1.00 13.16 39 LYS B N 1
ATOM 2145 C CA . LYS B 1 56 ? 5.849 54.189 80.802 1.00 14.22 39 LYS B CA 1
ATOM 2146 C C . LYS B 1 56 ? 4.782 55.241 81.058 1.00 13.90 39 LYS B C 1
ATOM 2147 O O . LYS B 1 56 ? 4.472 55.567 82.205 1.00 13.32 39 LYS B O 1
ATOM 2153 N N . GLY B 1 57 ? 4.227 55.794 79.988 1.00 14.37 40 GLY B N 1
ATOM 2154 C CA . GLY B 1 57 ? 3.185 56.797 80.125 1.00 14.39 40 GLY B CA 1
ATOM 2155 C C . GLY B 1 57 ? 1.989 56.224 80.857 1.00 13.67 40 GLY B C 1
ATOM 2156 O O . GLY B 1 57 ? 1.616 55.064 80.642 1.00 14.33 40 GLY B O 1
ATOM 2157 N N . GLY B 1 58 ? 1.402 57.030 81.736 1.00 13.77 41 GLY B N 1
ATOM 2158 C CA . GLY B 1 58 ? 0.147 56.675 82.410 1.00 13.73 41 GLY B CA 1
ATOM 2159 C C . GLY B 1 58 ? 0.195 55.616 83.498 1.00 14.58 41 GLY B C 1
ATOM 2160 O O . GLY B 1 58 ? -0.856 55.146 83.943 1.00 19.41 41 GLY B O 1
ATOM 2161 N N . ILE B 1 59 ? 1.386 55.252 83.956 1.00 14.05 42 ILE B N 1
ATOM 2162 C CA . ILE B 1 59 ? 1.563 54.140 84.902 1.00 14.74 42 ILE B CA 1
ATOM 2163 C C . ILE B 1 59 ? 1.490 54.618 86.366 1.00 13.95 42 ILE B C 1
ATOM 2164 O O . ILE B 1 59 ? 1.323 53.809 87.283 1.00 14.74 42 ILE B O 1
ATOM 2169 N N . GLY B 1 60 ? 1.615 55.926 86.587 1.00 14.24 43 GLY B N 1
ATOM 2170 C CA . GLY B 1 60 ? 1.570 56.476 87.940 1.00 14.65 43 GLY B CA 1
ATOM 2171 C C . GLY B 1 60 ? 2.782 57.266 88.388 1.00 12.78 43 GLY B C 1
ATOM 2172 O O . GLY B 1 60 ? 2.994 57.431 89.587 1.00 13.32 43 GLY B O 1
ATOM 2173 N N . LYS B 1 61 ? 3.567 57.793 87.446 1.00 13.14 44 LYS B N 1
ATOM 2174 C CA . LYS B 1 61 ? 4.763 58.556 87.805 1.00 12.68 44 LYS B CA 1
ATOM 2175 C C . LYS B 1 61 ? 4.436 59.825 88.600 1.00 12.54 44 LYS B C 1
ATOM 2176 O O . LYS B 1 61 ? 5.052 60.105 89.634 1.00 14.07 44 LYS B O 1
ATOM 2182 N N . SER B 1 62 ? 3.472 60.596 88.117 1.00 13.99 45 SER B N 1
ATOM 2183 C CA . SER B 1 62 ? 3.126 61.855 88.775 1.00 13.51 45 SER B CA 1
ATOM 2184 C C . SER B 1 62 ? 2.387 61.616 90.088 1.00 13.09 45 SER B C 1
ATOM 2185 O O . SER B 1 62 ? 2.552 62.370 91.040 1.00 13.89 45 SER B O 1
ATOM 2188 N N . THR B 1 63 ? 1.617 60.536 90.147 1.00 14.06 46 THR B N 1
ATOM 2189 C CA . THR B 1 63 ? 0.985 60.112 91.392 1.00 13.56 46 THR B CA 1
ATOM 2190 C C . THR B 1 63 ? 2.029 59.767 92.440 1.00 13.99 46 THR B C 1
ATOM 2191 O O . THR B 1 63 ? 1.963 60.252 93.568 1.00 13.64 46 THR B O 1
ATOM 2195 N N . THR B 1 64 ? 2.998 58.936 92.056 1.00 12.74 47 THR B N 1
ATOM 2196 C CA . THR B 1 64 ? 4.045 58.501 92.968 1.00 13.78 47 THR B CA 1
ATOM 2197 C C . THR B 1 64 ? 4.894 59.683 93.373 1.00 14.94 47 THR B C 1
ATOM 2198 O O . THR B 1 64 ? 5.187 59.859 94.537 1.00 15.06 47 THR B O 1
ATOM 2202 N N . SER B 1 65 ? 5.275 60.502 92.400 1.00 14.35 48 SER B N 1
ATOM 2203 C CA . SER B 1 65 ? 6.133 61.646 92.681 1.00 14.35 48 SER B CA 1
ATOM 2204 C C . SER B 1 65 ? 5.482 62.655 93.616 1.00 15.04 48 SER B C 1
ATOM 2205 O O . SER B 1 65 ? 6.113 63.108 94.575 1.00 14.14 48 SER B O 1
ATOM 2208 N N . SER B 1 66 ? 4.240 63.027 93.319 1.00 13.49 49 SER B N 1
ATOM 2209 C CA . SER B 1 66 ? 3.551 64.072 94.080 1.00 14.04 49 SER B CA 1
ATOM 2210 C C . SER B 1 66 ? 3.276 63.632 95.519 1.00 13.58 49 SER B C 1
ATOM 2211 O O . SER B 1 66 ? 3.466 64.399 96.459 1.00 13.36 49 SER B O 1
ATOM 2214 N N . ASN B 1 67 ? 2.844 62.390 95.698 1.00 14.02 50 ASN B N 1
ATOM 2215 C CA . ASN B 1 67 ? 2.610 61.878 97.034 1.00 12.96 50 ASN B CA 1
ATOM 2216 C C . ASN B 1 67 ? 3.903 61.664 97.825 1.00 14.31 50 ASN B C 1
ATOM 2217 O O . ASN B 1 67 ? 3.919 61.818 99.055 1.00 14.49 50 ASN B O 1
ATOM 2222 N N . LEU B 1 68 ? 4.981 61.310 97.128 1.00 13.56 51 LEU B N 1
ATOM 2223 C CA A LEU B 1 68 ? 6.298 61.198 97.749 0.50 14.19 51 LEU B CA 1
ATOM 2224 C CA B LEU B 1 68 ? 6.297 61.213 97.763 0.50 13.99 51 LEU B CA 1
ATOM 2225 C C . LEU B 1 68 ? 6.781 62.581 98.189 1.00 14.60 51 LEU B C 1
ATOM 2226 O O . LEU B 1 68 ? 7.318 62.729 99.293 1.00 15.26 51 LEU B O 1
ATOM 2235 N N . SER B 1 69 ? 6.594 63.583 97.321 1.00 15.03 52 SER B N 1
ATOM 2236 C CA . SER B 1 69 ? 6.944 64.970 97.670 1.00 13.69 52 SER B CA 1
ATOM 2237 C C . SER B 1 69 ? 6.162 65.419 98.909 1.00 14.64 52 SER B C 1
ATOM 2238 O O . SER B 1 69 ? 6.725 66.021 99.838 1.00 13.99 52 SER B O 1
ATOM 2241 N N . ALA B 1 70 ? 4.865 65.122 98.924 1.00 13.77 53 ALA B N 1
ATOM 2242 C CA . ALA B 1 70 ? 4.015 65.463 100.064 1.00 13.80 53 ALA B CA 1
ATOM 2243 C C . ALA B 1 70 ? 4.455 64.734 101.330 1.00 14.03 53 ALA B C 1
ATOM 2244 O O . ALA B 1 70 ? 4.472 65.327 102.412 1.00 15.14 53 ALA B O 1
ATOM 2246 N N . ALA B 1 71 ? 4.828 63.462 101.183 1.00 14.22 54 ALA B N 1
ATOM 2247 C CA . ALA B 1 71 ? 5.341 62.658 102.298 1.00 14.27 54 ALA B CA 1
ATOM 2248 C C . ALA B 1 71 ? 6.637 63.229 102.881 1.00 15.59 54 ALA B C 1
ATOM 2249 O O . ALA B 1 71 ? 6.769 63.352 104.107 1.00 16.45 54 ALA B O 1
ATOM 2251 N N . PHE B 1 72 ? 7.590 63.567 102.015 1.00 12.81 55 PHE B N 1
ATOM 2252 C CA . PHE B 1 72 ? 8.849 64.187 102.456 1.00 14.14 55 PHE B CA 1
ATOM 2253 C C . PHE B 1 72 ? 8.584 65.514 103.173 1.00 13.84 55 PHE B C 1
ATOM 2254 O O . PHE B 1 72 ? 9.233 65.835 104.173 1.00 13.60 55 PHE B O 1
ATOM 2262 N N . SER B 1 73 ? 7.622 66.278 102.663 1.00 14.69 56 SER B N 1
ATOM 2263 C CA . SER B 1 73 ? 7.241 67.548 103.283 1.00 13.73 56 SER B CA 1
ATOM 2264 C C . SER B 1 73 ? 6.684 67.348 104.683 1.00 14.50 56 SER B C 1
ATOM 2265 O O . SER B 1 73 ? 7.004 68.100 105.610 1.00 15.32 56 SER B O 1
ATOM 2268 N N . ILE B 1 74 ? 5.848 66.328 104.829 1.00 15.89 57 ILE B N 1
ATOM 2269 C CA . ILE B 1 74 ? 5.265 65.984 106.121 1.00 15.65 57 ILE B CA 1
ATOM 2270 C C . ILE B 1 74 ? 6.339 65.509 107.107 1.00 16.11 57 ILE B C 1
ATOM 2271 O O . ILE B 1 74 ? 6.241 65.761 108.314 1.00 16.80 57 ILE B O 1
ATOM 2276 N N . LEU B 1 75 ? 7.370 64.847 106.584 1.00 16.00 58 LEU B N 1
ATOM 2277 C CA . LEU B 1 75 ? 8.529 64.420 107.374 1.00 16.60 58 LEU B CA 1
ATOM 2278 C C . LEU B 1 75 ? 9.478 65.573 107.730 1.00 17.13 58 LEU B C 1
ATOM 2279 O O . LEU B 1 75 ? 10.497 65.354 108.384 1.00 18.81 58 LEU B O 1
ATOM 2284 N N . GLY B 1 76 ? 9.154 66.785 107.280 1.00 15.27 59 GLY B N 1
ATOM 2285 C CA . GLY B 1 76 ? 9.884 67.988 107.662 1.00 16.75 59 GLY B CA 1
ATOM 2286 C C . GLY B 1 76 ? 10.986 68.402 106.707 1.00 15.67 59 GLY B C 1
ATOM 2287 O O . GLY B 1 76 ? 11.834 69.221 107.061 1.00 17.03 59 GLY B O 1
ATOM 2288 N N . LYS B 1 77 ? 10.975 67.847 105.496 1.00 15.68 60 LYS B N 1
ATOM 2289 C CA . LYS B 1 77 ? 12.006 68.128 104.503 1.00 15.86 60 LYS B CA 1
ATOM 2290 C C . LYS B 1 77 ? 11.553 69.231 103.543 1.00 14.55 60 LYS B C 1
ATOM 2291 O O . LYS B 1 77 ? 10.370 69.348 103.222 1.00 15.06 60 LYS B O 1
ATOM 2297 N N . ARG B 1 78 ? 12.505 70.039 103.095 1.00 14.44 61 ARG B N 1
ATOM 2298 C CA . ARG B 1 78 ? 12.273 70.972 102.000 1.00 14.85 61 ARG B CA 1
ATOM 2299 C C . ARG B 1 78 ? 12.298 70.168 100.708 1.00 14.47 61 ARG B C 1
ATOM 2300 O O . ARG B 1 78 ? 13.200 69.357 100.510 1.00 13.40 61 ARG B O 1
ATOM 2308 N N . VAL B 1 79 ? 11.331 70.411 99.821 1.00 13.31 62 VAL B N 1
ATOM 2309 C CA . VAL B 1 79 ? 11.141 69.574 98.627 1.00 13.42 62 VAL B CA 1
ATOM 2310 C C . VAL B 1 79 ? 10.984 70.417 97.360 1.00 13.79 62 VAL B C 1
ATOM 2311 O O . VAL B 1 79 ? 10.310 71.451 97.372 1.00 14.35 62 VAL B O 1
ATOM 2315 N N . LEU B 1 80 ? 11.623 69.960 96.281 1.00 12.75 63 LEU B N 1
ATOM 2316 C CA . LEU B 1 80 ? 11.422 70.508 94.935 1.00 13.25 63 LEU B CA 1
ATOM 2317 C C . LEU B 1 80 ? 11.034 69.362 94.000 1.00 12.59 63 LEU B C 1
ATOM 2318 O O . LEU B 1 80 ? 11.773 68.375 93.887 1.00 13.85 63 LEU B O 1
ATOM 2323 N N . GLN B 1 81 ? 9.875 69.479 93.353 1.00 12.64 64 GLN B N 1
ATOM 2324 C CA . GLN B 1 81 ? 9.467 68.520 92.333 1.00 11.80 64 GLN B CA 1
ATOM 2325 C C . GLN B 1 81 ? 9.497 69.196 90.974 1.00 13.51 64 GLN B C 1
ATOM 2326 O O . GLN B 1 81 ? 8.974 70.303 90.813 1.00 13.34 64 GLN B O 1
ATOM 2332 N N . ILE B 1 82 ? 10.071 68.494 90.002 1.00 14.70 65 ILE B N 1
ATOM 2333 C CA . ILE B 1 82 ? 10.197 68.975 88.627 1.00 12.95 65 ILE B CA 1
ATOM 2334 C C . ILE B 1 82 ? 9.505 68.011 87.667 1.00 12.91 65 ILE B C 1
ATOM 2335 O O . ILE B 1 82 ? 9.931 66.859 87.492 1.00 12.57 65 ILE B O 1
ATOM 2340 N N . GLY B 1 83 ? 8.416 68.475 87.067 1.00 12.95 66 GLY B N 1
ATOM 2341 C CA . GLY B 1 83 ? 7.769 67.753 85.977 1.00 12.24 66 GLY B CA 1
ATOM 2342 C C . GLY B 1 83 ? 8.600 67.832 84.708 1.00 11.99 66 GLY B C 1
ATOM 2343 O O . GLY B 1 83 ? 8.978 68.915 84.275 1.00 13.10 66 GLY B O 1
ATOM 2344 N N . CYS B 1 84 ? 8.867 66.669 84.116 1.00 12.66 67 CYS B N 1
ATOM 2345 C CA . CYS B 1 84 ? 9.686 66.543 82.909 1.00 12.12 67 CYS B CA 1
ATOM 2346 C C . CYS B 1 84 ? 8.954 65.709 81.868 1.00 14.14 67 CYS B C 1
ATOM 2347 O O . CYS B 1 84 ? 9.423 64.645 81.463 1.00 13.42 67 CYS B O 1
ATOM 2350 N N . ASP B 1 85 ? 7.810 66.216 81.426 1.00 12.64 68 ASP B N 1
ATOM 2351 C CA . ASP B 1 85 ? 6.856 65.398 80.684 1.00 12.20 68 ASP B CA 1
ATOM 2352 C C . ASP B 1 85 ? 5.998 66.309 79.802 1.00 10.71 68 ASP B C 1
ATOM 2353 O O . ASP B 1 85 ? 5.491 67.317 80.290 1.00 12.51 68 ASP B O 1
ATOM 2358 N N . PRO B 1 86 ? 5.827 65.960 78.511 1.00 12.44 69 PRO B N 1
ATOM 2359 C CA . PRO B 1 86 ? 4.953 66.776 77.659 1.00 12.34 69 PRO B CA 1
ATOM 2360 C C . PRO B 1 86 ? 3.510 66.852 78.146 1.00 12.68 69 PRO B C 1
ATOM 2361 O O . PRO B 1 86 ? 2.832 67.838 77.858 1.00 13.93 69 PRO B O 1
ATOM 2365 N N . LYS B 1 87 ? 3.058 65.830 78.878 1.00 13.01 70 LYS B N 1
ATOM 2366 C CA . LYS B 1 87 ? 1.782 65.906 79.589 1.00 12.74 70 LYS B CA 1
ATOM 2367 C C . LYS B 1 87 ? 2.086 66.590 80.912 1.00 13.26 70 LYS B C 1
ATOM 2368 O O . LYS B 1 87 ? 2.570 65.958 81.851 1.00 14.84 70 LYS B O 1
ATOM 2374 N N . HIS B 1 88 ? 1.829 67.892 80.965 1.00 11.91 71 HIS B N 1
ATOM 2375 C CA . HIS B 1 88 ? 2.468 68.767 81.953 1.00 13.35 71 HIS B CA 1
ATOM 2376 C C . HIS B 1 88 ? 1.634 68.977 83.214 1.00 13.54 71 HIS B C 1
ATOM 2377 O O . HIS B 1 88 ? 1.458 70.095 83.680 1.00 13.60 71 HIS B O 1
ATOM 2384 N N . ASP B 1 89 ? 1.159 67.874 83.788 1.00 11.72 72 ASP B N 1
ATOM 2385 C CA . ASP B 1 89 ? 0.423 67.905 85.058 1.00 13.28 72 ASP B CA 1
ATOM 2386 C C . ASP B 1 89 ? 1.165 67.214 86.216 1.00 12.61 72 ASP B C 1
ATOM 2387 O O . ASP B 1 89 ? 0.539 66.819 87.201 1.00 13.35 72 ASP B O 1
ATOM 2392 N N . SER B 1 90 ? 2.491 67.092 86.112 1.00 13.83 73 SER B N 1
ATOM 2393 C CA . SER B 1 90 ? 3.291 66.437 87.157 1.00 13.05 73 SER B CA 1
ATOM 2394 C C . SER B 1 90 ? 3.023 67.007 88.539 1.00 14.52 73 SER B C 1
ATOM 2395 O O . SER B 1 90 ? 2.805 66.256 89.502 1.00 12.73 73 SER B O 1
ATOM 2398 N N . THR B 1 91 ? 3.059 68.334 88.618 1.00 13.88 74 THR B N 1
ATOM 2399 C CA . THR B 1 91 ? 2.930 69.064 89.893 1.00 12.84 74 THR B CA 1
ATOM 2400 C C . THR B 1 91 ? 1.517 69.600 90.156 1.00 13.39 74 THR B C 1
ATOM 2401 O O . THR B 1 91 ? 1.298 70.337 91.114 1.00 13.86 74 THR B O 1
ATOM 2405 N N . PHE B 1 92 ? 0.565 69.217 89.310 1.00 12.92 75 PHE B N 1
ATOM 2406 C CA . PHE B 1 92 ? -0.824 69.688 89.384 1.00 13.80 75 PHE B CA 1
ATOM 2407 C C . PHE B 1 92 ? -1.453 69.504 90.760 1.00 14.24 75 PHE B C 1
ATOM 2408 O O . PHE B 1 92 ? -2.099 70.416 91.270 1.00 15.93 75 PHE B O 1
ATOM 2416 N N . THR B 1 93 ? -1.279 68.323 91.351 1.00 13.90 76 THR B N 1
ATOM 2417 C CA . THR B 1 93 ? -1.930 68.034 92.641 1.00 12.69 76 THR B CA 1
ATOM 2418 C C . THR B 1 93 ? -1.197 68.650 93.836 1.00 14.32 76 THR B C 1
ATOM 2419 O O . THR B 1 93 ? -1.704 68.653 94.961 1.00 15.43 76 THR B O 1
ATOM 2423 N N . LEU B 1 94 ? -0.005 69.183 93.596 1.00 13.13 77 LEU B N 1
ATOM 2424 C CA . LEU B 1 94 ? 0.714 69.940 94.624 1.00 14.13 77 LEU B CA 1
ATOM 2425 C C . LEU B 1 94 ? 0.317 71.416 94.640 1.00 14.96 77 LEU B C 1
ATOM 2426 O O . LEU B 1 94 ? 0.235 72.021 95.710 1.00 15.15 77 LEU B O 1
ATOM 2431 N N . THR B 1 95 ? 0.074 71.998 93.465 1.00 15.10 78 THR B N 1
ATOM 2432 C CA . THR B 1 95 ? -0.307 73.401 93.369 1.00 15.12 78 THR B CA 1
ATOM 2433 C C . THR B 1 95 ? -1.814 73.616 93.266 1.00 15.57 78 THR B C 1
ATOM 2434 O O . THR B 1 95 ? -2.284 74.734 93.461 1.00 15.43 78 THR B O 1
ATOM 2438 N N . GLY B 1 96 ? -2.560 72.564 92.948 1.00 14.48 79 GLY B N 1
ATOM 2439 C CA . GLY B 1 96 ? -3.998 72.650 92.728 1.00 15.14 79 GLY B CA 1
ATOM 2440 C C . GLY B 1 96 ? -4.356 73.360 91.434 1.00 15.54 79 GLY B C 1
ATOM 2441 O O . GLY B 1 96 ? -5.480 73.848 91.279 1.00 15.52 79 GLY B O 1
ATOM 2442 N N . SER B 1 97 ? -3.408 73.385 90.495 1.00 14.05 80 SER B N 1
ATOM 2443 C CA . SER B 1 97 ? -3.560 74.109 89.234 1.00 14.32 80 SER B CA 1
ATOM 2444 C C . SER B 1 97 ? -2.445 73.729 88.279 1.00 15.52 80 SER B C 1
ATOM 2445 O O . SER B 1 97 ? -1.411 73.225 88.701 1.00 17.93 80 SER B O 1
ATOM 2448 N N . LEU B 1 98 ? -2.663 73.967 86.992 1.00 14.64 81 LEU B N 1
ATOM 2449 C CA . LEU B 1 98 ? -1.611 73.811 85.999 1.00 13.75 81 LEU B CA 1
ATOM 2450 C C . LEU B 1 98 ? -0.792 75.092 85.990 1.00 15.03 81 LEU B C 1
ATOM 2451 O O . LEU B 1 98 ? -1.227 76.081 85.405 1.00 15.76 81 LEU B O 1
ATOM 2456 N N . VAL B 1 99 ? 0.361 75.091 86.656 1.00 15.55 82 VAL B N 1
ATOM 2457 C CA . VAL B 1 99 ? 1.188 76.303 86.736 1.00 14.68 82 VAL B CA 1
ATOM 2458 C C . VAL B 1 99 ? 1.779 76.626 85.371 1.00 15.15 82 VAL B C 1
ATOM 2459 O O . VAL B 1 99 ? 1.812 75.756 84.500 1.00 15.66 82 VAL B O 1
ATOM 2463 N N . PRO B 1 100 ? 2.235 77.874 85.174 1.00 14.02 83 PRO B N 1
ATOM 2464 C CA . PRO B 1 100 ? 3.028 78.182 83.990 1.00 13.00 83 PRO B CA 1
ATOM 2465 C C . PRO B 1 100 ? 4.205 77.222 83.863 1.00 13.63 83 PRO B C 1
ATOM 2466 O O . PRO B 1 100 ? 4.860 76.893 84.863 1.00 13.98 83 PRO B O 1
ATOM 2470 N N . THR B 1 101 ? 4.465 76.772 82.643 1.00 12.62 84 THR B N 1
ATOM 2471 C CA . THR B 1 101 ? 5.523 75.805 82.389 1.00 13.92 84 THR B CA 1
ATOM 2472 C C . THR B 1 101 ? 6.820 76.501 81.964 1.00 14.10 84 THR B C 1
ATOM 2473 O O . THR B 1 101 ? 6.822 77.673 81.574 1.00 14.46 84 THR B O 1
ATOM 2477 N N . VAL B 1 102 ? 7.928 75.774 82.028 1.00 13.74 85 VAL B N 1
ATOM 2478 C CA . VAL B 1 102 ? 9.204 76.324 81.582 1.00 13.30 85 VAL B CA 1
ATOM 2479 C C . VAL B 1 102 ? 9.120 76.722 80.109 1.00 12.45 85 VAL B C 1
ATOM 2480 O O . VAL B 1 102 ? 9.605 77.786 79.731 1.00 14.67 85 VAL B O 1
ATOM 2484 N N . ILE B 1 103 ? 8.474 75.897 79.284 1.00 13.64 86 ILE B N 1
ATOM 2485 C CA . ILE B 1 103 ? 8.337 76.240 77.866 1.00 13.93 86 ILE B CA 1
ATOM 2486 C C . ILE B 1 103 ? 7.457 77.494 77.675 1.00 13.39 86 ILE B C 1
ATOM 2487 O O . ILE B 1 103 ? 7.759 78.322 76.824 1.00 15.42 86 ILE B O 1
ATOM 2492 N N . ASP B 1 104 ? 6.402 77.644 78.478 1.00 12.66 87 ASP B N 1
ATOM 2493 C CA . ASP B 1 104 ? 5.603 78.890 78.491 1.00 14.43 87 ASP B CA 1
ATOM 2494 C C . ASP B 1 104 ? 6.483 80.128 78.648 1.00 13.02 87 ASP B C 1
ATOM 2495 O O . ASP B 1 104 ? 6.397 81.078 77.867 1.00 15.14 87 ASP B O 1
ATOM 2500 N N . VAL B 1 105 ? 7.302 80.130 79.696 1.00 14.57 88 VAL B N 1
ATOM 2501 C CA . VAL B 1 105 ? 8.120 81.294 80.007 1.00 15.03 88 VAL B CA 1
ATOM 2502 C C . VAL B 1 105 ? 9.302 81.462 79.046 1.00 15.99 88 VAL B C 1
ATOM 2503 O O . VAL B 1 105 ? 9.646 82.591 78.700 1.00 15.11 88 VAL B O 1
ATOM 2507 N N . LEU B 1 106 ? 9.911 80.360 78.614 1.00 19.37 89 LEU B N 1
ATOM 2508 C CA . LEU B 1 106 ? 10.938 80.418 77.567 1.00 20.24 89 LEU B CA 1
ATOM 2509 C C . LEU B 1 106 ? 10.394 81.084 76.305 1.00 21.00 89 LEU B C 1
ATOM 2510 O O . LEU B 1 106 ? 11.041 81.964 75.737 1.00 21.75 89 LEU B O 1
ATOM 2515 N N . LYS B 1 107 ? 9.208 80.666 75.862 1.00 21.94 90 LYS B N 1
ATOM 2516 C CA . LYS B 1 107 ? 8.565 81.291 74.702 1.00 22.37 90 LYS B CA 1
ATOM 2517 C C . LYS B 1 107 ? 8.424 82.791 74.906 1.00 22.13 90 LYS B C 1
ATOM 2518 O O . LYS B 1 107 ? 8.723 83.589 74.006 1.00 22.27 90 LYS B O 1
ATOM 2524 N N . ASP B 1 108 ? 7.979 83.182 76.095 1.00 20.04 91 ASP B N 1
ATOM 2525 C CA . ASP B 1 108 ? 7.684 84.588 76.370 1.00 21.43 91 ASP B CA 1
ATOM 2526 C C . ASP B 1 108 ? 8.931 85.467 76.301 1.00 21.10 91 ASP B C 1
ATOM 2527 O O . ASP B 1 108 ? 8.843 86.624 75.894 1.00 21.18 91 ASP B O 1
ATOM 2532 N N . VAL B 1 109 ? 10.079 84.915 76.694 1.00 20.90 92 VAL B N 1
ATOM 2533 C CA . VAL B 1 109 ? 11.373 85.608 76.595 1.00 21.79 92 VAL B CA 1
ATOM 2534 C C . VAL B 1 109 ? 12.125 85.282 75.294 1.00 22.60 92 VAL B C 1
ATOM 2535 O O . VAL B 1 109 ? 13.315 85.553 75.184 1.00 22.79 92 VAL B O 1
ATOM 2539 N N . ASP B 1 110 ? 11.420 84.717 74.315 1.00 23.07 93 ASP B N 1
ATOM 2540 C CA . ASP B 1 110 ? 11.981 84.382 73.006 1.00 23.14 93 ASP B CA 1
ATOM 2541 C C . ASP B 1 110 ? 13.267 83.547 73.113 1.00 23.60 93 ASP B C 1
ATOM 2542 O O . ASP B 1 110 ? 14.243 83.762 72.389 1.00 23.40 93 ASP B O 1
ATOM 2547 N N . PHE B 1 111 ? 13.237 82.578 74.026 1.00 23.22 94 PHE B N 1
ATOM 2548 C CA . PHE B 1 111 ? 14.315 81.599 74.197 1.00 22.46 94 PHE B CA 1
ATOM 2549 C C . PHE B 1 111 ? 15.664 82.222 74.564 1.00 22.53 94 PHE B C 1
ATOM 2550 O O . PHE B 1 111 ? 16.723 81.777 74.119 1.00 23.15 94 PHE B O 1
ATOM 2558 N N . HIS B 1 112 ? 15.597 83.259 75.397 1.00 24.00 95 HIS B N 1
ATOM 2559 C CA . HIS B 1 112 ? 16.762 83.821 76.068 1.00 23.76 95 HIS B CA 1
ATOM 2560 C C . HIS B 1 112 ? 16.631 83.514 77.565 1.00 24.78 95 HIS B C 1
ATOM 2561 O O . HIS B 1 112 ? 16.131 84.351 78.330 1.00 25.96 95 HIS B O 1
ATOM 2568 N N . PRO B 1 113 ? 17.063 82.307 77.993 1.00 25.28 96 PRO B N 1
ATOM 2569 C CA . PRO B 1 113 ? 16.819 81.865 79.380 1.00 25.24 96 PRO B CA 1
ATOM 2570 C C . PRO B 1 113 ? 17.515 82.770 80.404 1.00 24.75 96 PRO B C 1
ATOM 2571 O O . PRO B 1 113 ? 17.102 82.844 81.565 1.00 23.20 96 PRO B O 1
ATOM 2575 N N . GLU B 1 114 ? 18.579 83.424 79.945 1.00 24.63 97 GLU B N 1
ATOM 2576 C CA . GLU B 1 114 ? 19.213 84.565 80.612 1.00 25.80 97 GLU B CA 1
ATOM 2577 C C . GLU B 1 114 ? 18.262 85.479 81.389 1.00 25.00 97 GLU B C 1
ATOM 2578 O O . GLU B 1 114 ? 18.597 85.937 82.479 1.00 25.06 97 GLU B O 1
ATOM 2584 N N . GLU B 1 115 ? 17.102 85.772 80.802 1.00 25.81 98 GLU B N 1
ATOM 2585 C CA . GLU B 1 115 ? 16.171 86.760 81.356 1.00 25.29 98 GLU B CA 1
ATOM 2586 C C . GLU B 1 115 ? 15.294 86.228 82.488 1.00 24.65 98 GLU B C 1
ATOM 2587 O O . GLU B 1 115 ? 14.593 86.999 83.147 1.00 24.93 98 GLU B O 1
ATOM 2593 N N . LEU B 1 116 ? 15.301 84.918 82.695 1.00 24.92 99 LEU B N 1
ATOM 2594 C CA . LEU B 1 116 ? 14.406 84.304 83.674 1.00 22.87 99 LEU B CA 1
ATOM 2595 C C . LEU B 1 116 ? 15.004 84.337 85.078 1.00 23.34 99 LEU B C 1
ATOM 2596 O O . LEU B 1 116 ? 16.223 84.272 85.248 1.00 22.78 99 LEU B O 1
ATOM 2601 N N . ARG B 1 117 ? 14.129 84.458 86.075 1.00 22.20 100 ARG B N 1
ATOM 2602 C CA . ARG B 1 117 ? 14.494 84.304 87.479 1.00 21.37 100 ARG B CA 1
ATOM 2603 C C . ARG B 1 117 ? 13.665 83.142 88.047 1.00 20.70 100 ARG B C 1
ATOM 2604 O O . ARG B 1 117 ? 12.640 82.788 87.476 1.00 20.82 100 ARG B O 1
ATOM 2612 N N . PRO B 1 118 ? 14.094 82.560 89.179 1.00 19.39 101 PRO B N 1
ATOM 2613 C CA . PRO B 1 118 ? 13.336 81.441 89.751 1.00 19.08 101 PRO B CA 1
ATOM 2614 C C . PRO B 1 118 ? 11.838 81.724 89.923 1.00 18.75 101 PRO B C 1
ATOM 2615 O O . PRO B 1 118 ? 11.019 80.842 89.668 1.00 17.60 101 PRO B O 1
ATOM 2619 N N . GLU B 1 119 ? 11.487 82.947 90.319 1.00 18.83 102 GLU B N 1
ATOM 2620 C CA . GLU B 1 119 ? 10.078 83.336 90.484 1.00 19.04 102 GLU B CA 1
ATOM 2621 C C . GLU B 1 119 ? 9.242 83.183 89.204 1.00 18.80 102 GLU B C 1
ATOM 2622 O O . GLU B 1 119 ? 8.018 83.089 89.272 1.00 19.28 102 GLU B O 1
ATOM 2628 N N . ASP B 1 120 ? 9.895 83.151 88.044 1.00 16.84 103 ASP B N 1
ATOM 2629 C CA . ASP B 1 120 ? 9.186 82.964 86.782 1.00 16.45 103 ASP B CA 1
ATOM 2630 C C . ASP B 1 120 ? 8.723 81.528 86.546 1.00 14.52 103 ASP B C 1
ATOM 2631 O O . ASP B 1 120 ? 7.755 81.301 85.807 1.00 14.57 103 ASP B O 1
ATOM 2636 N N . PHE B 1 121 ? 9.411 80.558 87.146 1.00 14.54 104 PHE B N 1
ATOM 2637 C CA . PHE B 1 121 ? 9.117 79.152 86.859 1.00 14.03 104 PHE B CA 1
ATOM 2638 C C . PHE B 1 121 ? 9.059 78.201 88.063 1.00 14.04 104 PHE B C 1
ATOM 2639 O O . PHE B 1 121 ? 8.741 77.032 87.882 1.00 13.60 104 PHE B O 1
ATOM 2647 N N . VAL B 1 122 ? 9.337 78.696 89.269 1.00 12.80 105 VAL B N 1
ATOM 2648 C CA . VAL B 1 122 ? 9.234 77.891 90.491 1.00 12.61 105 VAL B CA 1
ATOM 2649 C C . VAL B 1 122 ? 8.031 78.372 91.295 1.00 12.82 105 VAL B C 1
ATOM 2650 O O . VAL B 1 122 ? 7.936 79.561 91.635 1.00 12.92 105 VAL B O 1
ATOM 2654 N N . PHE B 1 123 ? 7.128 77.447 91.627 1.00 11.35 106 PHE B N 1
ATOM 2655 C CA . PHE B 1 123 ? 5.857 77.785 92.259 1.00 12.50 106 PHE B CA 1
ATOM 2656 C C . PHE B 1 123 ? 5.638 77.058 93.571 1.00 12.38 106 PHE B C 1
ATOM 2657 O O . PHE B 1 123 ? 6.102 75.932 93.753 1.00 13.82 106 PHE B O 1
ATOM 2665 N N . GLU B 1 124 ? 4.942 77.732 94.486 1.00 13.47 107 GLU B N 1
ATOM 2666 C CA . GLU B 1 124 ? 4.651 77.206 95.812 1.00 14.61 107 GLU B CA 1
ATOM 2667 C C . GLU B 1 124 ? 3.448 76.287 95.778 1.00 15.53 107 GLU B C 1
ATOM 2668 O O . GLU B 1 124 ? 2.398 76.651 95.235 1.00 18.33 107 GLU B O 1
ATOM 2674 N N . GLY B 1 125 ? 3.591 75.106 96.369 1.00 13.08 108 GLY B N 1
ATOM 2675 C CA . GLY B 1 125 ? 2.475 74.196 96.511 1.00 14.33 108 GLY B CA 1
ATOM 2676 C C . GLY B 1 125 ? 2.251 73.735 97.937 1.00 12.84 108 GLY B C 1
ATOM 2677 O O . GLY B 1 125 ? 2.625 74.412 98.904 1.00 13.45 108 GLY B O 1
ATOM 2678 N N . PHE B 1 126 ? 1.628 72.569 98.043 1.00 13.64 109 PHE B N 1
ATOM 2679 C CA . PHE B 1 126 ? 1.232 71.977 99.311 1.00 14.46 109 PHE B CA 1
ATOM 2680 C C . PHE B 1 126 ? 2.341 72.018 100.345 1.00 14.92 109 PHE B C 1
ATOM 2681 O O . PHE B 1 126 ? 3.426 71.490 100.119 1.00 14.46 109 PHE B O 1
ATOM 2689 N N . ASN B 1 127 ? 2.046 72.658 101.473 1.00 13.71 110 ASN B N 1
ATOM 2690 C CA . ASN B 1 127 ? 2.931 72.687 102.629 1.00 14.07 110 ASN B CA 1
ATOM 2691 C C . ASN B 1 127 ? 4.340 73.209 102.316 1.00 14.88 110 ASN B C 1
ATOM 2692 O O . ASN B 1 127 ? 5.299 72.866 103.001 1.00 16.99 110 ASN B O 1
ATOM 2697 N N . GLY B 1 128 ? 4.453 74.052 101.292 1.00 14.08 111 GLY B N 1
ATOM 2698 C CA . GLY B 1 128 ? 5.734 74.650 100.930 1.00 14.38 111 GLY B CA 1
ATOM 2699 C C . GLY B 1 128 ? 6.550 73.856 99.919 1.00 13.72 111 GLY B C 1
ATOM 2700 O O . GLY B 1 128 ? 7.652 74.280 99.553 1.00 15.17 111 GLY B O 1
ATOM 2701 N N . VAL B 1 129 ? 6.029 72.717 99.454 1.00 13.80 112 VAL B N 1
ATOM 2702 C CA . VAL B 1 129 ? 6.679 71.977 98.368 1.00 12.26 112 VAL B CA 1
ATOM 2703 C C . VAL B 1 129 ? 6.786 72.885 97.161 1.00 12.84 112 VAL B C 1
ATOM 2704 O O . VAL B 1 129 ? 5.799 73.514 96.755 1.00 15.18 112 VAL B O 1
ATOM 2708 N N . MET B 1 130 ? 7.991 72.975 96.601 1.00 11.81 113 MET B N 1
ATOM 2709 C CA . MET B 1 130 ? 8.236 73.836 95.457 1.00 11.78 113 MET B CA 1
ATOM 2710 C C . MET B 1 130 ? 8.146 73.028 94.168 1.00 11.30 113 MET B C 1
ATOM 2711 O O . MET B 1 130 ? 8.525 71.850 94.136 1.00 10.84 113 MET B O 1
ATOM 2716 N N . CYS B 1 131 ? 7.630 73.677 93.120 1.00 10.96 114 CYS B N 1
ATOM 2717 C CA . CYS B 1 131 ? 7.166 72.997 91.907 1.00 12.23 114 CYS B CA 1
ATOM 2718 C C . CYS B 1 131 ? 7.634 73.687 90.643 1.00 11.96 114 CYS B C 1
ATOM 2719 O O . CYS B 1 131 ? 7.470 74.904 90.484 1.00 11.67 114 CYS B O 1
ATOM 2722 N N . VAL B 1 132 ? 8.215 72.891 89.746 1.00 11.58 115 VAL B N 1
ATOM 2723 C CA . VAL B 1 132 ? 8.550 73.325 88.394 1.00 11.58 115 VAL B CA 1
ATOM 2724 C C . VAL B 1 132 ? 7.900 72.357 87.417 1.00 11.64 115 VAL B C 1
ATOM 2725 O O . VAL B 1 132 ? 7.896 71.163 87.650 1.00 13.18 115 VAL B O 1
ATOM 2729 N N . GLU B 1 133 ? 7.348 72.884 86.327 1.00 11.90 116 GLU B N 1
ATOM 2730 C CA . GLU B 1 133 ? 6.725 72.057 85.306 1.00 12.17 116 GLU B CA 1
ATOM 2731 C C . GLU B 1 133 ? 7.350 72.384 83.949 1.00 12.43 116 GLU B C 1
ATOM 2732 O O . GLU B 1 133 ? 7.178 73.483 83.443 1.00 12.78 116 GLU B O 1
ATOM 2738 N N . ALA B 1 134 ? 8.099 71.448 83.375 1.00 12.38 117 ALA B N 1
ATOM 2739 C CA . ALA B 1 134 ? 8.785 71.689 82.098 1.00 12.53 117 ALA B CA 1
ATOM 2740 C C . ALA B 1 134 ? 7.834 71.990 80.952 1.00 13.82 117 ALA B C 1
ATOM 2741 O O . ALA B 1 134 ? 8.001 72.975 80.236 1.00 14.90 117 ALA B O 1
ATOM 2743 N N . GLY B 1 135 ? 6.837 71.132 80.779 1.00 13.94 118 GLY B N 1
ATOM 2744 C CA . GLY B 1 135 ? 6.040 71.120 79.563 1.00 14.54 118 GLY B CA 1
ATOM 2745 C C . GLY B 1 135 ? 6.812 70.445 78.447 1.00 16.42 118 GLY B C 1
ATOM 2746 O O . GLY B 1 135 ? 7.878 69.876 78.671 1.00 17.99 118 GLY B O 1
ATOM 2747 N N . GLY B 1 136 ? 6.260 70.476 77.241 1.00 15.85 119 GLY B N 1
ATOM 2748 C CA . GLY B 1 136 ? 6.959 69.922 76.084 1.00 15.09 119 GLY B CA 1
ATOM 2749 C C . GLY B 1 136 ? 7.128 70.955 74.993 1.00 15.57 119 GLY B C 1
ATOM 2750 O O . GLY B 1 136 ? 6.485 72.003 75.007 1.00 15.35 119 GLY B O 1
ATOM 2751 N N . PRO B 1 137 ? 7.993 70.662 74.010 1.00 14.92 120 PRO B N 1
ATOM 2752 C CA . PRO B 1 137 ? 8.213 71.598 72.932 1.00 15.64 120 PRO B CA 1
ATOM 2753 C C . PRO B 1 137 ? 7.088 71.527 71.915 1.00 16.16 120 PRO B C 1
ATOM 2754 O O . PRO B 1 137 ? 6.299 70.575 71.939 1.00 14.54 120 PRO B O 1
ATOM 2758 N N . PRO B 1 138 ? 6.999 72.531 71.036 1.00 16.38 121 PRO B N 1
ATOM 2759 C CA . PRO B 1 138 ? 6.052 72.390 69.932 1.00 15.64 121 PRO B CA 1
ATOM 2760 C C . PRO B 1 138 ? 6.362 71.102 69.173 1.00 14.87 121 PRO B C 1
ATOM 2761 O O . PRO B 1 138 ? 7.489 70.885 68.752 1.00 15.82 121 PRO B O 1
ATOM 2765 N N . ALA B 1 139 ? 5.359 70.244 69.022 1.00 14.59 122 ALA B N 1
ATOM 2766 C CA . ALA B 1 139 ? 5.595 68.916 68.462 1.00 14.05 122 ALA B CA 1
ATOM 2767 C C . ALA B 1 139 ? 6.010 68.956 67.001 1.00 14.74 122 ALA B C 1
ATOM 2768 O O . ALA B 1 139 ? 5.557 69.797 66.224 1.00 16.11 122 ALA B O 1
ATOM 2770 N N . GLY B 1 140 ? 6.882 68.018 66.638 1.00 14.80 123 GLY B N 1
ATOM 2771 C CA . GLY B 1 140 ? 7.321 67.863 65.251 1.00 15.38 123 GLY B CA 1
ATOM 2772 C C . GLY B 1 140 ? 8.417 68.798 64.769 1.00 15.74 123 GLY B C 1
ATOM 2773 O O . GLY B 1 140 ? 8.768 68.772 63.587 1.00 15.82 123 GLY B O 1
ATOM 2774 N N . THR B 1 141 ? 8.972 69.611 65.669 1.00 16.17 124 THR B N 1
ATOM 2775 C CA . THR B 1 141 ? 9.938 70.635 65.264 1.00 15.41 124 THR B CA 1
ATOM 2776 C C . THR B 1 141 ? 11.383 70.310 65.634 1.00 15.29 124 THR B C 1
ATOM 2777 O O . THR B 1 141 ? 12.302 70.834 65.019 1.00 16.81 124 THR B O 1
ATOM 2781 N N . GLY B 1 142 ? 11.582 69.473 66.645 1.00 14.46 125 GLY B N 1
ATOM 2782 C CA . GLY B 1 142 ? 12.935 69.102 67.060 1.00 13.85 125 GLY B CA 1
ATOM 2783 C C . GLY B 1 142 ? 12.922 67.933 68.015 1.00 12.77 125 GLY B C 1
ATOM 2784 O O . GLY B 1 142 ? 11.997 67.139 68.012 1.00 13.11 125 GLY B O 1
ATOM 2785 N N . CYS B 1 143 ? 13.954 67.832 68.841 1.00 11.75 126 CYS B N 1
ATOM 2786 C CA . CYS B 1 143 ? 14.061 66.752 69.827 1.00 12.09 126 CYS B CA 1
ATOM 2787 C C . CYS B 1 143 ? 12.983 66.867 70.886 1.00 11.02 126 CYS B C 1
ATOM 2788 O O . CYS B 1 143 ? 12.809 67.922 71.497 1.00 12.51 126 CYS B O 1
ATOM 2791 N N . GLY B 1 144 ? 12.246 65.787 71.108 1.00 11.31 127 GLY B N 1
ATOM 2792 C CA . GLY B 1 144 ? 11.180 65.787 72.114 1.00 13.03 127 GLY B CA 1
ATOM 2793 C C . GLY B 1 144 ? 11.648 66.157 73.511 1.00 13.09 127 GLY B C 1
ATOM 2794 O O . GLY B 1 144 ? 10.872 66.681 74.306 1.00 14.62 127 GLY B O 1
ATOM 2795 N N . GLY B 1 145 ? 12.907 65.856 73.816 1.00 12.40 128 GLY B N 1
ATOM 2796 C CA . GLY B 1 145 ? 13.486 66.134 75.137 1.00 10.16 128 GLY B CA 1
ATOM 2797 C C . GLY B 1 145 ? 13.978 67.557 75.354 1.00 11.25 128 GLY B C 1
ATOM 2798 O O . GLY B 1 145 ? 14.496 67.863 76.420 1.00 12.48 128 GLY B O 1
ATOM 2799 N N . TYR B 1 146 ? 13.841 68.419 74.343 1.00 12.35 129 TYR B N 1
ATOM 2800 C CA . TYR B 1 146 ? 14.450 69.748 74.374 1.00 12.60 129 TYR B CA 1
ATOM 2801 C C . TYR B 1 146 ? 14.113 70.538 75.631 1.00 11.91 129 TYR B C 1
ATOM 2802 O O . TYR B 1 146 ? 15.003 71.140 76.253 1.00 12.05 129 TYR B O 1
ATOM 2811 N N . VAL B 1 147 ? 12.831 70.585 75.996 1.00 11.58 130 VAL B N 1
ATOM 2812 C CA . VAL B 1 147 ? 12.433 71.406 77.138 1.00 12.17 130 VAL B CA 1
ATOM 2813 C C . VAL B 1 147 ? 12.952 70.834 78.456 1.00 11.52 130 VAL B C 1
ATOM 2814 O O . VAL B 1 147 ? 13.347 71.590 79.342 1.00 12.85 130 VAL B O 1
ATOM 2818 N N . VAL B 1 148 ? 12.973 69.511 78.599 1.00 11.41 131 VAL B N 1
ATOM 2819 C CA . VAL B 1 148 ? 13.527 68.920 79.812 1.00 11.53 131 VAL B CA 1
ATOM 2820 C C . VAL B 1 148 ? 15.013 69.300 79.921 1.00 11.83 131 VAL B C 1
ATOM 2821 O O . VAL B 1 148 ? 15.494 69.634 81.001 1.00 12.00 131 VAL B O 1
ATOM 2825 N N . GLY B 1 149 ? 15.724 69.267 78.792 1.00 12.26 132 GLY B N 1
ATOM 2826 C CA . GLY B 1 149 ? 17.122 69.683 78.740 1.00 12.11 132 GLY B CA 1
ATOM 2827 C C . GLY B 1 149 ? 17.324 71.110 79.217 1.00 12.04 132 GLY B C 1
ATOM 2828 O O . GLY B 1 149 ? 18.211 71.388 80.019 1.00 11.89 132 GLY B O 1
ATOM 2829 N N . GLN B 1 150 ? 16.481 72.016 78.734 1.00 12.56 133 GLN B N 1
ATOM 2830 C CA . GLN B 1 150 ? 16.552 73.423 79.126 1.00 11.60 133 GLN B CA 1
ATOM 2831 C C . GLN B 1 150 ? 16.201 73.636 80.595 1.00 11.08 133 GLN B C 1
ATOM 2832 O O . GLN B 1 150 ? 16.734 74.538 81.255 1.00 13.41 133 GLN B O 1
ATOM 2838 N N . THR B 1 151 ? 15.280 72.816 81.095 1.00 11.96 134 THR B N 1
ATOM 2839 C CA . THR B 1 151 ? 14.820 72.911 82.476 1.00 10.02 134 THR B CA 1
ATOM 2840 C C . THR B 1 151 ? 15.944 72.510 83.416 1.00 11.80 134 THR B C 1
ATOM 2841 O O . THR B 1 151 ? 16.219 73.204 84.391 1.00 12.83 134 THR B O 1
ATOM 2845 N N . VAL B 1 152 ? 16.619 71.408 83.097 1.00 10.86 135 VAL B N 1
ATOM 2846 C CA . VAL B 1 152 ? 17.757 70.955 83.898 1.00 12.01 135 VAL B CA 1
ATOM 2847 C C . VAL B 1 152 ? 18.841 72.033 83.928 1.00 10.99 135 VAL B C 1
ATOM 2848 O O . VAL B 1 152 ? 19.369 72.347 85.008 1.00 12.72 135 VAL B O 1
ATOM 2852 N N . LYS B 1 153 ? 19.137 72.624 82.769 1.00 11.46 136 LYS B N 1
ATOM 2853 C CA . LYS B 1 153 ? 20.098 73.736 82.709 1.00 11.83 136 LYS B CA 1
ATOM 2854 C C . LYS B 1 153 ? 19.709 74.895 83.625 1.00 11.26 136 LYS B C 1
ATOM 2855 O O . LYS B 1 153 ? 20.558 75.432 84.343 1.00 12.32 136 LYS B O 1
ATOM 2861 N N . LEU B 1 154 ? 18.430 75.261 83.612 1.00 11.69 137 LEU B N 1
ATOM 2862 C CA A LEU B 1 154 ? 17.932 76.372 84.421 0.50 12.82 137 LEU B CA 1
ATOM 2863 C CA B LEU B 1 154 ? 17.935 76.372 84.434 0.50 12.22 137 LEU B CA 1
ATOM 2864 C C . LEU B 1 154 ? 18.061 76.046 85.914 1.00 13.33 137 LEU B C 1
ATOM 2865 O O . LEU B 1 154 ? 18.453 76.894 86.714 1.00 12.95 137 LEU B O 1
ATOM 2874 N N . LEU B 1 155 ? 17.721 74.813 86.285 1.00 11.76 138 LEU B N 1
ATOM 2875 C CA . LEU B 1 155 ? 17.826 74.386 87.678 1.00 13.19 138 LEU B CA 1
ATOM 2876 C C . LEU B 1 155 ? 19.264 74.531 88.181 1.00 13.90 138 LEU B C 1
ATOM 2877 O O . LEU B 1 155 ? 19.501 75.043 89.273 1.00 15.70 138 LEU B O 1
ATOM 2882 N N . LYS B 1 156 ? 20.220 74.073 87.381 1.00 14.11 139 LYS B N 1
ATOM 2883 C CA . LYS B 1 156 ? 21.626 74.174 87.752 1.00 13.76 139 LYS B CA 1
ATOM 2884 C C . LYS B 1 156 ? 22.118 75.623 87.790 1.00 14.50 139 LYS B C 1
ATOM 2885 O O . LYS B 1 156 ? 22.839 76.019 88.699 1.00 16.53 139 LYS B O 1
ATOM 2891 N N . GLN B 1 157 ? 21.719 76.405 86.799 1.00 15.17 140 GLN B N 1
ATOM 2892 C CA . GLN B 1 157 ? 22.084 77.817 86.726 1.00 14.39 140 GLN B CA 1
ATOM 2893 C C . GLN B 1 157 ? 21.694 78.573 88.002 1.00 14.39 140 GLN B C 1
ATOM 2894 O O . GLN B 1 157 ? 22.455 79.416 88.494 1.00 15.60 140 GLN B O 1
ATOM 2900 N N . HIS B 1 158 ? 20.516 78.253 88.534 1.00 12.92 141 HIS B N 1
ATOM 2901 C CA . HIS B 1 158 ? 19.939 78.948 89.682 1.00 12.79 141 HIS B CA 1
ATOM 2902 C C . HIS B 1 158 ? 20.117 78.187 91.000 1.00 13.01 141 HIS B C 1
ATOM 2903 O O . HIS B 1 158 ? 19.461 78.498 91.996 1.00 13.63 141 HIS B O 1
ATOM 2910 N N . HIS B 1 159 ? 21.013 77.200 90.995 1.00 12.14 142 HIS B N 1
ATOM 2911 C CA . HIS B 1 159 ? 21.389 76.437 92.193 1.00 11.86 142 HIS B CA 1
ATOM 2912 C C . HIS B 1 159 ? 20.203 75.773 92.917 1.00 12.93 142 HIS B C 1
ATOM 2913 O O . HIS B 1 159 ? 20.228 75.576 94.128 1.00 12.29 142 HIS B O 1
ATOM 2920 N N . LEU B 1 160 ? 19.183 75.386 92.160 1.00 12.13 143 LEU B N 1
ATOM 2921 C CA . LEU B 1 160 ? 17.943 74.878 92.743 1.00 14.43 143 LEU B CA 1
ATOM 2922 C C . LEU B 1 160 ? 18.035 73.424 93.225 1.00 16.23 143 LEU B C 1
ATOM 2923 O O . LEU B 1 160 ? 17.140 72.942 93.917 1.00 20.26 143 LEU B O 1
ATOM 2928 N N . LEU B 1 161 ? 19.106 72.726 92.865 1.00 16.45 144 LEU B N 1
ATOM 2929 C CA . LEU B 1 161 ? 19.375 71.401 93.423 1.00 18.06 144 LEU B CA 1
ATOM 2930 C C . LEU B 1 161 ? 20.193 71.519 94.710 1.00 20.05 144 LEU B C 1
ATOM 2931 O O . LEU B 1 161 ? 20.175 70.617 95.548 1.00 22.52 144 LEU B O 1
ATOM 2936 N N . ASP B 1 162 ? 20.902 72.635 94.865 1.00 20.13 145 ASP B N 1
ATOM 2937 C CA . ASP B 1 162 ? 21.827 72.819 95.983 1.00 21.06 145 ASP B CA 1
ATOM 2938 C C . ASP B 1 162 ? 21.164 73.221 97.303 1.00 22.71 145 ASP B C 1
ATOM 2939 O O . ASP B 1 162 ? 21.664 72.843 98.367 1.00 25.02 145 ASP B O 1
ATOM 2944 N N . ASP B 1 163 ? 20.073 73.990 97.255 1.00 21.63 146 ASP B N 1
ATOM 2945 C CA . ASP B 1 163 ? 19.504 74.573 98.483 1.00 20.18 146 ASP B CA 1
ATOM 2946 C C . ASP B 1 163 ? 18.115 74.048 98.865 1.00 18.70 146 ASP B C 1
ATOM 2947 O O . ASP B 1 163 ? 17.257 74.805 99.326 1.00 19.25 146 ASP B O 1
ATOM 2952 N N . THR B 1 164 ? 17.907 72.747 98.688 1.00 15.19 147 THR B N 1
ATOM 2953 C CA . THR B 1 164 ? 16.747 72.057 99.257 1.00 14.08 147 THR B CA 1
ATOM 2954 C C . THR B 1 164 ? 17.191 70.683 99.773 1.00 13.36 147 THR B C 1
ATOM 2955 O O . THR B 1 164 ? 18.353 70.316 99.609 1.00 12.26 147 THR B O 1
ATOM 2959 N N . ASP B 1 165 ? 16.285 69.955 100.423 1.00 11.80 148 ASP B N 1
ATOM 2960 C CA . ASP B 1 165 ? 16.621 68.669 101.043 1.00 12.07 148 ASP B CA 1
ATOM 2961 C C . ASP B 1 165 ? 16.387 67.506 100.097 1.00 11.94 148 ASP B C 1
ATOM 2962 O O . ASP B 1 165 ? 17.188 66.574 100.055 1.00 10.01 148 ASP B O 1
ATOM 2967 N N . VAL B 1 166 ? 15.273 67.567 99.363 1.00 12.19 149 VAL B N 1
ATOM 2968 C CA . VAL B 1 166 ? 14.868 66.502 98.438 1.00 11.37 149 VAL B CA 1
ATOM 2969 C C . VAL B 1 166 ? 14.427 67.086 97.094 1.00 12.52 149 VAL B C 1
ATOM 2970 O O . VAL B 1 166 ? 13.602 68.007 97.040 1.00 12.03 149 VAL B O 1
ATOM 2974 N N . VAL B 1 167 ? 14.963 66.536 96.005 1.00 11.76 150 VAL B N 1
ATOM 2975 C CA . VAL B 1 167 ? 14.519 66.885 94.657 1.00 12.20 150 VAL B CA 1
ATOM 2976 C C . VAL B 1 167 ? 13.968 65.635 93.986 1.00 12.44 150 VAL B C 1
ATOM 2977 O O . VAL B 1 167 ? 14.597 64.576 94.037 1.00 12.50 150 VAL B O 1
ATOM 2981 N N . ILE B 1 168 ? 12.786 65.755 93.385 1.00 10.54 151 ILE B N 1
ATOM 2982 C CA . ILE B 1 168 ? 12.179 64.647 92.640 1.00 10.72 151 ILE B CA 1
ATOM 2983 C C . ILE B 1 168 ? 11.878 65.094 91.211 1.00 11.24 151 ILE B C 1
ATOM 2984 O O . ILE B 1 168 ? 11.067 65.994 90.994 1.00 11.21 151 ILE B O 1
ATOM 2989 N N . PHE B 1 169 ? 12.577 64.479 90.256 1.00 10.54 152 PHE B N 1
ATOM 2990 C CA . PHE B 1 169 ? 12.269 64.595 88.831 1.00 10.54 152 PHE B CA 1
ATOM 2991 C C . PHE B 1 169 ? 11.235 63.527 88.449 1.00 10.68 152 PHE B C 1
ATOM 2992 O O . PHE B 1 169 ? 11.384 62.354 88.792 1.00 11.74 152 PHE B O 1
ATOM 3000 N N . ASP B 1 170 ? 10.190 63.957 87.749 1.00 8.66 153 ASP B N 1
ATOM 3001 C CA . ASP B 1 170 ? 9.092 63.098 87.289 1.00 10.07 153 ASP B CA 1
ATOM 3002 C C . ASP B 1 170 ? 9.182 63.122 85.763 1.00 11.35 153 ASP B C 1
ATOM 3003 O O . ASP B 1 170 ? 8.797 64.111 85.137 1.00 10.42 153 ASP B O 1
ATOM 3008 N N . VAL B 1 171 ? 9.695 62.042 85.174 1.00 9.56 154 VAL B N 1
ATOM 3009 C CA . VAL B 1 171 ? 10.177 62.068 83.783 1.00 10.71 154 VAL B CA 1
ATOM 3010 C C . VAL B 1 171 ? 9.509 61.032 82.869 1.00 12.08 154 VAL B C 1
ATOM 3011 O O . VAL B 1 171 ? 9.388 59.851 83.215 1.00 10.22 154 VAL B O 1
ATOM 3015 N N . LEU B 1 172 ? 9.114 61.475 81.686 1.00 11.79 155 LEU B N 1
ATOM 3016 C CA . LEU B 1 172 ? 8.706 60.552 80.629 1.00 10.72 155 LEU B CA 1
ATOM 3017 C C . LEU B 1 172 ? 9.764 59.478 80.446 1.00 12.15 155 LEU B C 1
ATOM 3018 O O . LEU B 1 172 ? 10.962 59.772 80.409 1.00 10.77 155 LEU B O 1
ATOM 3023 N N . GLY B 1 173 ? 9.323 58.226 80.325 1.00 10.47 156 GLY B N 1
ATOM 3024 C CA . GLY B 1 173 ? 10.245 57.104 80.183 1.00 10.34 156 GLY B CA 1
ATOM 3025 C C . GLY B 1 173 ? 9.882 56.065 79.135 1.00 11.14 156 GLY B C 1
ATOM 3026 O O . GLY B 1 173 ? 10.458 54.976 79.123 1.00 12.14 156 GLY B O 1
ATOM 3027 N N . ASP B 1 174 ? 8.977 56.409 78.226 1.00 12.56 157 ASP B N 1
ATOM 3028 C CA . ASP B 1 174 ? 8.669 55.550 77.076 1.00 12.26 157 ASP B CA 1
ATOM 3029 C C . ASP B 1 174 ? 9.882 55.444 76.161 1.00 12.99 157 ASP B C 1
ATOM 3030 O O . ASP B 1 174 ? 10.058 54.444 75.448 1.00 16.98 157 ASP B O 1
ATOM 3035 N N . VAL B 1 175 ? 10.679 56.507 76.166 1.00 12.56 158 VAL B N 1
ATOM 3036 C CA . VAL B 1 175 ? 12.046 56.522 75.674 1.00 11.94 158 VAL B CA 1
ATOM 3037 C C . VAL B 1 175 ? 12.891 57.195 76.758 1.00 11.69 158 VAL B C 1
ATOM 3038 O O . VAL B 1 175 ? 12.369 57.950 77.588 1.00 12.82 158 VAL B O 1
ATOM 3042 N N . VAL B 1 176 ? 14.187 56.918 76.760 1.00 10.41 159 VAL B N 1
ATOM 3043 C CA . VAL B 1 176 ? 15.114 57.598 77.661 1.00 10.28 159 VAL B CA 1
ATOM 3044 C C . VAL B 1 176 ? 16.324 58.033 76.842 1.00 11.52 159 VAL B C 1
ATOM 3045 O O . VAL B 1 176 ? 17.262 57.253 76.593 1.00 15.24 159 VAL B O 1
ATOM 3049 N N . CYS B 1 177 ? 16.283 59.281 76.405 1.00 11.43 160 CYS B N 1
ATOM 3050 C CA . CYS B 1 177 ? 17.260 59.814 75.478 1.00 10.55 160 CYS B CA 1
ATOM 3051 C C . CYS B 1 177 ? 17.127 61.322 75.434 1.00 11.72 160 CYS B C 1
ATOM 3052 O O . CYS B 1 177 ? 16.133 61.877 75.912 1.00 12.03 160 CYS B O 1
ATOM 3055 N N . GLY B 1 178 ? 18.127 61.977 74.854 1.00 11.77 161 GLY B N 1
ATOM 3056 C CA . GLY B 1 178 ? 18.152 63.427 74.767 1.00 11.45 161 GLY B CA 1
ATOM 3057 C C . GLY B 1 178 ? 17.910 64.057 76.122 1.00 11.44 161 GLY B C 1
ATOM 3058 O O . GLY B 1 178 ? 18.384 63.562 77.151 1.00 12.03 161 GLY B O 1
ATOM 3059 N N . GLY B 1 179 ? 17.141 65.142 76.138 1.00 10.13 162 GLY B N 1
ATOM 3060 C CA . GLY B 1 179 ? 16.837 65.818 77.389 1.00 10.38 162 GLY B CA 1
ATOM 3061 C C . GLY B 1 179 ? 16.142 64.939 78.416 1.00 10.10 162 GLY B C 1
ATOM 3062 O O . GLY B 1 179 ? 16.299 65.163 79.607 1.00 12.20 162 GLY B O 1
ATOM 3063 N N . PHE B 1 180 ? 15.404 63.915 77.980 1.00 9.79 163 PHE B N 1
ATOM 3064 C CA . PHE B 1 180 ? 14.728 63.028 78.948 1.00 10.53 163 PHE B CA 1
ATOM 3065 C C . PHE B 1 180 ? 15.695 62.255 79.826 1.00 11.48 163 PHE B C 1
ATOM 3066 O O . PHE B 1 180 ? 15.340 61.846 80.921 1.00 12.96 163 PHE B O 1
ATOM 3074 N N . ALA B 1 181 ? 16.919 62.066 79.344 1.00 11.04 164 ALA B N 1
ATOM 3075 C CA . ALA B 1 181 ? 17.964 61.415 80.115 1.00 11.65 164 ALA B CA 1
ATOM 3076 C C . ALA B 1 181 ? 18.763 62.397 80.978 1.00 11.26 164 ALA B C 1
ATOM 3077 O O . ALA 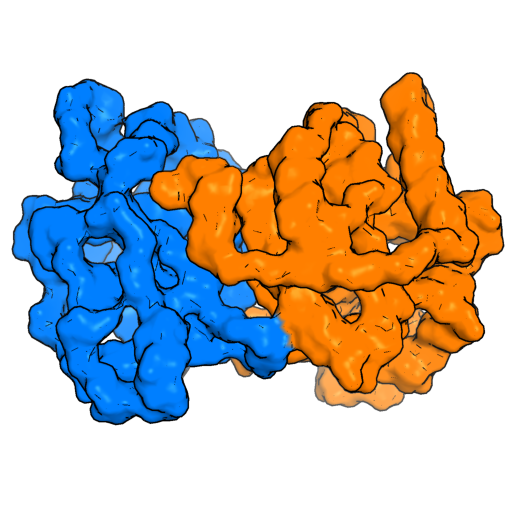B 1 181 ? 19.561 61.972 81.816 1.00 11.57 164 ALA B O 1
ATOM 3079 N N . ALA B 1 182 ? 18.579 63.700 80.766 1.00 11.83 165 ALA B N 1
ATOM 3080 C CA . ALA B 1 182 ? 19.355 64.712 81.488 1.00 10.65 165 ALA B CA 1
ATOM 3081 C C . ALA B 1 182 ? 19.220 64.648 83.024 1.00 12.05 165 ALA B C 1
ATOM 3082 O O . ALA B 1 182 ? 20.211 64.828 83.733 1.00 13.42 165 ALA B O 1
ATOM 3084 N N . PRO B 1 183 ? 18.010 64.416 83.557 1.00 10.77 166 PRO B N 1
ATOM 3085 C CA . PRO B 1 183 ? 17.879 64.259 85.018 1.00 11.51 166 PRO B CA 1
ATOM 3086 C C . PRO B 1 183 ? 18.778 63.174 85.619 1.00 12.87 166 PRO B C 1
ATOM 3087 O O . PRO B 1 183 ? 19.181 63.279 86.775 1.00 13.42 166 PRO B O 1
ATOM 3091 N N . LEU B 1 184 ? 19.101 62.147 84.839 1.00 13.61 167 LEU B N 1
ATOM 3092 C CA . LEU B 1 184 ? 19.980 61.074 85.309 1.00 12.71 167 LEU B CA 1
ATOM 3093 C C . LEU B 1 184 ? 21.433 61.525 85.502 1.00 12.89 167 LEU B C 1
ATOM 3094 O O . LEU B 1 184 ? 22.225 60.851 86.190 1.00 14.62 167 LEU B O 1
ATOM 3099 N N . GLN B 1 185 ? 21.784 62.662 84.916 1.00 12.08 168 GLN B N 1
ATOM 3100 C CA . GLN B 1 185 ? 23.108 63.262 85.127 1.00 12.31 168 GLN B CA 1
ATOM 3101 C C . GLN B 1 185 ? 23.198 64.019 86.451 1.00 12.78 168 GLN B C 1
ATOM 3102 O O . GLN B 1 185 ? 24.272 64.497 86.813 1.00 15.89 168 GLN B O 1
ATOM 3108 N N . HIS B 1 186 ? 22.074 64.125 87.163 1.00 13.89 169 HIS B N 1
ATOM 3109 C CA . HIS B 1 186 ? 22.011 64.816 88.458 1.00 12.88 169 HIS B CA 1
ATOM 3110 C C . HIS B 1 186 ? 21.429 63.999 89.615 1.00 13.52 169 HIS B C 1
ATOM 3111 O O . HIS B 1 186 ? 21.595 64.372 90.778 1.00 15.08 169 HIS B O 1
ATOM 3118 N N . ALA B 1 187 ? 20.750 62.896 89.304 1.00 13.10 170 ALA B N 1
ATOM 3119 C CA . ALA B 1 187 ? 20.072 62.103 90.317 1.00 12.87 170 ALA B CA 1
ATOM 3120 C C . ALA B 1 187 ? 21.062 61.271 91.118 1.00 13.36 170 ALA B C 1
ATOM 3121 O O . ALA B 1 187 ? 22.086 60.828 90.595 1.00 13.38 170 ALA B O 1
ATOM 3123 N N . ASP B 1 188 ? 20.740 61.065 92.388 1.00 12.87 171 ASP B N 1
ATOM 3124 C CA . ASP B 1 188 ? 21.440 60.081 93.204 1.00 13.37 171 ASP B CA 1
ATOM 3125 C C . ASP B 1 188 ? 20.831 58.705 92.987 1.00 14.07 171 ASP B C 1
ATOM 3126 O O . ASP B 1 188 ? 21.552 57.703 92.876 1.00 12.95 171 ASP B O 1
ATOM 3131 N N . GLN B 1 189 ? 19.505 58.663 92.915 1.00 13.23 172 GLN B N 1
ATOM 3132 C CA . GLN B 1 189 ? 18.762 57.406 92.809 1.00 12.41 172 GLN B CA 1
ATOM 3133 C C . GLN B 1 189 ? 17.664 57.487 91.754 1.00 13.04 172 GLN B C 1
ATOM 3134 O O . GLN B 1 189 ? 16.920 58.471 91.705 1.00 13.34 172 GLN B O 1
ATOM 3140 N N . ALA B 1 190 ? 17.556 56.439 90.939 1.00 12.76 173 ALA B N 1
ATOM 3141 C CA . ALA B 1 190 ? 16.476 56.323 89.949 1.00 12.16 173 ALA B CA 1
ATOM 3142 C C . ALA B 1 190 ? 15.452 55.302 90.434 1.00 12.97 173 ALA B C 1
ATOM 3143 O O . ALA B 1 190 ? 15.807 54.205 90.901 1.00 13.41 173 ALA B O 1
ATOM 3145 N N . VAL B 1 191 ? 14.188 55.695 90.355 1.00 11.24 174 VAL B N 1
ATOM 3146 C CA . VAL B 1 191 ? 13.049 54.882 90.765 1.00 11.08 174 VAL B CA 1
ATOM 3147 C C . VAL B 1 191 ? 12.180 54.670 89.533 1.00 12.43 174 VAL B C 1
ATOM 3148 O O . VAL B 1 191 ? 11.896 55.619 88.812 1.00 12.72 174 VAL B O 1
ATOM 3152 N N . VAL B 1 192 ? 11.763 53.428 89.294 1.00 11.85 175 VAL B N 1
ATOM 3153 C CA . VAL B 1 192 ? 10.883 53.110 88.172 1.00 11.32 175 VAL B CA 1
ATOM 3154 C C . VAL B 1 192 ? 9.487 52.756 88.678 1.00 13.05 175 VAL B C 1
ATOM 3155 O O . VAL B 1 192 ? 9.338 51.939 89.584 1.00 14.34 175 VAL B O 1
ATOM 3159 N N . VAL B 1 193 ? 8.460 53.371 88.103 1.00 11.14 176 VAL B N 1
ATOM 3160 C CA . VAL B 1 193 ? 7.090 52.996 88.421 1.00 12.84 176 VAL B CA 1
ATOM 3161 C C . VAL B 1 193 ? 6.615 51.970 87.403 1.00 11.84 176 VAL B C 1
ATOM 3162 O O . VAL B 1 193 ? 6.789 52.143 86.194 1.00 12.30 176 VAL B O 1
ATOM 3166 N N . THR B 1 194 ? 5.997 50.910 87.910 1.00 13.06 177 THR B N 1
ATOM 3167 C CA . THR B 1 194 ? 5.565 49.780 87.087 1.00 14.61 177 THR B CA 1
ATOM 3168 C C . THR B 1 194 ? 4.329 49.147 87.710 1.00 15.66 177 THR B C 1
ATOM 3169 O O . THR B 1 194 ? 3.989 49.430 88.851 1.00 16.64 177 THR B O 1
ATOM 3173 N N . ALA B 1 195 ? 3.654 48.315 86.930 1.00 16.62 178 ALA B N 1
ATOM 3174 C CA . ALA B 1 195 ? 2.583 47.456 87.421 1.00 15.91 178 ALA B CA 1
ATOM 3175 C C . ALA B 1 195 ? 2.924 46.039 86.941 1.00 16.15 178 ALA B C 1
ATOM 3176 O O . ALA B 1 195 ? 4.066 45.809 86.559 1.00 17.34 178 ALA B O 1
ATOM 3178 N N . ASN B 1 196 ? 1.976 45.092 86.960 1.00 15.18 179 ASN B N 1
ATOM 3179 C CA . ASN B 1 196 ? 2.263 43.703 86.561 1.00 15.61 179 ASN B CA 1
ATOM 3180 C C . ASN B 1 196 ? 2.092 43.426 85.065 1.00 17.37 179 ASN B C 1
ATOM 3181 O O . ASN B 1 196 ? 2.396 42.323 84.587 1.00 18.21 179 ASN B O 1
ATOM 3186 N N . ASP B 1 197 ? 1.616 44.424 84.327 1.00 14.06 180 ASP B N 1
ATOM 3187 C CA . ASP B 1 197 ? 1.292 44.249 82.914 1.00 13.94 180 ASP B CA 1
ATOM 3188 C C . ASP B 1 197 ? 2.554 44.240 82.065 1.00 13.32 180 ASP B C 1
ATOM 3189 O O . ASP B 1 197 ? 3.595 44.738 82.476 1.00 13.41 180 ASP B O 1
ATOM 3194 N N . PHE B 1 198 ? 2.445 43.683 80.867 1.00 13.10 181 PHE B N 1
ATOM 3195 C CA . PHE B 1 198 ? 3.609 43.501 80.014 1.00 12.38 181 PHE B CA 1
ATOM 3196 C C . PHE B 1 198 ? 4.300 44.810 79.649 1.00 13.88 181 PHE B C 1
ATOM 3197 O O . PHE B 1 198 ? 5.520 44.947 79.762 1.00 11.40 181 PHE B O 1
ATOM 3205 N N . ASP B 1 199 ? 3.517 45.774 79.198 1.00 12.52 182 ASP B N 1
ATOM 3206 C CA . ASP B 1 199 ? 4.089 47.003 78.670 1.00 12.74 182 ASP B CA 1
ATOM 3207 C C . ASP B 1 199 ? 4.897 47.772 79.704 1.00 14.29 182 ASP B C 1
ATOM 3208 O O . ASP B 1 199 ? 5.960 48.309 79.384 1.00 14.17 182 ASP B O 1
ATOM 3213 N N . SER B 1 200 ? 4.422 47.823 80.943 1.00 13.79 183 SER B N 1
ATOM 3214 C CA . SER B 1 200 ? 5.117 48.609 81.954 1.00 14.16 183 SER B CA 1
ATOM 3215 C C . SER B 1 200 ? 6.384 47.888 82.417 1.00 14.56 183 SER B C 1
ATOM 3216 O O . SER B 1 200 ? 7.396 48.523 82.667 1.00 14.79 183 SER B O 1
ATOM 3219 N N . ILE B 1 201 ? 6.348 46.556 82.496 1.00 10.93 184 ILE B N 1
ATOM 3220 C CA . ILE B 1 201 ? 7.549 45.802 82.872 1.00 12.27 184 ILE B CA 1
ATOM 3221 C C . ILE B 1 201 ? 8.591 45.859 81.752 1.00 11.65 184 ILE B C 1
ATOM 3222 O O . ILE B 1 201 ? 9.791 45.990 82.005 1.00 13.84 184 ILE B O 1
ATOM 3227 N N . TYR B 1 202 ? 8.123 45.776 80.511 1.00 11.60 185 TYR B N 1
ATOM 3228 C CA . TYR B 1 202 ? 8.993 45.885 79.347 1.00 11.14 185 TYR B CA 1
ATOM 3229 C C . TYR B 1 202 ? 9.679 47.255 79.319 1.00 12.34 185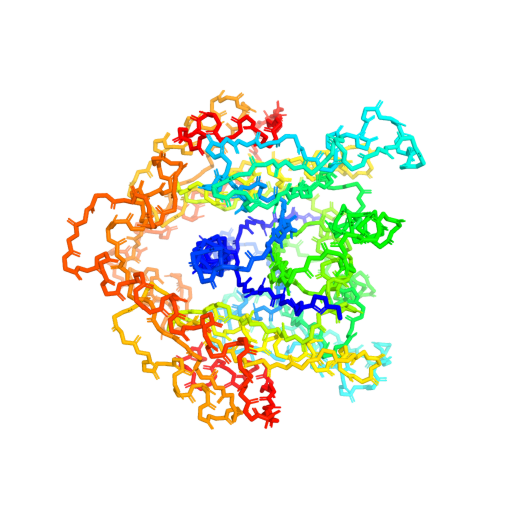 TYR B C 1
ATOM 3230 O O . TYR B 1 202 ? 10.870 47.346 79.081 1.00 12.78 185 TYR B O 1
ATOM 3239 N N . ALA B 1 203 ? 8.916 48.308 79.577 1.00 13.44 186 ALA B N 1
ATOM 3240 C CA . ALA B 1 203 ? 9.482 49.659 79.688 1.00 12.03 186 ALA B CA 1
ATOM 3241 C C . ALA B 1 203 ? 10.482 49.756 80.833 1.00 13.92 186 ALA B C 1
ATOM 3242 O O . ALA B 1 203 ? 11.562 50.306 80.662 1.00 13.77 186 ALA B O 1
ATOM 3244 N N . MET B 1 204 ? 10.143 49.196 81.998 1.00 13.52 187 MET B N 1
ATOM 3245 C CA . MET B 1 204 ? 11.055 49.181 83.147 1.00 13.35 187 MET B CA 1
ATOM 3246 C C . MET B 1 204 ? 12.384 48.523 82.787 1.00 12.49 187 MET B C 1
ATOM 3247 O O . MET B 1 204 ? 13.451 49.037 83.125 1.00 13.11 187 MET B O 1
ATOM 3252 N N . ASN B 1 205 ? 12.318 47.385 82.090 1.00 11.49 188 ASN B N 1
ATOM 3253 C CA . ASN B 1 205 ? 13.518 46.691 81.654 1.00 11.88 188 ASN B CA 1
ATOM 3254 C C . ASN B 1 205 ? 14.418 47.605 80.819 1.00 12.61 188 ASN B C 1
ATOM 3255 O O . ASN B 1 205 ? 15.625 47.645 81.023 1.00 13.05 188 ASN B O 1
ATOM 3260 N N . ARG B 1 206 ? 13.833 48.351 79.891 1.00 11.69 189 ARG B N 1
ATOM 3261 C CA . ARG B 1 206 ? 14.627 49.252 79.057 1.00 12.04 189 ARG B CA 1
ATOM 3262 C C . ARG B 1 206 ? 15.145 50.449 79.855 1.00 13.29 189 ARG B C 1
ATOM 3263 O O . ARG B 1 206 ? 16.258 50.929 79.607 1.00 12.33 189 ARG B O 1
ATOM 3271 N N . ILE B 1 207 ? 14.351 50.924 80.816 1.00 12.34 190 ILE B N 1
ATOM 3272 C CA . ILE B 1 207 ? 14.788 52.012 81.709 1.00 11.35 190 ILE B CA 1
ATOM 3273 C C . ILE B 1 207 ? 15.996 51.591 82.572 1.00 11.85 190 ILE B C 1
ATOM 3274 O O . ILE B 1 207 ? 16.933 52.360 82.755 1.00 12.12 190 ILE B O 1
ATOM 3279 N N . ILE B 1 208 ? 15.986 50.365 83.092 1.00 12.54 191 ILE B N 1
ATOM 3280 C CA . ILE B 1 208 ? 17.149 49.836 83.826 1.00 11.63 191 ILE B CA 1
ATOM 3281 C C . ILE B 1 208 ? 18.423 49.966 82.995 1.00 11.21 191 ILE B C 1
ATOM 3282 O O . ILE B 1 208 ? 19.418 50.520 83.456 1.00 12.71 191 ILE B O 1
ATOM 3287 N N . ALA B 1 209 ? 18.367 49.484 81.757 1.00 11.23 192 ALA B N 1
ATOM 3288 C CA . ALA B 1 209 ? 19.508 49.559 80.852 1.00 10.70 192 ALA B CA 1
ATOM 3289 C C . ALA B 1 209 ? 19.957 51.008 80.629 1.00 10.17 192 ALA B C 1
ATOM 3290 O O . ALA B 1 209 ? 21.157 51.301 80.611 1.00 11.82 192 ALA B O 1
ATOM 3292 N N . ALA B 1 210 ? 18.994 51.916 80.458 1.00 10.38 193 ALA B N 1
ATOM 3293 C CA . ALA B 1 210 ? 19.304 53.321 80.250 1.00 10.37 193 ALA B CA 1
ATOM 3294 C C . ALA B 1 210 ? 20.021 53.934 81.459 1.00 10.55 193 ALA B C 1
ATOM 3295 O O . ALA B 1 210 ? 20.989 54.672 81.301 1.00 11.10 193 ALA B O 1
ATOM 3297 N N . VAL B 1 211 ? 19.533 53.635 82.654 1.00 11.64 194 VAL B N 1
ATOM 3298 C CA . VAL B 1 211 ? 20.120 54.179 83.876 1.00 11.68 194 VAL B CA 1
ATOM 3299 C C . VAL B 1 211 ? 21.546 53.659 84.058 1.00 14.10 194 VAL B C 1
ATOM 3300 O O . VAL B 1 211 ? 22.464 54.430 84.333 1.00 14.13 194 VAL B O 1
ATOM 3304 N N . GLN B 1 212 ? 21.731 52.358 83.863 1.00 12.39 195 GLN B N 1
ATOM 3305 C CA . GLN B 1 212 ? 23.061 51.754 83.973 1.00 12.83 195 GLN B CA 1
ATOM 3306 C C . GLN B 1 212 ? 24.067 52.304 82.963 1.00 12.76 195 GLN B C 1
ATOM 3307 O O . GLN B 1 212 ? 25.257 52.405 83.256 1.00 13.61 195 GLN B O 1
ATOM 3313 N N . ALA B 1 213 ? 23.593 52.667 81.773 1.00 13.13 196 ALA B N 1
ATOM 3314 C CA . ALA B 1 213 ? 24.437 53.356 80.805 1.00 13.13 196 ALA B CA 1
ATOM 3315 C C . ALA B 1 213 ? 24.930 54.700 81.357 1.00 14.62 196 ALA B C 1
ATOM 3316 O O . ALA B 1 213 ? 26.099 55.050 81.190 1.00 15.18 196 ALA B O 1
ATOM 3318 N N . LYS B 1 214 ? 24.050 55.439 82.031 1.00 13.84 197 LYS B N 1
ATOM 3319 C CA . LYS B 1 214 ? 24.441 56.726 82.623 1.00 14.09 197 LYS B CA 1
ATOM 3320 C C . LYS B 1 214 ? 25.339 56.529 83.843 1.00 13.70 197 LYS B C 1
ATOM 3321 O O . LYS B 1 214 ? 26.217 57.351 84.117 1.00 13.67 197 LYS B O 1
ATOM 3327 N N . SER B 1 215 ? 25.135 55.426 84.558 1.00 13.52 198 SER B N 1
ATOM 3328 C CA . SER B 1 215 ? 25.941 55.102 85.743 1.00 14.00 198 SER B CA 1
ATOM 3329 C C . SER B 1 215 ? 27.445 54.986 85.462 1.00 15.10 198 SER B C 1
ATOM 3330 O O . SER B 1 215 ? 28.258 55.114 86.381 1.00 15.37 198 SER B O 1
ATOM 3333 N N . LYS B 1 216 ? 27.821 54.736 84.209 1.00 14.60 199 LYS B N 1
ATOM 3334 C CA . LYS B 1 216 ? 29.242 54.666 83.843 1.00 13.98 199 LYS B CA 1
ATOM 3335 C C . LYS B 1 216 ? 29.962 56.007 83.942 1.00 13.22 199 LYS B C 1
ATOM 3336 O O . LYS B 1 216 ? 31.173 56.044 84.178 1.00 15.50 199 LYS B O 1
ATOM 3342 N N . ASN B 1 217 ? 29.221 57.098 83.758 1.00 12.83 200 ASN B N 1
ATOM 3343 C CA . ASN B 1 217 ? 29.798 58.440 83.733 1.00 11.50 200 ASN B CA 1
ATOM 3344 C C . ASN B 1 217 ? 29.221 59.390 84.779 1.00 11.09 200 ASN B C 1
ATOM 3345 O O . ASN B 1 217 ? 29.698 60.512 84.922 1.00 11.85 200 ASN B O 1
ATOM 3350 N N . TYR B 1 218 ? 28.194 58.941 85.494 1.00 11.88 201 TYR B N 1
ATOM 3351 C CA . TYR B 1 218 ? 27.472 59.789 86.443 1.00 11.69 201 TYR B CA 1
ATOM 3352 C C . TYR B 1 218 ? 27.163 58.997 87.698 1.00 11.42 201 TYR B C 1
ATOM 3353 O O . TYR B 1 218 ? 27.156 57.775 87.669 1.00 12.82 201 TYR B O 1
ATOM 3362 N N . LYS B 1 219 ? 26.898 59.701 88.794 1.00 11.20 202 LYS B N 1
ATOM 3363 C CA . LYS B 1 219 ? 26.754 59.069 90.106 1.00 11.67 202 LYS B CA 1
ATOM 3364 C C . LYS B 1 219 ? 25.483 58.248 90.301 1.00 10.54 202 LYS B C 1
ATOM 3365 O O . LYS B 1 219 ? 25.432 57.421 91.212 1.00 12.24 202 LYS B O 1
ATOM 3371 N N . VAL B 1 220 ? 24.464 58.481 89.471 1.00 10.04 203 VAL B N 1
ATOM 3372 C CA . VAL B 1 220 ? 23.149 57.862 89.652 1.00 10.12 203 VAL B CA 1
ATOM 3373 C C . VAL B 1 220 ? 23.223 56.341 89.743 1.00 11.18 203 VAL B C 1
ATOM 3374 O O . VAL B 1 220 ? 23.980 55.718 89.003 1.00 10.51 203 VAL B O 1
ATOM 3378 N N . ARG B 1 221 ? 22.451 55.762 90.663 1.00 10.42 204 ARG B N 1
ATOM 3379 C CA . ARG B 1 221 ? 22.267 54.312 90.746 1.00 11.63 204 ARG B CA 1
ATOM 3380 C C . ARG B 1 221 ? 20.784 54.008 90.770 1.00 12.43 204 ARG B C 1
ATOM 3381 O O . ARG B 1 221 ? 19.969 54.876 91.064 1.00 14.35 204 ARG B O 1
ATOM 3389 N N . LEU B 1 222 ? 20.436 52.757 90.503 1.00 12.72 205 LEU B N 1
ATOM 3390 C CA . LEU B 1 222 ? 19.048 52.324 90.588 1.00 12.01 205 LEU B CA 1
ATOM 3391 C C . LEU B 1 222 ? 18.670 51.975 92.025 1.00 12.82 205 LEU B C 1
ATOM 3392 O O . LEU B 1 222 ? 19.376 51.214 92.690 1.00 13.51 205 LEU B O 1
ATOM 3397 N N . ALA B 1 223 ? 17.556 52.538 92.489 1.00 12.52 206 ALA B N 1
ATOM 3398 C CA . ALA B 1 223 ? 17.001 52.226 93.799 1.00 12.72 206 ALA B CA 1
ATOM 3399 C C . ALA B 1 223 ? 16.101 50.998 93.711 1.00 13.14 206 ALA B C 1
ATOM 3400 O O . ALA B 1 223 ? 16.141 50.131 94.568 1.00 13.06 206 ALA B O 1
ATOM 3402 N N . GLY B 1 224 ? 15.281 50.939 92.672 1.00 13.32 207 GLY B N 1
ATOM 3403 C CA . GLY B 1 224 ? 14.334 49.850 92.504 1.00 12.61 207 GLY B CA 1
ATOM 3404 C C . GLY B 1 224 ? 13.046 50.358 91.903 1.00 13.52 207 GLY B C 1
ATOM 3405 O O . GLY B 1 224 ? 13.015 51.437 91.297 1.00 14.09 207 GLY B O 1
ATOM 3406 N N . CYS B 1 225 ? 11.976 49.588 92.060 1.00 12.99 208 CYS B N 1
ATOM 3407 C CA . CYS B 1 225 ? 10.694 49.981 91.479 1.00 12.98 208 CYS B CA 1
ATOM 3408 C C . CYS B 1 225 ? 9.578 50.127 92.499 1.00 14.46 208 CYS B C 1
ATOM 3409 O O . CYS B 1 225 ? 9.617 49.537 93.587 1.00 13.60 208 CYS B O 1
ATOM 3412 N N . VAL B 1 226 ? 8.596 50.940 92.130 1.00 14.77 209 VAL B N 1
ATOM 3413 C CA . VAL B 1 226 ? 7.346 51.061 92.861 1.00 13.03 209 VAL B CA 1
ATOM 3414 C C . VAL B 1 226 ? 6.281 50.350 92.035 1.00 13.65 209 VAL B C 1
ATOM 3415 O O . VAL B 1 226 ? 5.981 50.749 90.911 1.00 15.29 209 VAL B O 1
ATOM 3419 N N . ALA B 1 227 ? 5.758 49.250 92.566 1.00 13.80 210 ALA B N 1
ATOM 3420 C CA . ALA B 1 227 ? 4.639 48.565 91.940 1.00 13.40 210 ALA B CA 1
ATOM 3421 C C . ALA B 1 227 ? 3.389 49.365 92.255 1.00 14.60 210 ALA B C 1
ATOM 3422 O O . ALA B 1 227 ? 3.038 49.535 93.427 1.00 16.98 210 ALA B O 1
ATOM 3424 N N . ASN B 1 228 ? 2.731 49.877 91.221 1.00 14.19 211 ASN B N 1
ATOM 3425 C CA . ASN B 1 228 ? 1.639 50.823 91.400 1.00 14.81 211 ASN B CA 1
ATOM 3426 C C . ASN B 1 228 ? 0.356 50.409 90.696 1.00 16.06 211 ASN B C 1
ATOM 3427 O O . ASN B 1 228 ? 0.376 49.933 89.560 1.00 16.79 211 ASN B O 1
ATOM 3432 N N . ARG B 1 229 ? -0.756 50.584 91.404 1.00 16.60 212 ARG B N 1
ATOM 3433 C CA . ARG B 1 229 ? -2.093 50.382 90.862 1.00 15.76 212 ARG B CA 1
ATOM 3434 C C . ARG B 1 229 ? -2.328 48.924 90.507 1.00 17.02 212 ARG B C 1
ATOM 3435 O O . ARG B 1 229 ? -2.856 48.603 89.446 1.00 19.90 212 ARG B O 1
ATOM 3443 N N . SER B 1 230 ? -1.940 48.046 91.425 1.00 18.25 213 SER B N 1
ATOM 3444 C CA . SER B 1 230 ? -2.131 46.612 91.264 1.00 17.85 213 SER B CA 1
ATOM 3445 C C . SER B 1 230 ? -2.385 45.951 92.621 1.00 17.84 213 SER B C 1
ATOM 3446 O O . SER B 1 230 ? -1.890 46.425 93.646 1.00 17.52 213 SER B O 1
ATOM 3449 N N . ARG B 1 231 ? -3.143 44.852 92.628 1.00 18.33 214 ARG B N 1
ATOM 3450 C CA . ARG B 1 231 ? -3.489 44.160 93.875 1.00 19.63 214 ARG B CA 1
ATOM 3451 C C . ARG B 1 231 ? -2.296 43.478 94.526 1.00 18.84 214 ARG B C 1
ATOM 3452 O O . ARG B 1 231 ? -2.128 43.532 95.749 1.00 21.32 214 ARG B O 1
ATOM 3460 N N . ALA B 1 232 ? -1.517 42.786 93.704 1.00 19.84 215 ALA B N 1
ATOM 3461 C CA . ALA B 1 232 ? -0.338 42.047 94.147 1.00 18.52 215 ALA B CA 1
ATOM 3462 C C . ALA B 1 232 ? 0.815 42.398 93.217 1.00 18.32 215 ALA B C 1
ATOM 3463 O O . ALA B 1 232 ? 0.678 43.257 92.349 1.00 18.39 215 ALA B O 1
ATOM 3465 N N . THR B 1 233 ? 1.948 41.731 93.391 1.00 16.46 216 THR B N 1
ATOM 3466 C CA . THR B 1 233 ? 3.153 42.095 92.662 1.00 15.77 216 THR B CA 1
ATOM 3467 C C . THR B 1 233 ? 3.793 40.872 91.995 1.00 17.00 216 THR B C 1
ATOM 3468 O O . THR B 1 233 ? 5.013 40.814 91.845 1.00 15.60 216 THR B O 1
ATOM 3472 N N . ASP B 1 234 ? 2.962 39.906 91.589 1.00 17.93 217 ASP B N 1
ATOM 3473 C CA . ASP B 1 234 ? 3.455 38.609 91.100 1.00 17.21 217 ASP B CA 1
ATOM 3474 C C . ASP B 1 234 ? 4.411 38.715 89.913 1.00 16.48 217 ASP B C 1
ATOM 3475 O O . ASP B 1 234 ? 5.525 38.202 89.974 1.00 15.47 217 ASP B O 1
ATOM 3480 N N . GLU B 1 235 ? 3.985 39.389 88.850 1.00 15.14 218 GLU B N 1
ATOM 3481 C CA . GLU B 1 235 ? 4.809 39.534 87.647 1.00 14.93 218 GLU B CA 1
ATOM 3482 C C . GLU B 1 235 ? 6.002 40.458 87.895 1.00 15.74 218 GLU B C 1
ATOM 3483 O O . GLU B 1 235 ? 7.107 40.185 87.425 1.00 14.58 218 GLU B O 1
ATOM 3489 N N . VAL B 1 236 ? 5.770 41.553 88.622 1.00 15.32 219 VAL B N 1
ATOM 3490 C CA . VAL B 1 236 ? 6.842 42.474 89.005 1.00 13.46 219 VAL B CA 1
ATOM 3491 C C . VAL B 1 236 ? 7.934 41.737 89.772 1.00 13.28 219 VAL B C 1
ATOM 3492 O O . VAL B 1 236 ? 9.123 41.920 89.504 1.00 14.16 219 VAL B O 1
ATOM 3496 N N . ASP B 1 237 ? 7.531 40.874 90.701 1.00 13.84 220 ASP B N 1
ATOM 3497 C CA . ASP B 1 237 ? 8.497 40.139 91.510 1.00 13.52 220 ASP B CA 1
ATOM 3498 C C . ASP B 1 237 ? 9.209 39.066 90.701 1.00 13.69 220 ASP B C 1
ATOM 3499 O O . ASP B 1 237 ? 10.403 38.828 90.907 1.00 14.94 220 ASP B O 1
ATOM 3504 N N . ARG B 1 238 ? 8.497 38.432 89.771 1.00 13.37 221 ARG B N 1
ATOM 3505 C CA . ARG B 1 238 ? 9.141 37.465 88.879 1.00 14.99 221 ARG B CA 1
ATOM 3506 C C . ARG B 1 238 ? 10.238 38.156 88.079 1.00 13.93 221 ARG B C 1
ATOM 3507 O O . ARG B 1 238 ? 11.329 37.621 87.909 1.00 13.16 221 ARG B O 1
ATOM 3515 N N . PHE B 1 239 ? 9.930 39.350 87.580 1.00 13.51 222 PHE B N 1
ATOM 3516 C CA . PHE B 1 239 ? 10.897 40.137 86.828 1.00 12.74 222 PHE B CA 1
ATOM 3517 C C . PHE B 1 239 ? 12.064 40.563 87.715 1.00 12.47 222 PHE B C 1
ATOM 3518 O O . PHE B 1 239 ? 13.229 40.476 87.317 1.00 13.30 222 PHE B O 1
ATOM 3526 N N . CYS B 1 240 ? 11.747 41.019 88.920 1.00 12.90 223 CYS B N 1
ATOM 3527 C CA . CYS B 1 240 ? 12.785 41.450 89.863 1.00 13.72 223 CYS B CA 1
ATOM 3528 C C . CYS B 1 240 ? 13.723 40.293 90.230 1.00 13.19 223 CYS B C 1
ATOM 3529 O O . CYS B 1 240 ? 14.940 40.477 90.303 1.00 13.62 223 CYS B O 1
ATOM 3532 N N . LYS B 1 241 ? 13.161 39.107 90.449 1.00 13.69 224 LYS B N 1
ATOM 3533 C CA . LYS B 1 241 ? 13.964 37.926 90.782 1.00 13.17 224 LYS B CA 1
ATOM 3534 C C . LYS B 1 241 ? 14.926 37.586 89.647 1.00 14.24 224 LYS B C 1
ATOM 3535 O O . LYS B 1 241 ? 16.098 37.303 89.884 1.00 15.33 224 LYS B O 1
ATOM 3541 N N . GLU B 1 242 ? 14.434 37.640 88.413 1.00 13.92 225 GLU B N 1
ATOM 3542 C CA . GLU B 1 242 ? 15.249 37.316 87.242 1.00 14.92 225 GLU B CA 1
ATOM 3543 C C . GLU B 1 242 ? 16.381 38.330 87.034 1.00 14.74 225 GLU B C 1
ATOM 3544 O O . GLU B 1 242 ? 17.490 37.953 86.655 1.00 18.20 225 GLU B O 1
ATOM 3550 N N . THR B 1 243 ? 16.114 39.606 87.314 1.00 14.33 226 THR B N 1
ATOM 3551 C CA . THR B 1 243 ? 17.056 40.683 87.003 1.00 14.27 226 THR B CA 1
ATOM 3552 C C . THR B 1 243 ? 17.885 41.165 88.198 1.00 14.78 226 THR B C 1
ATOM 3553 O O . THR B 1 243 ? 18.729 42.050 88.047 1.00 15.09 226 THR B O 1
ATOM 3557 N N . ASN B 1 244 ? 17.645 40.588 89.372 1.00 14.41 227 ASN B N 1
ATOM 3558 C CA . ASN B 1 244 ? 18.247 41.062 90.623 1.00 14.24 227 ASN B CA 1
ATOM 3559 C C . ASN B 1 244 ? 17.892 42.526 90.893 1.00 14.89 227 ASN B C 1
ATOM 3560 O O . ASN B 1 244 ? 18.720 43.308 91.377 1.00 17.09 227 ASN B O 1
ATOM 3565 N N . PHE B 1 245 ? 16.655 42.886 90.556 1.00 15.68 228 PHE B N 1
ATOM 3566 C CA . PHE B 1 245 ? 16.127 44.223 90.824 1.00 14.92 228 PHE B CA 1
ATOM 3567 C C . PHE B 1 245 ? 15.410 44.152 92.169 1.00 16.82 228 PHE B C 1
ATOM 3568 O O . PHE B 1 245 ? 15.398 43.098 92.816 1.00 17.81 228 PHE B O 1
ATOM 3576 N N . ARG B 1 246 ? 14.834 45.268 92.600 1.00 17.29 229 ARG B N 1
ATOM 3577 C CA . ARG B 1 246 ? 14.238 45.374 93.921 1.00 15.15 229 ARG B CA 1
ATOM 3578 C C . ARG B 1 246 ? 12.940 46.152 93.856 1.00 15.47 229 ARG B C 1
ATOM 3579 O O . ARG B 1 246 ? 12.885 47.220 93.239 1.00 14.74 229 ARG B O 1
ATOM 3587 N N . ARG B 1 247 ? 11.898 45.603 94.469 1.00 15.15 230 ARG B N 1
ATOM 3588 C CA . ARG B 1 247 ? 10.661 46.335 94.692 1.00 14.45 230 ARG B CA 1
ATOM 3589 C C . ARG B 1 247 ? 10.811 47.123 95.987 1.00 13.96 230 ARG B C 1
ATOM 3590 O O . ARG B 1 247 ? 11.003 46.546 97.058 1.00 14.05 230 ARG B O 1
ATOM 3598 N N . LEU B 1 248 ? 10.745 48.445 95.869 1.00 14.43 231 LEU B N 1
ATOM 3599 C CA . LEU B 1 248 ? 10.920 49.359 96.999 1.00 15.25 231 LEU B CA 1
ATOM 3600 C C . LEU B 1 248 ? 9.626 49.584 97.763 1.00 16.55 231 LEU B C 1
ATOM 3601 O O . LEU B 1 248 ? 9.641 49.901 98.956 1.00 16.86 231 LEU B O 1
ATOM 3606 N N . ALA B 1 249 ? 8.508 49.465 97.058 1.00 15.56 232 ALA B N 1
ATOM 3607 C CA . ALA B 1 249 ? 7.211 49.750 97.629 1.00 16.11 232 ALA B CA 1
ATOM 3608 C C . ALA B 1 249 ? 6.124 49.229 96.721 1.00 15.69 232 ALA B C 1
ATOM 3609 O O . ALA B 1 249 ? 6.369 48.926 95.548 1.00 15.50 232 ALA B O 1
ATOM 3611 N N . HIS B 1 250 ? 4.920 49.142 97.277 1.00 16.90 233 HIS B N 1
ATOM 3612 C CA . HIS B 1 250 ? 3.739 48.698 96.546 1.00 17.21 233 HIS B CA 1
ATOM 3613 C C . HIS B 1 250 ? 2.532 49.535 96.950 1.00 16.89 233 HIS B C 1
ATOM 3614 O O . HIS B 1 250 ? 2.200 49.633 98.143 1.00 18.03 233 HIS B O 1
ATOM 3621 N N . MET B 1 251 ? 1.887 50.126 95.945 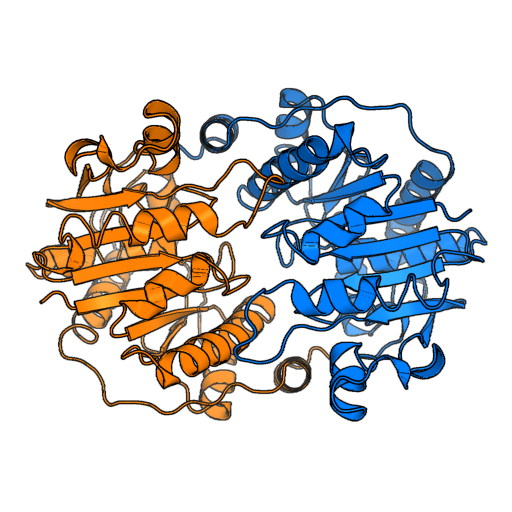1.00 17.65 234 MET B N 1
ATOM 3622 C CA A MET B 1 251 ? 0.705 50.945 96.132 0.50 17.54 234 MET B CA 1
ATOM 3623 C CA B MET B 1 251 ? 0.695 50.942 96.141 0.50 17.41 234 MET B CA 1
ATOM 3624 C C . MET B 1 251 ? -0.459 50.294 95.394 1.00 16.15 234 MET B C 1
ATOM 3625 O O . MET B 1 251 ? -0.432 50.200 94.170 1.00 16.42 234 MET B O 1
ATOM 3634 N N . PRO B 1 252 ? -1.485 49.828 96.131 1.00 17.31 235 PRO B N 1
ATOM 3635 C CA . PRO B 1 252 ? -2.618 49.251 95.416 1.00 17.20 235 PRO B CA 1
ATOM 3636 C C . PRO B 1 252 ? -3.378 50.268 94.575 1.00 16.07 235 PRO B C 1
ATOM 3637 O O . PRO B 1 252 ? -3.113 51.463 94.658 1.00 17.93 235 PRO B O 1
ATOM 3641 N N . ASP B 1 253 ? -4.317 49.781 93.775 1.00 16.23 236 ASP B N 1
ATOM 3642 C CA . ASP B 1 253 ? -5.244 50.640 93.041 1.00 16.42 236 ASP B CA 1
ATOM 3643 C C . ASP B 1 253 ? -6.309 51.188 94.000 1.00 17.03 236 ASP B C 1
ATOM 3644 O O . ASP B 1 253 ? -7.219 50.464 94.417 1.00 17.58 236 ASP B O 1
ATOM 3649 N N . LEU B 1 254 ? -6.189 52.468 94.341 1.00 18.47 237 LEU B N 1
ATOM 3650 C CA . LEU B 1 254 ? -7.069 53.088 95.330 1.00 19.49 237 LEU B CA 1
ATOM 3651 C C . LEU B 1 254 ? -7.987 54.148 94.723 1.00 19.43 237 LEU B C 1
ATOM 3652 O O . LEU B 1 254 ? -7.534 55.054 94.020 1.00 22.07 237 LEU B O 1
ATOM 3657 N N . ASP B 1 255 ? -9.284 54.025 95.015 1.00 22.67 238 ASP B N 1
ATOM 3658 C CA . ASP B 1 255 ? -10.291 54.985 94.553 1.00 22.06 238 ASP B CA 1
ATOM 3659 C C . ASP B 1 255 ? -9.979 56.410 95.007 1.00 22.31 238 ASP B C 1
ATOM 3660 O O . ASP B 1 255 ? -10.248 57.365 94.278 1.00 23.35 238 ASP B O 1
ATOM 3665 N N . ALA B 1 256 ? -9.409 56.546 96.205 1.00 21.84 239 ALA B N 1
ATOM 3666 C CA . ALA B 1 256 ? -9.034 57.857 96.750 1.00 22.98 239 ALA B CA 1
ATOM 3667 C C . ALA B 1 256 ? -7.938 58.546 95.935 1.00 23.67 239 ALA B C 1
ATOM 3668 O O . ALA B 1 256 ? -7.910 59.783 95.841 1.00 24.25 239 ALA B O 1
ATOM 3670 N N . ILE B 1 257 ? -7.029 57.759 95.360 1.00 22.76 240 ILE B N 1
ATOM 3671 C CA . ILE B 1 257 ? -5.934 58.309 94.553 1.00 23.39 240 ILE B CA 1
ATOM 3672 C C . ILE B 1 257 ? -6.472 58.892 93.250 1.00 23.99 240 ILE B C 1
ATOM 3673 O O . ILE B 1 257 ? -6.125 60.013 92.865 1.00 26.03 240 ILE B O 1
ATOM 3678 N N . ARG B 1 258 ? -7.325 58.127 92.579 1.00 25.96 241 ARG B N 1
ATOM 3679 C CA . ARG B 1 258 ? -7.933 58.563 91.329 1.00 26.00 241 ARG B CA 1
ATOM 3680 C C . ARG B 1 258 ? -8.761 59.819 91.564 1.00 26.97 241 ARG B C 1
ATOM 3681 O O . ARG B 1 258 ? -8.696 60.776 90.786 1.00 27.13 241 ARG B O 1
ATOM 3689 N N . ARG B 1 259 ? -9.503 59.821 92.667 1.00 25.42 242 ARG B N 1
ATOM 3690 C CA . ARG B 1 259 ? -10.310 60.971 93.069 1.00 26.25 242 ARG B CA 1
ATOM 3691 C C . ARG B 1 259 ? -9.453 62.200 93.358 1.00 25.49 242 ARG B C 1
ATOM 3692 O O . ARG B 1 259 ? -9.813 63.312 92.981 1.00 25.21 242 ARG B O 1
ATOM 3700 N N . SER B 1 260 ? -8.322 61.993 94.028 1.00 26.05 243 SER B N 1
ATOM 3701 C CA . SER B 1 260 ? -7.429 63.096 94.403 1.00 26.18 243 SER B CA 1
ATOM 3702 C C . SER B 1 260 ? -6.991 63.896 93.185 1.00 25.70 243 SER B C 1
ATOM 3703 O O . SER B 1 260 ? -6.919 65.128 93.233 1.00 25.99 243 SER B O 1
ATOM 3706 N N . ARG B 1 261 ? -6.722 63.203 92.082 1.00 24.87 244 ARG B N 1
ATOM 3707 C CA . ARG B 1 261 ? -6.293 63.884 90.865 1.00 24.84 244 ARG B CA 1
ATOM 3708 C C . ARG B 1 261 ? -7.410 64.783 90.346 1.00 24.91 244 ARG B C 1
ATOM 3709 O O . ARG B 1 261 ? -7.172 65.923 89.957 1.00 24.01 244 ARG B O 1
ATOM 3717 N N . LEU B 1 262 ? -8.634 64.276 90.354 1.00 24.47 245 LEU B N 1
ATOM 3718 C CA . LEU B 1 262 ? -9.785 65.087 89.954 1.00 25.16 245 LEU B CA 1
ATOM 3719 C C . LEU B 1 262 ? -9.985 66.291 90.882 1.00 25.15 245 LEU B C 1
ATOM 3720 O O . LEU B 1 262 ? -10.312 67.380 90.415 1.00 25.23 245 LEU B O 1
ATOM 3725 N N . LYS B 1 263 ? -9.759 66.085 92.182 1.00 25.89 246 LYS B N 1
ATOM 3726 C CA . LYS B 1 263 ? -9.910 67.129 93.213 1.00 24.72 246 LYS B CA 1
ATOM 3727 C C . LYS B 1 263 ? -8.700 68.080 93.289 1.00 22.76 246 LYS B C 1
ATOM 3728 O O . LYS B 1 263 ? -8.737 69.067 94.029 1.00 24.03 246 LYS B O 1
ATOM 3734 N N . LYS B 1 264 ? -7.653 67.786 92.519 1.00 23.19 247 LYS B N 1
ATOM 3735 C CA . LYS B 1 264 ? -6.456 68.637 92.416 1.00 21.19 247 LYS B CA 1
ATOM 3736 C C . LYS B 1 264 ? -5.656 68.701 93.729 1.00 21.49 247 LYS B C 1
ATOM 3737 O O . LYS B 1 264 ? -5.130 69.754 94.092 1.00 21.73 247 LYS B O 1
ATOM 3743 N N . LYS B 1 265 ? -5.561 67.575 94.432 1.00 21.45 248 LYS B N 1
ATOM 3744 C CA . LYS B 1 265 ? -4.802 67.511 95.685 1.00 21.56 248 LYS B CA 1
ATOM 3745 C C . LYS B 1 265 ? -4.139 66.152 95.861 1.00 20.66 248 LYS B C 1
ATOM 3746 O O . LYS B 1 265 ? -4.416 65.219 95.112 1.00 22.52 248 LYS B O 1
ATOM 3752 N N . THR B 1 266 ? -3.240 66.061 96.835 1.00 21.35 249 THR B N 1
ATOM 3753 C CA . THR B 1 266 ? -2.523 64.821 97.118 1.00 20.52 249 THR B CA 1
ATOM 3754 C C . THR B 1 266 ? -3.325 63.977 98.095 1.00 21.12 249 THR B C 1
ATOM 3755 O O . THR B 1 266 ? -4.300 64.449 98.679 1.00 22.01 249 THR B O 1
ATOM 3759 N N . LEU B 1 267 ? -2.900 62.728 98.269 1.00 20.94 250 LEU B N 1
ATOM 3760 C CA . LEU B 1 267 ? -3.557 61.796 99.196 1.00 21.66 250 LEU B CA 1
ATOM 3761 C C . LEU B 1 267 ? -3.546 62.323 100.616 1.00 22.52 250 LEU B C 1
ATOM 3762 O O . LEU B 1 267 ? -4.449 62.026 101.403 1.00 22.91 250 LEU B O 1
ATOM 3767 N N . PHE B 1 268 ? -2.514 63.097 100.936 1.00 21.48 251 PHE B N 1
ATOM 3768 C CA . PHE B 1 268 ? -2.319 63.636 102.271 1.00 21.23 251 PHE B CA 1
ATOM 3769 C C . PHE B 1 268 ? -3.331 64.717 102.642 1.00 22.20 251 PHE B C 1
ATOM 3770 O O . PHE B 1 268 ? -3.373 65.158 103.794 1.00 23.73 251 PHE B O 1
ATOM 3778 N N . GLU B 1 269 ? -4.148 65.126 101.672 1.00 22.01 252 GLU B N 1
ATOM 3779 C CA . GLU B 1 269 ? -5.230 66.080 101.894 1.00 22.66 252 GLU B CA 1
ATOM 3780 C C . GLU B 1 269 ? -6.609 65.465 101.658 1.00 22.51 252 GLU B C 1
ATOM 3781 O O . GLU B 1 269 ? -7.619 66.157 101.770 1.00 23.39 252 GLU B O 1
ATOM 3787 N N . MET B 1 270 ? -6.651 64.173 101.335 1.00 22.36 253 MET B N 1
ATOM 3788 C CA . MET B 1 270 ? -7.913 63.492 101.059 1.00 22.47 253 MET B CA 1
ATOM 3789 C C . MET B 1 270 ? -8.614 63.077 102.336 1.00 22.75 253 MET B C 1
ATOM 3790 O O . MET B 1 270 ? -7.963 62.721 103.317 1.00 22.64 253 MET B O 1
ATOM 3795 N N . ASP B 1 271 ? -9.946 63.123 102.308 1.00 24.03 254 ASP B N 1
ATOM 3796 C CA . ASP B 1 271 ? -10.755 62.750 103.465 1.00 25.05 254 ASP B CA 1
ATOM 3797 C C . ASP B 1 271 ? -10.379 61.345 103.914 1.00 25.48 254 ASP B C 1
ATOM 3798 O O . ASP B 1 271 ? -10.201 60.438 103.096 1.00 25.90 254 ASP B O 1
ATOM 3803 N N . GLU B 1 272 ? -10.253 61.185 105.225 1.00 27.12 255 GLU B N 1
ATOM 3804 C CA . GLU B 1 272 ? -9.541 60.056 105.796 1.00 27.79 255 GLU B CA 1
ATOM 3805 C C . GLU B 1 272 ? -10.366 58.785 105.836 1.00 28.43 255 GLU B C 1
ATOM 3806 O O . GLU B 1 272 ? -11.584 58.823 106.009 1.00 27.56 255 GLU B O 1
ATOM 3812 N N . ASP B 1 273 ? -9.675 57.659 105.684 1.00 29.14 256 ASP B N 1
ATOM 3813 C CA . ASP B 1 273 ? -10.285 56.339 105.798 1.00 29.35 256 ASP B CA 1
ATOM 3814 C C . ASP B 1 273 ? -9.177 55.289 105.915 1.00 29.10 256 ASP B C 1
ATOM 3815 O O . ASP B 1 273 ? -7.994 55.616 105.837 1.00 28.99 256 ASP B O 1
ATOM 3820 N N . GLN B 1 274 ? -9.565 54.032 106.103 1.00 29.21 257 GLN B N 1
ATOM 3821 C CA . GLN B 1 274 ? -8.617 52.943 106.347 1.00 29.01 257 GLN B CA 1
ATOM 3822 C C . GLN B 1 274 ? -7.568 52.780 105.241 1.00 29.48 257 GLN B C 1
ATOM 3823 O O . GLN B 1 274 ? -6.381 52.612 105.530 1.00 29.98 257 GLN B O 1
ATOM 3829 N N . ASP B 1 275 ? -8.006 52.826 103.985 1.00 28.81 258 ASP B N 1
ATOM 3830 C CA . ASP B 1 275 ? -7.089 52.680 102.847 1.00 28.84 258 ASP B CA 1
ATOM 3831 C C . ASP B 1 275 ? -6.174 53.893 102.714 1.00 28.83 258 ASP B C 1
ATOM 3832 O O . ASP B 1 275 ? -4.955 53.746 102.589 1.00 29.98 258 ASP B O 1
ATOM 3837 N N . VAL B 1 276 ? -6.773 55.082 102.745 1.00 27.92 259 VAL B N 1
ATOM 3838 C CA . VAL B 1 276 ? -6.041 56.346 102.624 1.00 26.98 259 VAL B CA 1
ATOM 3839 C C . VAL B 1 276 ? -4.942 56.481 103.678 1.00 26.56 259 VAL B C 1
ATOM 3840 O O . VAL B 1 276 ? -3.851 56.971 103.382 1.00 24.25 259 VAL B O 1
ATOM 3844 N N . LEU B 1 277 ? -5.234 56.054 104.903 1.00 24.03 260 LEU B N 1
ATOM 3845 C CA . LEU B 1 277 ? -4.233 56.066 105.968 1.00 24.50 260 LEU B CA 1
ATOM 3846 C C . LEU B 1 277 ? -3.109 55.082 105.653 1.00 23.94 260 LEU B C 1
ATOM 3847 O O . LEU B 1 277 ? -1.932 55.406 105.813 1.00 23.76 260 LEU B O 1
ATOM 3852 N N . ALA B 1 278 ? -3.477 53.886 105.197 1.00 24.19 261 ALA B N 1
ATOM 3853 C CA . ALA B 1 278 ? -2.493 52.874 104.821 1.00 23.61 261 ALA B CA 1
ATOM 3854 C C . ALA B 1 278 ? -1.626 53.362 103.657 1.00 22.86 261 ALA B C 1
ATOM 3855 O O . ALA B 1 278 ? -0.407 53.187 103.673 1.00 22.51 261 ALA B O 1
ATOM 3857 N N . ALA B 1 279 ? -2.264 53.979 102.663 1.00 23.11 262 ALA B N 1
ATOM 3858 C CA . ALA B 1 279 ? -1.573 54.531 101.491 1.00 23.24 262 ALA B CA 1
ATOM 3859 C C . ALA B 1 279 ? -0.588 55.645 101.853 1.00 22.52 262 ALA B C 1
ATOM 3860 O O . ALA B 1 279 ? 0.549 55.659 101.372 1.00 20.97 262 ALA B O 1
ATOM 3862 N N . ARG B 1 280 ? -1.044 56.588 102.675 1.00 22.72 263 ARG B N 1
ATOM 3863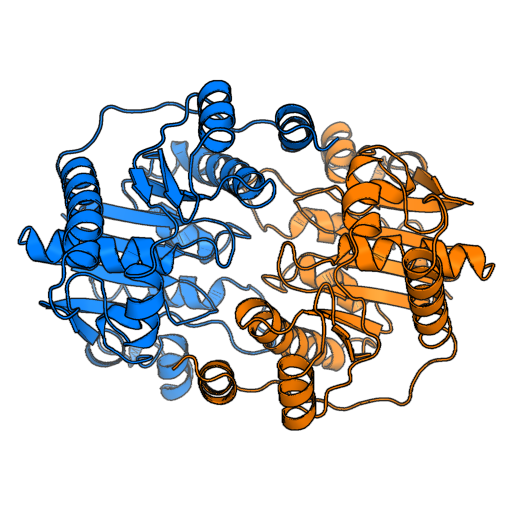 C CA . ARG B 1 280 ? -0.170 57.615 103.243 1.00 21.72 263 ARG B CA 1
ATOM 3864 C C . ARG B 1 280 ? 1.014 56.985 103.964 1.00 20.83 263 ARG B C 1
ATOM 3865 O O . ARG B 1 280 ? 2.157 57.385 103.755 1.00 22.23 263 ARG B O 1
ATOM 3873 N N . ALA B 1 281 ? 0.729 55.996 104.813 1.00 20.58 264 ALA B N 1
ATOM 3874 C CA . ALA B 1 281 ? 1.767 55.334 105.603 1.00 21.40 264 ALA B CA 1
ATOM 3875 C C . ALA B 1 281 ? 2.805 54.677 104.709 1.00 20.54 264 ALA B C 1
ATOM 3876 O O . ALA B 1 281 ? 3.998 54.691 105.018 1.00 22.66 264 ALA B O 1
ATOM 3878 N N . GLU B 1 282 ? 2.348 54.112 103.595 1.00 20.95 265 GLU B N 1
ATOM 3879 C CA . GLU B 1 282 ? 3.247 53.483 102.627 1.00 20.82 265 GLU B CA 1
ATOM 3880 C C . GLU B 1 282 ? 4.129 54.513 101.916 1.00 20.27 265 GLU B C 1
ATOM 3881 O O . GLU B 1 282 ? 5.320 54.272 101.713 1.00 19.89 265 GLU B O 1
ATOM 3887 N N . TYR B 1 283 ? 3.549 55.655 101.549 1.00 23.02 266 TYR B N 1
ATOM 3888 C CA . TYR B 1 283 ? 4.322 56.750 100.961 1.00 22.09 266 TYR B CA 1
ATOM 3889 C C . TYR B 1 283 ? 5.337 57.299 101.969 1.00 22.45 266 TYR B C 1
ATOM 3890 O O . TYR B 1 283 ? 6.474 57.601 101.603 1.00 24.60 266 TYR B O 1
ATOM 3899 N N . ILE B 1 284 ? 4.923 57.428 103.229 1.00 22.62 267 ILE B N 1
ATOM 3900 C CA . ILE B 1 284 ? 5.840 57.812 104.304 1.00 23.43 267 ILE B CA 1
ATOM 3901 C C . ILE B 1 284 ? 6.980 56.794 104.458 1.00 24.16 267 ILE B C 1
ATOM 3902 O O . ILE B 1 284 ? 8.151 57.175 104.511 1.00 24.65 267 ILE B O 1
ATOM 3907 N N . ARG B 1 285 ? 6.639 55.508 104.501 1.00 25.50 268 ARG B N 1
ATOM 3908 C CA . ARG B 1 285 ? 7.649 54.453 104.651 1.00 25.19 268 ARG B CA 1
ATOM 3909 C C . ARG B 1 285 ? 8.664 54.491 103.514 1.00 24.78 268 ARG B C 1
ATOM 3910 O O . ARG B 1 285 ? 9.869 54.367 103.743 1.00 24.71 268 ARG B O 1
ATOM 3918 N N . LEU B 1 286 ? 8.166 54.656 102.290 1.00 24.72 269 LEU B N 1
ATOM 3919 C CA . LEU B 1 286 ? 9.018 54.769 101.109 1.00 24.83 269 LEU B CA 1
ATOM 3920 C C . LEU B 1 286 ? 9.950 55.971 101.221 1.00 23.73 269 LEU B C 1
ATOM 3921 O O . LEU B 1 286 ? 11.154 55.844 101.004 1.00 23.96 269 LEU B O 1
ATOM 3926 N N . ALA B 1 287 ? 9.385 57.126 101.568 1.00 23.73 270 ALA B N 1
ATOM 3927 C CA . ALA B 1 287 ? 10.174 58.346 101.765 1.00 23.17 270 ALA B CA 1
ATOM 3928 C C . ALA B 1 287 ? 11.246 58.130 102.829 1.00 22.26 270 ALA B C 1
ATOM 3929 O O . ALA B 1 287 ? 12.413 58.476 102.626 1.00 22.60 270 ALA B O 1
ATOM 3931 N N . GLU B 1 288 ? 10.856 57.530 103.951 1.00 23.17 271 GLU B N 1
ATOM 3932 C CA . GLU B 1 288 ? 11.804 57.228 105.021 1.00 24.06 271 GLU B CA 1
ATOM 3933 C C . GLU B 1 288 ? 12.941 56.319 104.543 1.00 23.73 271 GLU B C 1
ATOM 3934 O O . GLU B 1 288 ? 14.102 56.559 104.870 1.00 23.73 271 GLU B O 1
ATOM 3940 N N . SER B 1 289 ? 12.607 55.309 103.744 1.00 24.22 272 SER B N 1
ATOM 3941 C CA A SER B 1 289 ? 13.603 54.361 103.239 0.50 23.94 272 SER B CA 1
ATOM 3942 C CA B SER B 1 289 ? 13.598 54.360 103.233 0.50 24.28 272 SER B CA 1
ATOM 3943 C C . SER B 1 289 ? 14.573 55.022 102.260 1.00 23.99 272 SER B C 1
ATOM 3944 O O . SER B 1 289 ? 15.774 54.744 102.288 1.00 24.52 272 SER B O 1
ATOM 3949 N N . LEU B 1 290 ? 14.054 55.896 101.398 1.00 24.19 273 LEU B N 1
ATOM 3950 C CA . LEU B 1 290 ? 14.892 56.615 100.438 1.00 23.33 273 LEU B CA 1
ATOM 3951 C C . LEU B 1 290 ? 15.801 57.620 101.139 1.00 24.48 273 LEU B C 1
ATOM 3952 O O . LEU B 1 290 ? 16.947 57.818 100.731 1.00 25.30 273 LEU B O 1
ATOM 3957 N N . TRP B 1 291 ? 15.287 58.253 102.192 1.00 23.92 274 TRP B N 1
ATOM 3958 C CA . TRP B 1 291 ? 16.072 59.216 102.962 1.00 24.64 274 TRP B CA 1
ATOM 3959 C C . TRP B 1 291 ? 17.224 58.553 103.720 1.00 24.66 274 TRP B C 1
ATOM 3960 O O . TRP B 1 291 ? 18.353 59.043 103.687 1.00 24.55 274 TRP B O 1
ATOM 3971 N N . ARG B 1 292 ? 16.944 57.454 104.414 1.00 26.54 275 ARG B N 1
ATOM 3972 C CA . ARG B 1 292 ? 18.006 56.739 105.128 1.00 27.07 275 ARG B CA 1
ATOM 3973 C C . ARG B 1 292 ? 18.899 55.970 104.161 1.00 28.00 275 ARG B C 1
ATOM 3974 O O . ARG B 1 292 ? 20.073 55.731 104.456 1.00 28.75 275 ARG B O 1
ATOM 3982 N N . GLY B 1 293 ? 18.337 55.591 103.013 1.00 27.16 276 GLY B N 1
ATOM 3983 C CA . GLY B 1 293 ? 19.075 54.884 101.976 1.00 27.56 276 GLY B CA 1
ATOM 3984 C C . GLY B 1 293 ? 18.980 53.381 102.134 1.00 28.14 276 GLY B C 1
ATOM 3985 O O . GLY B 1 293 ? 18.894 52.871 103.251 1.00 27.25 276 GLY B O 1
ATOM 3986 N N . LEU B 1 294 ? 18.983 52.675 101.007 1.00 28.67 277 LEU B N 1
ATOM 3987 C CA . LEU B 1 294 ? 19.014 51.212 100.994 1.00 28.42 277 LEU B CA 1
ATOM 3988 C C . LEU B 1 294 ? 20.382 50.737 100.524 1.00 27.38 277 LEU B C 1
ATOM 3989 O O . LEU B 1 294 ? 21.150 51.518 99.958 1.00 26.81 277 LEU B O 1
ATOM 3994 N N . ASP B 1 295 ? 20.690 49.454 100.765 1.00 20.00 278 ASP B N 1
ATOM 3995 C CA . ASP B 1 295 ? 21.911 48.838 100.261 1.00 20.00 278 ASP B CA 1
ATOM 3996 C C . ASP B 1 295 ? 22.025 49.000 98.748 1.00 20.00 278 ASP B C 1
ATOM 3997 O O . ASP B 1 295 ? 21.003 49.022 98.046 1.00 26.31 278 ASP B O 1
ATOM 4002 N N . PRO B 1 296 ? 23.247 49.137 98.212 1.00 26.69 279 PRO B N 1
ATOM 4003 C CA . PRO B 1 296 ? 23.366 49.233 96.757 1.00 25.45 279 PRO B CA 1
ATOM 4004 C C . PRO B 1 296 ? 23.018 47.916 96.051 1.00 24.23 279 PRO B C 1
ATOM 4005 O O . PRO B 1 296 ? 23.467 46.858 96.476 1.00 23.65 279 PRO B O 1
ATOM 4009 N N . ILE B 1 297 ? 22.210 47.987 94.995 1.00 23.60 280 ILE B N 1
ATOM 4010 C CA . ILE B 1 297 ? 21.876 46.797 94.204 1.00 23.44 280 ILE B CA 1
ATOM 4011 C C . ILE B 1 297 ? 22.629 46.818 92.886 1.00 24.12 280 ILE B C 1
ATOM 4012 O O . ILE B 1 297 ? 23.153 47.855 92.481 1.00 26.29 280 ILE B O 1
ATOM 4017 N N . ASP B 1 298 ? 22.681 45.663 92.228 1.00 24.49 281 ASP B N 1
ATOM 4018 C CA . ASP B 1 298 ? 23.386 45.522 90.960 1.00 23.77 281 ASP B CA 1
ATOM 4019 C C . ASP B 1 298 ? 22.551 44.665 90.015 1.00 23.76 281 ASP B C 1
ATOM 4020 O O . ASP B 1 298 ? 22.895 43.512 89.739 1.00 23.69 281 ASP B O 1
ATOM 4025 N N . PRO B 1 299 ? 21.437 45.232 89.519 1.00 21.87 282 PRO B N 1
ATOM 4026 C CA . PRO B 1 299 ? 20.552 44.502 88.627 1.00 22.41 282 PRO B CA 1
ATOM 4027 C C . PRO B 1 299 ? 21.106 44.434 87.215 1.00 20.78 282 PRO B C 1
ATOM 4028 O O . PRO B 1 299 ? 22.086 45.114 86.899 1.00 20.62 282 PRO B O 1
ATOM 4032 N N . HIS B 1 300 ? 20.489 43.602 86.385 1.00 21.96 283 HIS B N 1
ATOM 4033 C CA . HIS B 1 300 ? 20.820 43.538 84.967 1.00 22.08 283 HIS B CA 1
ATOM 4034 C C . HIS B 1 300 ? 19.540 43.521 84.141 1.00 21.52 283 HIS B C 1
ATOM 4035 O O . HIS B 1 300 ? 18.604 42.788 84.449 1.00 23.55 283 HIS B O 1
ATOM 4042 N N . SER B 1 301 ? 19.499 44.334 83.093 1.00 20.54 284 SER B N 1
ATOM 4043 C CA . SER B 1 301 ? 18.388 44.276 82.158 1.00 20.93 284 SER B CA 1
ATOM 4044 C C . SER B 1 301 ? 18.531 43.013 81.315 1.00 20.12 284 SER B C 1
ATOM 4045 O O . SER B 1 301 ? 19.630 42.491 81.139 1.00 23.74 284 SER B O 1
ATOM 4048 N N . LEU B 1 302 ? 17.407 42.515 80.820 1.00 20.74 285 LEU B N 1
ATOM 4049 C CA . LEU B 1 302 ? 17.384 41.347 79.949 1.00 19.29 285 LEU B CA 1
ATOM 4050 C C . LEU B 1 302 ? 17.215 41.808 78.506 1.00 19.11 285 LEU B C 1
ATOM 4051 O O . LEU B 1 302 ? 16.724 42.900 78.251 1.00 18.42 285 LEU B O 1
ATOM 4056 N N . PRO B 1 303 ? 17.630 40.982 77.541 1.00 18.22 286 PRO B N 1
ATOM 4057 C CA . PRO B 1 303 ? 17.292 41.289 76.163 1.00 17.06 286 PRO B CA 1
ATOM 4058 C C . PRO B 1 303 ? 15.787 41.398 75.982 1.00 17.29 286 PRO B C 1
ATOM 4059 O O . PRO B 1 303 ? 15.037 40.654 76.601 1.00 18.40 286 PRO B O 1
ATOM 4063 N N . ASP B 1 304 ? 15.353 42.340 75.151 1.00 17.64 287 ASP B N 1
ATOM 4064 C CA . ASP B 1 304 ? 13.927 42.570 74.930 1.00 18.36 287 ASP B CA 1
ATOM 4065 C C . ASP B 1 304 ? 13.189 41.272 74.605 1.00 18.17 287 ASP B C 1
ATOM 4066 O O . ASP B 1 304 ? 12.116 40.988 75.149 1.00 17.98 287 ASP B O 1
ATOM 4071 N N . ARG B 1 305 ? 13.789 40.467 73.734 1.00 18.72 288 ARG B N 1
ATOM 4072 C CA . ARG B 1 305 ? 13.213 39.203 73.315 1.00 18.07 288 ARG B CA 1
ATOM 4073 C C . ARG B 1 305 ? 12.950 38.283 74.515 1.00 20.10 288 ARG B C 1
ATOM 4074 O O . ARG B 1 305 ? 11.978 37.513 74.539 1.00 22.92 288 ARG B O 1
ATOM 4082 N N . ASP B 1 306 ? 13.820 38.367 75.514 1.00 19.03 289 ASP B N 1
ATOM 4083 C CA . ASP B 1 306 ? 13.701 37.544 76.709 1.00 18.56 289 ASP B CA 1
ATOM 4084 C C . ASP B 1 306 ? 12.558 37.990 77.642 1.00 16.57 289 ASP B C 1
ATOM 4085 O O . ASP B 1 306 ? 12.081 37.185 78.450 1.00 19.14 289 ASP B O 1
ATOM 4090 N N . ILE B 1 307 ? 12.136 39.250 77.548 1.00 17.11 290 ILE B N 1
ATOM 4091 C CA . ILE B 1 307 ? 10.984 39.736 78.303 1.00 15.84 290 ILE B CA 1
ATOM 4092 C C . ILE B 1 307 ? 9.705 39.114 77.730 1.00 16.33 290 ILE B C 1
ATOM 4093 O O . ILE B 1 307 ? 8.842 38.659 78.479 1.00 16.09 290 ILE B O 1
ATOM 4098 N N . PHE B 1 308 ? 9.593 39.069 76.403 1.00 17.74 291 PHE B N 1
ATOM 4099 C CA . PHE B 1 308 ? 8.468 38.382 75.780 1.00 17.19 291 PHE B CA 1
ATOM 4100 C C . PHE B 1 308 ? 8.389 36.928 76.270 1.00 17.47 291 PHE B C 1
ATOM 4101 O O . PHE B 1 308 ? 7.306 36.427 76.583 1.00 19.57 291 PHE B O 1
ATOM 4109 N N . GLU B 1 309 ? 9.540 36.267 76.350 1.00 17.69 292 GLU B N 1
ATOM 4110 C CA . GLU B 1 309 ? 9.606 34.863 76.794 1.00 18.52 292 GLU B CA 1
ATOM 4111 C C . GLU B 1 309 ? 9.205 34.725 78.262 1.00 19.03 292 GLU B C 1
ATOM 4112 O O . GLU B 1 309 ? 8.373 33.883 78.616 1.00 18.18 292 GLU B O 1
ATOM 4118 N N . LEU B 1 310 ? 9.802 35.567 79.104 1.00 18.33 293 LEU B N 1
ATOM 4119 C CA . LEU B 1 310 ? 9.608 35.507 80.549 1.00 18.42 293 LEU B CA 1
ATOM 4120 C C . LEU B 1 310 ? 8.145 35.674 80.922 1.00 16.12 293 LEU B C 1
ATOM 4121 O O . LEU B 1 310 ? 7.633 34.964 81.778 1.00 18.47 293 LEU B O 1
ATOM 4126 N N . LEU B 1 311 ? 7.477 36.614 80.259 1.00 17.53 294 LEU B N 1
ATOM 4127 C CA . LEU B 1 311 ? 6.106 36.973 80.604 1.00 17.23 294 LEU B CA 1
ATOM 4128 C C . LEU B 1 311 ? 5.067 36.275 79.727 1.00 17.39 294 LEU B C 1
ATOM 4129 O O . LEU B 1 311 ? 3.875 36.520 79.877 1.00 21.42 294 LEU B O 1
ATOM 4134 N N . GLY B 1 312 ? 5.514 35.381 78.847 1.00 17.63 295 GLY B N 1
ATOM 4135 C CA . GLY B 1 312 ? 4.612 34.515 78.091 1.00 18.23 295 GLY B CA 1
ATOM 4136 C C . GLY B 1 312 ? 3.887 35.205 76.954 1.00 19.39 295 GLY B C 1
ATOM 4137 O O . GLY B 1 312 ? 2.764 34.830 76.629 1.00 21.77 295 GLY B O 1
ATOM 4138 N N . PHE B 1 313 ? 4.550 36.184 76.338 1.00 17.84 296 PHE B N 1
ATOM 4139 C CA A PHE B 1 313 ? 3.948 36.989 75.274 0.50 17.45 296 PHE B CA 1
ATOM 4140 C CA B PHE B 1 313 ? 3.952 37.001 75.289 0.50 17.34 296 PHE B CA 1
ATOM 4141 C C . PHE B 1 313 ? 4.586 36.741 73.916 1.00 18.00 296 PHE B C 1
ATOM 4142 O O . PHE B 1 313 ? 4.329 37.470 72.964 1.00 18.49 296 PHE B O 1
ATOM 4157 N N . ASP B 1 314 ? 5.408 35.703 73.812 1.00 17.62 297 ASP B N 1
ATOM 4158 C CA . ASP B 1 314 ? 5.918 35.269 72.507 1.00 17.80 297 ASP B CA 1
ATOM 4159 C C . ASP B 1 314 ? 5.121 34.065 72.017 1.00 19.89 297 ASP B C 1
ATOM 4160 O O . ASP B 1 314 ? 4.007 33.812 72.512 1.00 19.45 297 ASP B O 1
#

Sequence (536 aa):
GAKVFAVYGKGGIGKSTTSSNLSAAFSILGKRVLQIGCDPKHDSTFTLTGSLVPTVIDVLKDVDFHPEELRPEDFVFEGFNGVMCVEAGGPPAGTGCGGYVVGQTVKLLLKQHHLLDDTDVVIFDVLGDVVCGGFAAPLQHADQAVVVTANDFDDSIYAMNRIIAAVQAKSKNYKVRLAGCVANRSRATDDEVDRFCKETNFRRLAHMPDLDDAIRRSRLKKKTLFEMDEDQDVLAARAEYIRLAESLWRGLDPIDPHSLPDRDIFELLGFDGAKVFAVYGKGGIGKSTTSSNLLSAAFSILGKRVLQIGCDPKHDSTFTLTGSLVPTVIDVLKDVDFHPEELRPEDFVFEGFNGVMCVEAGGPPAGTGCGGYVVGQTVKLLLKQHHLLDDTDVVIFDVLGDVVCGGFAAPLQHADQAVVVTANDFDSIYAMNRIIAAVQAKSKNYKVRLAGCVANRSRATDEVDRFCKETNFRRLAHMMPDLDAIRRSRLKKKTLFEMDEDQDVLAARAEYIRLAESSLWRGLDPIDPHSLPDRDIFELLGFFD

Secondary structure (DSSP, 8-state):
--EEEEEE-STTSSHHHHHHHHHHHHHHTT--EEEEEESSS--TTHHHHTS-PPPHHHHHHHTTS-GGG--HHHH-EE-GGG-EEEE---PPTT-S-TTHHHHHHHHHHHHTTTTSS-SEEEEEE--SS--GGGGGGGGT-SEEEEEE-SSHHHHHHHHHHHHHHHTTTTT---EEEEEEEES-S--HHHHHHHHHHT--EEEEE---HHHHHHHHTT--TTTSPP-HHHHHHHHHHHHHHHHHHH--------PPPHHHHHHHTT--/--EEEEEE-STTSSHHHHHHHHHHHHHHTT--EEEEEESSS--TTHHHHTS-PPPHHHHHHHTTT-GGG--HHHH-EE-GGG-EEEE---PPTTSS-TTHHHHHHHHHHHHTTTTTSSSEEEEEE--SS--GGGGGGGGT-SEEEEEE-SSHHHHHHHHHHHHHHHHHHTTSS-EEEEEEEES-S--HHHHHHHHHHT--EEEEE---HHHHHHHHHTS-GGGSPP-HHHHHHHHHHHHHHHHHHH--------PPPHHHHHHHTT--